Protein AF-A0A7S0PIY1-F1 (afdb_monomer_lite)

Foldseek 3Di:
DVVLCVLLVVCPPDPLLPCVVVDDPPDALQSNLSNLLVSLLCLLQDPPCVVNVVSSVVVLVVCVVCVVVVQVVLPPHPCNLVSLLSLLSNLLSCLQRVVVVCVVPPCNLVSLLSSLVSCLDPSNVVDPCSLVSLLSSLNSLLQPPDPPDLSSLLSVLSSCCSAQLADDPSLLSNLVSLQDPDPSNVSSVRDNVSSPVSVLCCLLFVLLVLLQVLQVDLHDPSSLSNLLSSLVSLLSCLQPNQQPCVSVLLNLLSLLNQLQAFDFDDDPDDDGGDSRHRDLSSLLSSLSSLLSNCLSHVVLCQPQQEPDPDLPDALSNLRVNSLLLSLLRLLQVLLRHWDPWQARHRRDPVSSVVSSVSNCVNVDPSNVPDRDPSSVVSVVPDDDPDDPDPDPPPPDPDCCDSLSSNLSSLSSLLSQLLSDVSSLVNCVRHPLGRSVRSLVDDDDPSSVSCVVSNVSSCVSSVVDPPDDPPPPDPPDPPDDDDDDDDDADDDDAAEDDDPFDDADDQVVLLVDDFQDWGKHKFWWDDKPPNAAWDWDADPVPRDIKTKMWTWGADPVRAIEIEIEIHPLSRVVRVVVRDPNYDNTKMKIKGGWGRDNDPPRHTYTYRPPNPIDIDINYDDDDD

Sequence (622 aa):
AKRHAVLFAAFPSSEALRGCERSDVTTTIMVRAGWVCEALRHAATTSAAPQARVAAIAAANAFWDALPALEAEARGTSAEGSFAAASAMVLSTCASHLAEALKTTPTMVPMVRKIVQLSSTRGARGCETRASTLTRLFLAIAAVFDARDAIMLTTLVAALHEAVERPSDDVDVIWRALDKRDALQAELGISSEKIAALKEYILIQCAKRSIERVRYSAASASAMQSAKGWCHALASLAKTAGDDIEWFTTLMPAFLDAMQPPAVPVGKGAAPPPISIAPGGTRAAMFATLADVVKHHPNLIANVQGDVETTDANAANIFFVAVARAAITEVAHALGGAEESKGYAPLSEADRNAAGRRLRASLGAAASVPTPRALEEAYRGFIAPAETDKPNIATDANLATPASTAIAALKFLAAFASATPAATQLVKAHVLSPIKAAMKRKETHARRMLVPHVHGLWAAVGLIQHSSKENTAPTMMDSAPPTPAKPAIVLPRMPWPQGADAPCAFASIANVPKGTSVNVIGQLVRREPKRGVVAKVNPKTGKSFDMAFFTLSDHAGDELRVQLIGKSAKACAAALDVDGMPSELMMGFIGLAGQSAKGTTAMAWDPKSEAEFILNPEFGGL

pLDDT: mean 78.36, std 15.44, range [28.36, 96.38]

Organism: NCBI:txid1486918

Structure (mmCIF, N/CA/C/O backbone):
data_AF-A0A7S0PIY1-F1
#
_entry.id   AF-A0A7S0PIY1-F1
#
loop_
_atom_site.group_PDB
_atom_site.id
_atom_site.type_symbol
_atom_site.label_atom_id
_atom_site.label_alt_id
_atom_site.label_comp_id
_atom_site.label_asym_id
_atom_site.label_entity_id
_atom_site.label_seq_id
_atom_site.pdbx_PDB_ins_code
_atom_site.Cartn_x
_atom_site.Cartn_y
_atom_site.Cartn_z
_atom_site.occupancy
_atom_site.B_iso_or_equiv
_atom_site.auth_seq_id
_atom_site.auth_comp_id
_atom_site.auth_asym_id
_atom_site.auth_atom_id
_atom_site.pdbx_PDB_model_num
ATOM 1 N N . ALA A 1 1 ? -26.222 -10.242 29.345 1.00 55.53 1 ALA A N 1
ATOM 2 C CA . ALA A 1 1 ? -27.602 -10.569 29.754 1.00 55.53 1 ALA A CA 1
ATOM 3 C C . ALA A 1 1 ? -27.725 -10.853 31.254 1.00 55.53 1 ALA A C 1
ATOM 5 O O . ALA A 1 1 ? -28.155 -9.962 31.967 1.00 55.53 1 ALA A O 1
ATOM 6 N N . LYS A 1 2 ? -27.285 -12.015 31.773 1.00 62.19 2 LYS A N 1
ATOM 7 C CA . LYS A 1 2 ? -27.562 -12.441 33.169 1.00 62.19 2 LYS A CA 1
ATOM 8 C C . LYS A 1 2 ? -27.114 -11.470 34.278 1.00 62.19 2 LYS A C 1
ATOM 10 O O . LYS A 1 2 ? -27.833 -11.304 35.251 1.00 62.19 2 LYS A O 1
ATOM 15 N N . ARG A 1 3 ? -25.949 -10.822 34.135 1.00 63.72 3 ARG A N 1
ATOM 16 C CA . ARG A 1 3 ? -25.417 -9.858 35.127 1.00 63.72 3 ARG A CA 1
ATOM 17 C C . ARG A 1 3 ? -25.921 -8.421 34.950 1.00 63.72 3 ARG A C 1
ATOM 19 O O . ARG A 1 3 ? -25.862 -7.638 35.884 1.00 63.72 3 ARG A O 1
ATOM 26 N N . HIS A 1 4 ? -26.417 -8.080 33.762 1.00 69.00 4 HIS A N 1
ATOM 27 C CA . HIS A 1 4 ? -26.856 -6.727 33.407 1.00 69.00 4 HIS A CA 1
ATOM 28 C C . HIS A 1 4 ? -28.230 -6.802 32.736 1.00 69.00 4 HIS A C 1
ATOM 30 O O . HIS A 1 4 ? -28.378 -6.428 31.577 1.00 69.00 4 HIS A O 1
ATOM 36 N N . ALA A 1 5 ? -29.226 -7.346 33.442 1.00 69.44 5 ALA A N 1
ATOM 37 C CA . ALA A 1 5 ? -30.563 -7.578 32.888 1.00 69.44 5 ALA A CA 1
ATOM 38 C C . ALA A 1 5 ? -31.211 -6.281 32.371 1.00 69.44 5 ALA A C 1
ATOM 40 O O . ALA A 1 5 ? -31.790 -6.281 31.292 1.00 69.44 5 ALA A O 1
ATOM 41 N N . VAL A 1 6 ? -31.002 -5.165 33.080 1.00 72.06 6 VAL A N 1
ATOM 42 C CA . VAL A 1 6 ? -31.495 -3.824 32.715 1.00 72.06 6 VAL A CA 1
ATOM 43 C C . VAL A 1 6 ? -31.008 -3.375 31.332 1.00 72.06 6 VAL A C 1
ATOM 45 O O . VAL A 1 6 ? -31.770 -2.778 30.583 1.00 72.06 6 VAL A O 1
ATOM 48 N N . LEU A 1 7 ? -29.762 -3.699 30.965 1.00 74.19 7 LEU A N 1
ATOM 49 C CA . LEU A 1 7 ? -29.189 -3.315 29.671 1.00 74.19 7 LEU A CA 1
ATOM 50 C C . LEU A 1 7 ? -29.870 -4.039 28.502 1.00 74.19 7 LEU A C 1
ATOM 52 O O . LEU A 1 7 ? -30.098 -3.445 27.457 1.00 74.19 7 LEU A O 1
ATOM 56 N N . PHE A 1 8 ? -30.191 -5.321 28.673 1.00 73.44 8 PHE A N 1
ATOM 57 C CA . PHE A 1 8 ? -30.779 -6.140 27.609 1.00 73.44 8 PHE A CA 1
ATOM 58 C C . PHE A 1 8 ? -32.306 -6.002 27.559 1.00 73.44 8 PHE A C 1
ATOM 60 O O . PHE A 1 8 ? -32.880 -5.979 26.475 1.00 73.44 8 PHE A O 1
ATOM 67 N N . ALA A 1 9 ? -32.957 -5.835 28.714 1.00 71.62 9 ALA A N 1
ATOM 68 C CA . ALA A 1 9 ? -34.399 -5.618 28.812 1.00 71.62 9 ALA A CA 1
ATOM 69 C C . ALA A 1 9 ? -34.847 -4.256 28.253 1.00 71.62 9 ALA A C 1
ATOM 71 O O . ALA A 1 9 ? -36.022 -4.086 27.945 1.00 71.62 9 ALA A O 1
ATOM 72 N N . ALA A 1 10 ? -33.928 -3.297 28.100 1.00 69.81 10 ALA A N 1
ATOM 73 C CA . ALA A 1 10 ? -34.218 -1.987 27.520 1.00 69.81 10 ALA A CA 1
ATOM 74 C C . ALA A 1 10 ? -34.550 -2.036 26.014 1.00 69.81 10 ALA A C 1
ATOM 76 O O . ALA A 1 10 ? -35.114 -1.076 25.495 1.00 69.81 10 ALA A O 1
ATOM 77 N N . PHE A 1 11 ? -34.238 -3.138 25.316 1.00 72.62 11 PHE A N 1
ATOM 78 C CA . PHE A 1 11 ? -34.378 -3.244 23.855 1.00 72.62 11 PHE A CA 1
ATOM 79 C C . PHE A 1 11 ? -35.119 -4.524 23.410 1.00 72.62 11 PHE A C 1
ATOM 81 O O . PHE A 1 11 ? -34.587 -5.302 22.613 1.00 72.62 11 PHE A O 1
ATOM 88 N N . PRO A 1 12 ? -36.359 -4.765 23.886 1.00 65.44 12 PRO A N 1
ATOM 89 C CA . PRO A 1 12 ? -37.080 -6.023 23.660 1.00 65.44 12 PRO A CA 1
ATOM 90 C C . PRO A 1 12 ? -37.512 -6.238 22.199 1.00 65.44 12 PRO A C 1
ATOM 92 O O . PRO A 1 12 ? -37.813 -7.360 21.801 1.00 65.44 12 PRO A O 1
ATOM 95 N N . SER A 1 13 ? -37.540 -5.175 21.390 1.00 68.62 13 SER A N 1
ATOM 96 C CA . SER A 1 13 ? -37.929 -5.202 19.977 1.00 68.62 13 SER A CA 1
ATOM 97 C C . SER A 1 13 ? -36.758 -5.391 19.004 1.00 68.62 13 SER A C 1
ATOM 99 O O . SER A 1 13 ? -36.986 -5.427 17.798 1.00 68.62 13 SER A O 1
ATOM 101 N N . SER A 1 14 ? -35.511 -5.487 19.485 1.00 73.00 14 SER A N 1
ATOM 102 C CA . SER A 1 14 ? -34.350 -5.682 18.607 1.00 73.00 14 SER A CA 1
ATOM 103 C C . SER A 1 14 ? -34.296 -7.126 18.102 1.00 73.00 14 SER A C 1
ATOM 105 O O . SER A 1 14 ? -34.044 -8.057 18.870 1.00 73.00 14 SER A O 1
ATOM 107 N N . GLU A 1 15 ? -34.494 -7.327 16.795 1.00 75.12 15 GLU A N 1
ATOM 108 C CA . GLU A 1 15 ? -34.377 -8.654 16.172 1.00 75.12 15 GLU A CA 1
ATOM 109 C C . GLU A 1 15 ? -32.974 -9.248 16.339 1.00 75.12 15 GLU A C 1
ATOM 111 O O . GLU A 1 15 ? -32.831 -10.458 16.509 1.00 75.12 15 GLU A O 1
ATOM 116 N N . ALA A 1 16 ? -31.948 -8.394 16.384 1.00 73.56 16 ALA A N 1
ATOM 117 C CA . ALA A 1 16 ? -30.566 -8.793 16.608 1.00 73.56 16 ALA A CA 1
ATOM 118 C C . ALA A 1 16 ? -30.323 -9.354 18.023 1.00 73.56 16 ALA A C 1
ATOM 120 O O . ALA A 1 16 ? -29.399 -10.141 18.199 1.00 73.56 16 ALA A O 1
ATOM 121 N N . LEU A 1 17 ? -31.157 -9.019 19.019 1.00 76.25 17 LEU A N 1
ATOM 122 C CA . LEU A 1 17 ? -31.090 -9.571 20.383 1.00 76.25 17 LEU A CA 1
ATOM 123 C C . LEU A 1 17 ? -31.953 -10.830 20.579 1.00 76.25 17 LEU A C 1
ATOM 125 O O . LEU A 1 17 ? -31.957 -11.417 21.670 1.00 76.25 17 LEU A O 1
ATOM 129 N N . ARG A 1 18 ? -32.673 -11.281 19.543 1.00 73.62 18 ARG A N 1
ATOM 130 C CA . ARG A 1 18 ? -33.528 -12.471 19.615 1.00 73.62 18 ARG A CA 1
ATOM 131 C C . ARG A 1 18 ? -32.693 -13.700 20.002 1.00 73.62 18 ARG A C 1
ATOM 133 O O . ARG A 1 18 ? -31.673 -14.003 19.395 1.00 73.62 18 ARG A O 1
ATOM 140 N N . GLY A 1 19 ? -33.147 -14.428 21.025 1.00 72.38 19 GLY A N 1
ATOM 141 C CA . GLY A 1 19 ? -32.475 -15.636 21.527 1.00 72.38 19 GLY A CA 1
ATOM 142 C C . GLY A 1 19 ? -31.434 -15.396 22.628 1.00 72.38 19 GLY A C 1
ATOM 143 O O . GLY A 1 19 ? -31.030 -16.359 23.278 1.00 72.38 19 GLY A O 1
ATOM 144 N N . CYS A 1 20 ? -31.079 -14.141 22.930 1.00 76.19 20 CYS A N 1
ATOM 145 C CA . CYS A 1 20 ? -30.129 -13.796 23.997 1.00 76.19 20 CYS A CA 1
ATOM 146 C C . CYS A 1 20 ? -30.560 -14.324 25.383 1.00 76.19 20 CYS A C 1
ATOM 148 O O . CYS A 1 20 ? -29.737 -14.799 26.167 1.00 76.19 20 CYS A O 1
ATOM 150 N N . GLU A 1 21 ? -31.864 -14.318 25.668 1.00 69.19 21 GLU A N 1
ATOM 151 C CA . GLU A 1 21 ? -32.442 -14.825 26.923 1.00 69.19 21 GLU A CA 1
ATOM 152 C C . GLU A 1 21 ? -32.333 -16.350 27.073 1.00 69.19 21 GLU A C 1
ATOM 154 O O . GLU A 1 21 ? -32.318 -16.866 28.190 1.00 69.19 21 GLU A O 1
ATOM 159 N N . ARG A 1 22 ? -32.222 -17.071 25.950 1.00 68.56 22 ARG A N 1
ATOM 160 C CA . ARG A 1 22 ? -32.160 -18.537 25.889 1.00 68.56 22 ARG A CA 1
ATOM 161 C C . ARG A 1 22 ? -30.758 -19.059 25.574 1.00 68.56 22 ARG A C 1
ATOM 163 O O . ARG A 1 22 ? -30.639 -20.230 25.234 1.00 68.56 22 ARG A O 1
ATOM 170 N N . SER A 1 23 ? -29.715 -18.220 25.667 1.00 66.62 23 SER A N 1
ATOM 171 C CA . SER A 1 23 ? -28.357 -18.623 25.278 1.00 66.62 23 SER A CA 1
ATOM 172 C C . SER A 1 23 ? -27.943 -19.910 25.996 1.00 66.62 23 SER A C 1
ATOM 174 O O . SER A 1 23 ? -27.836 -19.939 27.228 1.00 66.62 23 SER A O 1
ATOM 176 N N . ASP A 1 24 ? -27.684 -20.947 25.217 1.00 72.50 24 ASP A N 1
ATOM 177 C CA . ASP A 1 24 ? -27.312 -22.281 25.662 1.00 72.50 24 ASP A CA 1
ATOM 178 C C . ASP A 1 24 ? -25.820 -22.544 25.392 1.00 72.50 24 ASP A C 1
ATOM 180 O O . ASP A 1 24 ? -25.085 -21.668 24.925 1.00 72.50 24 ASP A O 1
ATOM 184 N N . VAL A 1 25 ? -25.349 -23.755 25.696 1.00 66.12 25 VAL A N 1
ATOM 185 C CA . VAL A 1 25 ? -23.942 -24.148 25.503 1.00 66.12 25 VAL A CA 1
ATOM 186 C C . VAL A 1 25 ? -23.544 -24.162 24.017 1.00 66.12 25 VAL A C 1
ATOM 188 O O . VAL A 1 25 ? -22.368 -23.985 23.715 1.00 66.12 25 VAL A O 1
ATOM 191 N N . THR A 1 26 ? -24.501 -24.302 23.090 1.00 71.81 26 THR A N 1
ATOM 192 C CA . THR A 1 26 ? -24.234 -24.389 21.642 1.00 71.81 26 THR A CA 1
ATOM 193 C C . THR A 1 26 ? -24.058 -23.025 20.964 1.00 71.81 26 THR A C 1
ATOM 195 O O . THR A 1 26 ? -23.441 -22.933 19.903 1.00 71.81 26 THR A O 1
ATOM 198 N N . THR A 1 27 ? -24.532 -21.944 21.591 1.00 81.00 27 THR A N 1
ATOM 199 C CA . THR A 1 27 ? -24.367 -20.579 21.074 1.00 81.00 27 THR A CA 1
ATOM 200 C C . THR A 1 27 ? -22.889 -20.163 21.046 1.00 81.00 27 THR A C 1
ATOM 202 O O . THR A 1 27 ? -22.238 -20.085 22.093 1.00 81.00 27 THR A O 1
ATOM 205 N N . THR A 1 28 ? -22.372 -19.808 19.865 1.00 86.12 28 THR A N 1
ATOM 206 C CA . THR A 1 28 ? -20.965 -19.413 19.683 1.00 86.12 28 THR A CA 1
ATOM 207 C C . THR A 1 28 ? -20.627 -18.090 20.380 1.00 86.12 28 THR A C 1
ATOM 209 O O . THR A 1 28 ? -21.475 -17.214 20.575 1.00 86.12 28 THR A O 1
ATOM 212 N N . ILE A 1 29 ? -19.350 -17.909 20.737 1.00 87.25 29 ILE A N 1
ATOM 213 C CA . ILE A 1 29 ? -18.882 -16.687 21.408 1.00 87.25 29 ILE A CA 1
ATOM 214 C C . ILE A 1 29 ? -19.064 -15.429 20.550 1.00 87.25 29 ILE A C 1
ATOM 216 O O . ILE A 1 29 ? -19.384 -14.368 21.079 1.00 87.25 29 ILE A O 1
ATOM 220 N N . MET A 1 30 ? -18.941 -15.562 19.228 1.00 87.88 30 MET A N 1
ATOM 221 C CA . MET A 1 30 ? -19.124 -14.463 18.281 1.00 87.88 30 MET A CA 1
ATOM 222 C C . MET A 1 30 ? -20.573 -13.968 18.246 1.00 87.88 30 MET A C 1
ATOM 224 O O . MET A 1 30 ? -20.802 -12.762 18.261 1.00 87.88 30 MET A O 1
ATOM 228 N N . VAL A 1 31 ? -21.554 -14.878 18.287 1.00 87.00 31 VAL A N 1
ATOM 229 C CA . VAL A 1 31 ? -22.979 -14.509 18.363 1.00 87.00 31 VAL A CA 1
ATOM 230 C C . VAL A 1 31 ? -23.270 -13.766 19.666 1.00 87.00 31 VAL A C 1
ATOM 232 O O . VAL A 1 31 ? -23.899 -12.708 19.660 1.00 87.00 31 VAL A O 1
ATOM 235 N N . ARG A 1 32 ? -22.739 -14.267 20.788 1.00 86.62 32 ARG A N 1
ATOM 236 C CA . ARG A 1 32 ? -22.886 -13.607 22.094 1.00 86.62 32 ARG A CA 1
ATOM 237 C C . ARG A 1 32 ? -22.250 -12.215 22.108 1.00 86.62 32 ARG A C 1
ATOM 239 O O . ARG A 1 32 ? -22.838 -11.292 22.666 1.00 86.62 32 ARG A O 1
ATOM 246 N N . ALA A 1 33 ? -21.078 -12.058 21.492 1.00 88.69 33 ALA A N 1
ATOM 247 C CA . ALA A 1 33 ? -20.427 -10.762 21.328 1.00 88.69 33 ALA A CA 1
ATOM 248 C C . ALA A 1 33 ? -21.281 -9.808 20.485 1.00 88.69 33 ALA A C 1
ATOM 250 O O . ALA A 1 33 ? -21.462 -8.661 20.881 1.00 88.69 33 ALA A O 1
ATOM 251 N N . GLY A 1 34 ? -21.887 -10.298 19.398 1.00 88.19 34 GLY A N 1
ATOM 252 C CA . GLY A 1 34 ? -22.839 -9.541 18.583 1.00 88.19 34 GLY A CA 1
ATOM 253 C C . GLY A 1 34 ? -23.997 -8.971 19.406 1.00 88.19 34 GLY A C 1
ATOM 254 O O . GLY A 1 34 ? -24.263 -7.773 19.336 1.00 88.19 34 GLY A O 1
ATOM 255 N N . TRP A 1 35 ? -24.615 -9.783 20.271 1.00 87.50 35 TRP A N 1
ATOM 256 C CA . TRP A 1 35 ? -25.674 -9.312 21.174 1.00 87.50 35 TRP A CA 1
ATOM 257 C C . TRP A 1 35 ? -25.201 -8.231 22.147 1.00 87.50 35 TRP A C 1
ATOM 259 O O . TRP A 1 35 ? -25.921 -7.272 22.414 1.00 87.50 35 TRP A O 1
ATOM 269 N N . VAL A 1 36 ? -23.993 -8.377 22.697 1.00 87.06 36 VAL A N 1
ATOM 270 C CA . VAL A 1 36 ? -23.411 -7.364 23.587 1.00 87.06 36 VAL A CA 1
ATOM 271 C C . VAL A 1 36 ? -23.177 -6.060 22.823 1.00 87.06 36 VAL A C 1
ATOM 273 O O . VAL A 1 36 ? -23.595 -5.007 23.294 1.00 87.06 36 VAL A O 1
ATOM 276 N N . CYS A 1 37 ? -22.569 -6.123 21.637 1.00 88.94 37 CYS A N 1
ATOM 277 C CA . CYS A 1 37 ? -22.322 -4.957 20.791 1.00 88.94 37 CYS A CA 1
ATOM 278 C C . CYS A 1 37 ? -23.620 -4.233 20.408 1.00 88.94 37 CYS A C 1
ATOM 280 O O . CYS A 1 37 ? -23.658 -3.005 20.420 1.00 88.94 37 CYS A O 1
ATOM 282 N N . GLU A 1 38 ? -24.683 -4.977 20.099 1.00 86.50 38 GLU A N 1
ATOM 283 C CA . GLU A 1 38 ? -25.996 -4.415 19.777 1.00 86.50 38 GLU A CA 1
ATOM 284 C C . GLU A 1 38 ? -26.595 -3.647 20.959 1.00 86.50 38 GLU A C 1
ATOM 286 O O . GLU A 1 38 ? -26.990 -2.489 20.826 1.00 86.50 38 GLU A O 1
ATOM 291 N N . ALA A 1 39 ? -26.595 -4.262 22.146 1.00 85.06 39 ALA A N 1
ATOM 292 C CA . ALA A 1 39 ? -27.118 -3.630 23.351 1.00 85.06 39 ALA A CA 1
ATOM 293 C C . ALA A 1 39 ? -26.311 -2.379 23.742 1.00 85.06 39 ALA A C 1
ATOM 295 O O . ALA A 1 39 ? -26.891 -1.367 24.134 1.00 85.06 39 ALA A O 1
ATOM 296 N N . LEU A 1 40 ? -24.979 -2.424 23.607 1.00 85.44 40 LEU A N 1
ATOM 297 C CA . LEU A 1 40 ? -24.101 -1.275 23.858 1.00 85.44 40 LEU A CA 1
ATOM 298 C C . LEU A 1 40 ? -24.371 -0.121 22.884 1.00 85.44 40 LEU A C 1
ATOM 300 O O . LEU A 1 40 ? -24.429 1.031 23.313 1.00 85.44 40 LEU A O 1
ATOM 304 N N . ARG A 1 41 ? -24.562 -0.420 21.594 1.00 84.12 41 ARG A N 1
ATOM 305 C CA . ARG A 1 41 ? -24.854 0.579 20.557 1.00 84.12 41 ARG A CA 1
ATOM 306 C C . ARG A 1 41 ? -26.193 1.273 20.791 1.00 84.12 41 ARG A C 1
ATOM 308 O O . ARG A 1 41 ? -26.252 2.502 20.789 1.00 84.12 41 ARG A O 1
ATOM 315 N N . HIS A 1 42 ? -27.246 0.512 21.082 1.00 79.75 42 HIS A N 1
ATOM 316 C CA . HIS A 1 42 ? -28.542 1.099 21.420 1.00 79.75 42 HIS A CA 1
ATOM 317 C C . HIS A 1 42 ? -28.478 1.941 22.702 1.00 79.75 42 HIS A C 1
ATOM 319 O O . HIS A 1 42 ? -28.961 3.071 22.721 1.00 79.75 42 HIS A O 1
ATOM 325 N N . ALA A 1 43 ? -27.810 1.449 23.750 1.00 79.50 43 ALA A N 1
ATOM 326 C CA . ALA A 1 43 ? -27.670 2.180 25.009 1.00 79.50 43 ALA A CA 1
ATOM 327 C C . ALA A 1 43 ? -26.865 3.484 24.891 1.00 79.50 43 ALA A C 1
ATOM 329 O O . ALA A 1 43 ? -27.043 4.385 25.712 1.00 79.50 43 ALA A O 1
ATOM 330 N N . ALA A 1 44 ? -25.989 3.597 23.892 1.00 75.19 44 ALA A N 1
ATOM 331 C CA . ALA A 1 44 ? -25.230 4.813 23.625 1.00 75.19 44 ALA A CA 1
ATOM 332 C C . ALA A 1 44 ? -26.044 5.894 22.894 1.00 75.19 44 ALA A C 1
ATOM 334 O O . ALA A 1 44 ? -25.819 7.080 23.129 1.00 75.19 44 ALA A O 1
ATOM 335 N N . THR A 1 45 ? -26.988 5.497 22.036 1.00 69.06 45 THR A N 1
ATOM 336 C CA . THR A 1 45 ? -27.708 6.397 21.115 1.00 69.06 45 THR A CA 1
ATOM 337 C C . THR A 1 45 ? -29.084 6.829 21.627 1.00 69.06 45 THR A C 1
ATOM 339 O O . THR A 1 45 ? -29.542 7.928 21.315 1.00 69.06 45 THR A O 1
ATOM 342 N N . THR A 1 46 ? -29.761 6.020 22.450 1.00 60.19 46 THR A N 1
ATOM 343 C CA . THR A 1 46 ? -31.088 6.379 22.970 1.00 60.19 46 THR A CA 1
ATOM 344 C C . THR A 1 46 ? -30.995 7.322 24.171 1.00 60.19 46 THR A C 1
ATOM 346 O O . THR A 1 46 ? -30.701 6.897 25.289 1.00 60.19 46 THR A O 1
ATOM 349 N N . SER A 1 47 ? -31.358 8.593 23.979 1.00 54.56 47 SER A N 1
ATOM 350 C CA . SER A 1 47 ? -31.608 9.554 25.071 1.00 54.56 47 SER A CA 1
ATOM 351 C C . SER A 1 47 ? -32.748 9.121 26.011 1.00 54.56 47 SER A C 1
ATOM 353 O O . SER A 1 47 ? -32.837 9.602 27.139 1.00 54.56 47 SER A O 1
ATOM 355 N N . ALA A 1 48 ? -33.596 8.187 25.567 1.00 49.66 48 ALA A N 1
ATOM 356 C CA . ALA A 1 48 ? -34.805 7.738 26.256 1.00 49.66 48 ALA A CA 1
ATOM 357 C C . ALA A 1 48 ? -34.571 6.809 27.468 1.00 49.66 48 ALA A C 1
ATOM 359 O O . ALA A 1 48 ? -35.486 6.638 28.270 1.00 49.66 48 ALA A O 1
ATOM 360 N N . ALA A 1 49 ? -33.376 6.228 27.646 1.00 64.75 49 ALA A N 1
ATOM 361 C CA . ALA A 1 49 ? -33.089 5.324 28.769 1.00 64.75 49 ALA A CA 1
ATOM 362 C C . ALA A 1 49 ? -31.733 5.621 29.447 1.00 64.75 49 ALA A C 1
ATOM 364 O O . ALA A 1 49 ? -30.786 4.840 29.312 1.00 64.75 49 ALA A O 1
ATOM 365 N N . PRO A 1 50 ? -31.615 6.707 30.241 1.00 72.94 50 PRO A N 1
ATOM 366 C CA . PRO A 1 50 ? -30.382 7.051 30.964 1.00 72.94 50 PRO A CA 1
ATOM 367 C C . PRO A 1 50 ? -29.828 5.898 31.818 1.00 72.94 50 PRO A C 1
ATOM 369 O O . PRO A 1 50 ? -28.617 5.707 31.914 1.00 72.94 50 PRO A O 1
ATOM 372 N N . GLN A 1 51 ? -30.717 5.077 32.385 1.00 76.81 51 GLN A N 1
ATOM 373 C CA . GLN A 1 51 ? -30.355 3.885 33.156 1.00 76.81 51 GLN A CA 1
ATOM 374 C C . GLN A 1 51 ? -29.677 2.803 32.299 1.00 76.81 51 GLN A C 1
ATOM 376 O O . GLN A 1 51 ? -28.747 2.150 32.773 1.00 76.81 51 GLN A O 1
ATOM 381 N N . ALA A 1 52 ? -30.081 2.639 31.034 1.00 78.00 52 ALA A N 1
ATOM 382 C CA . ALA A 1 52 ? -29.439 1.709 30.108 1.00 78.00 52 ALA A CA 1
ATOM 383 C C . ALA A 1 52 ? -28.020 2.177 29.751 1.00 78.00 52 ALA A C 1
ATOM 385 O O . ALA A 1 52 ? -27.103 1.359 29.731 1.00 78.00 52 ALA A O 1
ATOM 386 N N . ARG A 1 53 ? -27.807 3.490 29.570 1.00 79.25 53 ARG A N 1
ATOM 387 C CA . ARG A 1 53 ? -26.470 4.069 29.342 1.00 79.25 53 ARG A CA 1
ATOM 388 C C . ARG A 1 53 ? -25.537 3.841 30.536 1.00 79.25 53 ARG A C 1
ATOM 390 O O . ARG A 1 53 ? -24.404 3.407 30.348 1.00 79.25 53 ARG A O 1
ATOM 397 N N . VAL A 1 54 ? -26.013 4.054 31.766 1.00 81.19 54 VAL A N 1
ATOM 398 C CA . VAL A 1 54 ? -25.241 3.744 32.988 1.00 81.19 54 VAL A CA 1
ATOM 399 C C . VAL A 1 54 ? -24.925 2.247 33.080 1.00 81.19 54 VAL A C 1
ATOM 401 O O . VAL A 1 54 ? -23.785 1.872 33.355 1.00 81.19 54 VAL A O 1
ATOM 404 N N . ALA A 1 55 ? -25.900 1.380 32.792 1.00 81.69 55 ALA A N 1
ATOM 405 C CA . ALA A 1 55 ? -25.695 -0.066 32.785 1.00 81.69 55 ALA A CA 1
ATOM 406 C C . ALA A 1 55 ? -24.703 -0.522 31.697 1.00 81.69 55 ALA A C 1
ATOM 408 O O . ALA A 1 55 ? -23.932 -1.448 31.938 1.00 81.69 55 ALA A O 1
ATOM 409 N N . ALA A 1 56 ? -24.688 0.133 30.532 1.00 83.12 56 ALA A N 1
ATOM 410 C CA . ALA A 1 56 ? -23.728 -0.114 29.458 1.00 83.12 56 ALA A CA 1
ATOM 411 C C . ALA A 1 56 ? -22.296 0.242 29.878 1.00 83.12 56 ALA A C 1
ATOM 413 O O . ALA A 1 56 ? -21.387 -0.557 29.670 1.00 83.12 56 ALA A O 1
ATOM 414 N N . ILE A 1 57 ? -22.101 1.392 30.533 1.00 81.38 57 ILE A N 1
ATOM 415 C CA . ILE A 1 57 ? -20.795 1.800 31.078 1.00 81.38 57 ILE A CA 1
ATOM 416 C C . ILE A 1 57 ? -20.326 0.800 32.142 1.00 81.38 57 ILE A C 1
ATOM 418 O O . ILE A 1 57 ? -19.187 0.339 32.103 1.00 81.38 57 ILE A O 1
ATOM 422 N N . ALA A 1 58 ? -21.215 0.406 33.060 1.00 82.69 58 ALA A N 1
ATOM 423 C CA . ALA A 1 58 ? -20.900 -0.591 34.079 1.00 82.69 58 ALA A CA 1
ATOM 424 C C . ALA A 1 58 ? -20.528 -1.952 33.464 1.00 82.69 58 ALA A C 1
ATOM 426 O O . ALA A 1 58 ? -19.578 -2.587 33.914 1.00 82.69 58 ALA A O 1
ATOM 427 N N . ALA A 1 59 ? -21.238 -2.387 32.417 1.00 83.88 59 ALA A N 1
ATOM 428 C CA . ALA A 1 59 ? -20.932 -3.621 31.699 1.00 83.88 59 ALA A CA 1
ATOM 429 C C . ALA A 1 59 ? -19.590 -3.546 30.955 1.00 83.88 59 ALA A C 1
ATOM 431 O O . ALA A 1 59 ? -18.829 -4.512 30.977 1.00 83.88 59 ALA A O 1
ATOM 432 N N . ALA A 1 60 ? -19.279 -2.404 30.333 1.00 84.94 60 ALA A N 1
ATOM 433 C CA . ALA A 1 60 ? -18.003 -2.175 29.662 1.00 84.94 60 ALA A CA 1
ATOM 434 C C . ALA A 1 60 ? -16.825 -2.239 30.648 1.00 84.94 60 ALA A C 1
ATOM 436 O O . ALA A 1 60 ? -15.851 -2.938 30.376 1.00 84.94 60 ALA A O 1
ATOM 437 N N . ASN A 1 61 ? -16.941 -1.584 31.809 1.00 84.06 61 ASN A N 1
ATOM 438 C CA . ASN A 1 61 ? -15.919 -1.628 32.860 1.00 84.06 61 ASN A CA 1
ATOM 439 C C . ASN A 1 61 ? -15.761 -3.040 33.437 1.00 84.06 61 ASN A C 1
ATOM 441 O O . ASN A 1 61 ? -14.651 -3.552 33.510 1.00 84.06 61 ASN A O 1
ATOM 445 N N . ALA A 1 62 ? -16.868 -3.721 33.749 1.00 85.31 62 ALA A N 1
ATOM 446 C CA . ALA A 1 62 ? -16.818 -5.089 34.260 1.00 85.31 62 ALA A CA 1
ATOM 447 C C . ALA A 1 62 ? -16.175 -6.065 33.261 1.00 85.31 62 ALA A C 1
ATOM 449 O O . ALA A 1 62 ? -15.456 -6.980 33.661 1.00 85.31 62 ALA A O 1
ATOM 450 N N . PHE A 1 63 ? -16.428 -5.885 31.960 1.00 87.69 63 PHE A N 1
ATOM 451 C CA . PHE A 1 63 ? -15.766 -6.674 30.926 1.00 87.69 63 PHE A CA 1
ATOM 452 C C . PHE A 1 63 ? -14.272 -6.349 30.836 1.00 87.69 63 PHE A C 1
ATOM 454 O O . PHE A 1 63 ? -13.463 -7.270 30.774 1.00 87.69 63 PHE A O 1
ATOM 461 N N . TRP A 1 64 ? -13.907 -5.066 30.876 1.00 87.94 64 TRP A N 1
ATOM 462 C CA . TRP A 1 64 ? -12.515 -4.617 30.868 1.00 87.94 64 TRP A CA 1
ATOM 463 C C . TRP A 1 64 ? -11.706 -5.206 32.031 1.00 87.94 64 TRP A C 1
ATOM 465 O O . TRP A 1 64 ? -10.624 -5.745 31.808 1.00 87.94 64 TRP A O 1
ATOM 475 N N . ASP A 1 65 ? -12.263 -5.183 33.241 1.00 87.56 65 ASP A N 1
ATOM 476 C CA . ASP A 1 65 ? -11.608 -5.705 34.444 1.00 87.56 65 ASP A CA 1
ATOM 477 C C . ASP A 1 65 ? -11.461 -7.235 34.410 1.00 87.56 65 ASP A C 1
ATOM 479 O O . ASP A 1 65 ? -10.464 -7.784 34.880 1.00 87.56 65 ASP A O 1
ATOM 483 N N . ALA A 1 66 ? -12.435 -7.943 33.825 1.00 89.25 66 ALA A N 1
ATOM 484 C CA . ALA A 1 66 ? -12.413 -9.402 33.715 1.00 89.25 66 ALA A CA 1
ATOM 485 C C . ALA A 1 66 ? -11.543 -9.920 32.555 1.00 89.25 66 ALA A C 1
ATOM 487 O O . ALA A 1 66 ? -11.110 -11.075 32.580 1.00 89.25 66 ALA A O 1
ATOM 488 N N . LEU A 1 67 ? -11.291 -9.094 31.536 1.00 90.19 67 LEU A N 1
ATOM 489 C CA . LEU A 1 67 ? -10.645 -9.504 30.290 1.00 90.19 67 LEU A CA 1
ATOM 490 C C . LEU A 1 67 ? -9.286 -10.205 30.488 1.00 90.19 67 LEU A C 1
ATOM 492 O O . LEU A 1 67 ? -9.096 -11.249 29.867 1.00 90.19 67 LEU A O 1
ATOM 496 N N . PRO A 1 68 ? -8.355 -9.734 31.346 1.00 90.19 68 PRO A N 1
ATOM 497 C CA . PRO A 1 68 ? -7.064 -10.403 31.519 1.00 90.19 68 PRO A CA 1
ATOM 498 C C . PRO A 1 68 ? -7.177 -11.849 32.019 1.00 90.19 68 PRO A C 1
ATOM 500 O O . PRO A 1 68 ? -6.427 -12.712 31.564 1.00 90.19 68 PRO A O 1
ATOM 503 N N . ALA A 1 69 ? -8.116 -12.124 32.930 1.00 91.62 69 ALA A N 1
ATOM 504 C CA . ALA A 1 69 ? -8.349 -13.471 33.448 1.00 91.62 69 ALA A CA 1
ATOM 505 C C . ALA A 1 69 ? -8.967 -14.375 32.371 1.00 91.62 69 ALA A C 1
ATOM 507 O O . ALA A 1 69 ? -8.483 -15.479 32.137 1.00 91.62 69 ALA A O 1
ATOM 508 N N . LEU A 1 70 ? -9.969 -13.866 31.649 1.00 89.50 70 LEU A N 1
ATOM 509 C CA . LEU A 1 70 ? -10.632 -14.600 30.568 1.00 89.50 70 LEU A CA 1
ATOM 510 C C . LEU A 1 70 ? -9.682 -14.907 29.397 1.00 89.50 70 LEU A C 1
ATOM 512 O O . LEU A 1 70 ? -9.746 -15.979 28.802 1.00 89.50 70 LEU A O 1
ATOM 516 N N . GLU A 1 71 ? -8.762 -13.995 29.079 1.00 88.12 71 GLU A N 1
ATOM 517 C CA . GLU A 1 71 ? -7.711 -14.251 28.091 1.00 88.12 71 GLU A CA 1
ATOM 518 C C . GLU A 1 71 ? -6.748 -15.346 28.533 1.00 88.12 71 GLU A C 1
ATOM 520 O O . GLU A 1 71 ? -6.315 -16.145 27.705 1.00 88.12 71 GLU A O 1
ATOM 525 N N . ALA A 1 72 ? -6.387 -15.376 29.818 1.00 88.75 72 ALA A N 1
ATOM 526 C CA . ALA A 1 72 ? -5.522 -16.416 30.356 1.00 88.75 72 ALA A CA 1
ATOM 527 C C . ALA A 1 72 ? -6.193 -17.796 30.276 1.00 88.75 72 ALA A C 1
ATOM 529 O O . ALA A 1 72 ? -5.519 -18.767 29.946 1.00 88.75 72 ALA A O 1
ATOM 530 N N . GLU A 1 73 ? -7.508 -17.868 30.502 1.00 89.56 73 GLU A N 1
ATOM 531 C CA . GLU A 1 73 ? -8.304 -19.092 30.341 1.00 89.56 73 GLU A CA 1
ATOM 532 C C . GLU A 1 73 ? -8.415 -19.539 28.876 1.00 89.56 73 GLU A C 1
ATOM 534 O O . GLU A 1 73 ? -8.367 -20.733 28.584 1.00 89.56 73 GLU A O 1
ATOM 539 N N . ALA A 1 74 ? -8.558 -18.595 27.941 1.00 86.75 74 ALA A N 1
ATOM 540 C CA . ALA A 1 74 ? -8.689 -18.907 26.520 1.00 86.75 74 ALA A CA 1
ATOM 541 C C . ALA A 1 74 ? -7.349 -19.258 25.848 1.00 86.75 74 ALA A C 1
ATOM 543 O O . ALA A 1 74 ? -7.344 -19.933 24.814 1.00 86.75 74 ALA A O 1
ATOM 544 N N . ARG A 1 75 ? -6.218 -18.798 26.395 1.00 85.62 75 ARG A N 1
ATOM 545 C CA . ARG A 1 75 ? -4.886 -18.963 25.798 1.00 85.62 75 ARG A CA 1
ATOM 546 C C . ARG A 1 75 ? -4.510 -20.437 25.640 1.00 85.62 75 ARG A C 1
ATOM 548 O O . ARG A 1 75 ? -4.599 -21.216 26.581 1.00 85.62 75 ARG A O 1
ATOM 555 N N . GLY A 1 76 ? -4.039 -20.810 24.451 1.00 81.88 76 GLY A N 1
ATOM 556 C CA . GLY A 1 76 ? -3.644 -22.182 24.128 1.00 81.88 76 GLY A CA 1
ATOM 557 C C . GLY A 1 76 ? -4.817 -23.131 23.869 1.00 81.88 76 GLY A C 1
ATOM 558 O O . GLY A 1 76 ? -4.594 -24.315 23.621 1.00 81.88 76 GLY A O 1
ATOM 559 N N . THR A 1 77 ? -6.058 -22.637 23.897 1.00 86.56 77 THR A N 1
ATOM 560 C CA . THR A 1 77 ? -7.249 -23.418 23.542 1.00 86.56 77 THR A CA 1
ATOM 561 C C . THR A 1 77 ? -7.637 -23.194 22.080 1.00 86.56 77 THR A C 1
ATOM 563 O O . THR A 1 77 ? -7.274 -22.190 21.465 1.00 86.56 77 THR A O 1
ATOM 566 N N . SER A 1 78 ? -8.457 -24.085 21.514 1.00 83.25 78 SER A N 1
ATOM 567 C CA . SER A 1 78 ? -9.030 -23.894 20.171 1.00 83.25 78 SER A CA 1
ATOM 568 C C . SER A 1 78 ? -9.920 -22.647 20.058 1.00 83.25 78 SER A C 1
ATOM 570 O O . SER A 1 78 ? -10.172 -22.169 18.953 1.00 83.25 78 SER A O 1
ATOM 572 N N . ALA A 1 79 ? -10.377 -22.096 21.188 1.00 84.12 79 ALA A N 1
ATOM 573 C CA . ALA A 1 79 ? -11.241 -20.926 21.236 1.00 84.12 79 ALA A CA 1
ATOM 574 C C . ALA A 1 79 ? -10.476 -19.592 21.253 1.00 84.12 79 ALA A C 1
ATOM 576 O O . ALA A 1 79 ? -11.111 -18.560 21.025 1.00 84.12 79 ALA A O 1
ATOM 577 N N . GLU A 1 80 ? -9.151 -19.588 21.467 1.00 86.06 80 GLU A N 1
ATOM 578 C CA . GLU A 1 80 ? -8.326 -18.378 21.649 1.00 86.06 80 GLU A CA 1
ATOM 579 C C . GLU A 1 80 ? -8.593 -17.316 20.574 1.00 86.06 80 GLU A C 1
ATOM 581 O O . GLU A 1 80 ? -8.875 -16.157 20.874 1.00 86.06 80 GLU A O 1
ATOM 586 N N . GLY A 1 81 ? -8.579 -17.734 19.309 1.00 85.88 81 GLY A N 1
ATOM 587 C CA . GLY A 1 81 ? -8.794 -16.851 18.170 1.00 85.88 81 GLY A CA 1
ATOM 588 C C . GLY A 1 81 ? -10.184 -16.212 18.138 1.00 85.88 81 GLY A C 1
ATOM 589 O O . GLY A 1 81 ? -10.314 -15.001 17.970 1.00 85.88 81 GLY A O 1
ATOM 590 N N . SER A 1 82 ? -11.225 -17.023 18.342 1.00 88.00 82 SER A N 1
ATOM 591 C CA . SER A 1 82 ? -12.614 -16.547 18.379 1.00 88.00 82 SER A CA 1
ATOM 592 C C . SER A 1 82 ? -12.897 -15.663 19.596 1.00 88.00 82 SER A C 1
ATOM 594 O O . SER A 1 82 ? -13.644 -14.693 19.495 1.00 88.00 82 SER A O 1
ATOM 596 N N . PHE A 1 83 ? -12.253 -15.951 20.731 1.00 91.50 83 PHE A N 1
ATOM 597 C CA . PHE A 1 83 ? -12.329 -15.136 21.936 1.00 91.50 83 PHE A CA 1
ATOM 598 C C . PHE A 1 83 ? -11.670 -13.770 21.725 1.00 91.50 83 PHE A C 1
ATOM 600 O O . PHE A 1 83 ? -12.253 -12.745 22.085 1.00 91.50 83 PHE A O 1
ATOM 607 N N . ALA A 1 84 ? -10.490 -13.739 21.100 1.00 90.31 84 ALA A N 1
ATOM 608 C CA . ALA A 1 84 ? -9.798 -12.497 20.787 1.00 90.31 84 ALA A CA 1
ATOM 609 C C . ALA A 1 84 ? -10.602 -11.628 19.807 1.00 90.31 84 ALA A C 1
ATOM 611 O O . ALA A 1 84 ? -10.756 -10.430 20.043 1.00 90.31 84 ALA A O 1
ATOM 612 N N . ALA A 1 85 ? -11.181 -12.233 18.765 1.00 91.00 85 ALA A N 1
ATOM 613 C CA . ALA A 1 85 ? -12.037 -11.544 17.799 1.00 91.00 85 ALA A CA 1
ATOM 614 C C . ALA A 1 85 ? -13.294 -10.948 18.461 1.00 91.00 85 ALA A C 1
ATOM 616 O O . ALA A 1 85 ? -13.578 -9.757 18.317 1.00 91.00 85 ALA A O 1
ATOM 617 N N . ALA A 1 86 ? -14.009 -11.758 19.249 1.00 92.75 86 ALA A N 1
ATOM 618 C CA . ALA A 1 86 ? -15.179 -11.337 20.014 1.00 92.75 86 ALA A CA 1
ATOM 619 C C . ALA A 1 86 ? -14.852 -10.183 20.974 1.00 92.75 86 ALA A C 1
ATOM 621 O O . ALA A 1 86 ? -15.564 -9.178 21.015 1.00 92.75 86 ALA A O 1
ATOM 622 N N . SER A 1 87 ? -13.748 -10.299 21.711 1.00 93.44 87 SER A N 1
ATOM 623 C CA . SER A 1 87 ? -13.306 -9.279 22.662 1.00 93.44 87 SER A CA 1
ATOM 624 C C . SER A 1 87 ? -12.914 -7.981 21.957 1.00 93.44 87 SER A C 1
ATOM 626 O O . SER A 1 87 ? -13.339 -6.910 22.384 1.00 93.44 87 SER A O 1
ATOM 628 N N . ALA A 1 88 ? -12.181 -8.052 20.839 1.00 93.12 88 ALA A N 1
ATOM 629 C CA . ALA A 1 88 ? -11.841 -6.880 20.033 1.00 93.12 88 ALA A CA 1
ATOM 630 C C . ALA A 1 88 ? -13.101 -6.171 19.513 1.00 93.12 88 ALA A C 1
ATOM 632 O O . ALA A 1 88 ? -13.191 -4.945 19.574 1.00 93.12 88 ALA A O 1
ATOM 633 N N . MET A 1 89 ? -14.104 -6.931 19.067 1.00 93.75 89 MET A N 1
ATOM 634 C CA . MET A 1 89 ? -15.381 -6.384 18.615 1.00 93.75 89 MET A CA 1
ATOM 635 C C . MET A 1 89 ? -16.123 -5.645 19.735 1.00 93.75 89 MET A C 1
ATOM 637 O O . MET A 1 89 ? -16.512 -4.489 19.541 1.00 93.75 89 MET A O 1
ATOM 641 N N . VAL A 1 90 ? -16.265 -6.265 20.911 1.00 92.81 90 VAL A N 1
ATOM 642 C CA . VAL A 1 90 ? -16.923 -5.647 22.074 1.00 92.81 90 VAL A CA 1
ATOM 643 C C . VAL A 1 90 ? -16.180 -4.384 22.500 1.00 92.81 90 VAL A C 1
ATOM 645 O O . VAL A 1 90 ? -16.793 -3.321 22.591 1.00 92.81 90 VAL A O 1
ATOM 648 N N . LEU A 1 91 ? -14.858 -4.460 22.679 1.00 92.44 91 LEU A N 1
ATOM 649 C CA . LEU A 1 91 ? -14.053 -3.305 23.073 1.00 92.44 91 LEU A CA 1
ATOM 650 C C . LEU A 1 91 ? -14.107 -2.182 22.035 1.00 92.44 91 LEU A C 1
ATOM 652 O O . LEU A 1 91 ? -14.255 -1.029 22.417 1.00 92.44 91 LEU A O 1
ATOM 656 N N . SER A 1 92 ? -14.037 -2.488 20.735 1.00 92.31 92 SER A N 1
ATOM 657 C CA . SER A 1 92 ? -14.144 -1.467 19.681 1.00 92.31 92 SER A CA 1
ATOM 658 C C . SER A 1 92 ? -15.509 -0.774 19.681 1.00 92.31 92 SER A C 1
ATOM 660 O O . SER A 1 92 ? -15.597 0.424 19.412 1.00 92.31 92 SER A O 1
ATOM 662 N N . THR A 1 93 ? -16.572 -1.494 20.050 1.00 91.19 93 THR A N 1
ATOM 663 C CA . THR A 1 93 ? -17.917 -0.928 20.206 1.00 91.19 93 THR A CA 1
ATOM 664 C C . THR A 1 93 ? -17.986 -0.022 21.433 1.00 91.19 93 THR A C 1
ATOM 666 O O . THR A 1 93 ? -18.436 1.113 21.306 1.00 91.19 93 THR A O 1
ATOM 669 N N . CYS A 1 94 ? -17.458 -0.457 22.583 1.00 89.50 94 CYS A N 1
ATOM 670 C CA . CYS A 1 94 ? -17.336 0.384 23.780 1.00 89.50 94 CYS A CA 1
ATOM 671 C C . CYS A 1 94 ? -16.538 1.664 23.490 1.00 89.50 94 CYS A C 1
ATOM 673 O O . CYS A 1 94 ? -17.009 2.767 23.750 1.00 89.50 94 CYS A O 1
ATOM 675 N N . ALA A 1 95 ? -15.349 1.508 22.908 1.00 88.50 95 ALA A N 1
ATOM 676 C CA . ALA A 1 95 ? -14.415 2.582 22.600 1.00 88.50 95 ALA A CA 1
ATOM 677 C C . ALA A 1 95 ? -14.994 3.629 21.642 1.00 88.50 95 ALA A C 1
ATOM 679 O O . ALA A 1 95 ? -14.699 4.810 21.786 1.00 88.50 95 ALA A O 1
ATOM 680 N N . SER A 1 96 ? -15.808 3.209 20.670 1.00 87.00 96 SER A N 1
ATOM 681 C CA . SER A 1 96 ? -16.442 4.121 19.712 1.00 87.00 96 SER A CA 1
ATOM 682 C C . SER A 1 96 ? -17.709 4.770 20.277 1.00 87.00 96 SER A C 1
ATOM 684 O O . SER A 1 96 ? -17.818 5.991 20.264 1.00 87.00 96 SER A O 1
ATOM 686 N N . HIS A 1 97 ? -18.647 3.984 20.816 1.00 85.44 97 HIS A N 1
ATOM 687 C CA . HIS A 1 97 ? -19.991 4.459 21.177 1.00 85.44 97 HIS A CA 1
ATOM 688 C C . HIS A 1 97 ? -20.077 5.060 22.585 1.00 85.44 97 HIS A C 1
ATOM 690 O O . HIS A 1 97 ? -20.929 5.902 22.854 1.00 85.44 97 HIS A O 1
ATOM 696 N N . LEU A 1 98 ? -19.201 4.650 23.505 1.00 80.69 98 LEU A N 1
ATOM 697 C CA . LEU A 1 98 ? -19.177 5.153 24.882 1.00 80.69 98 LEU A CA 1
ATOM 698 C C . LEU A 1 98 ? -17.987 6.085 25.140 1.00 80.69 98 LEU A C 1
ATOM 700 O O . LEU A 1 98 ? -17.740 6.439 26.290 1.00 80.69 98 LEU A O 1
ATOM 704 N N . ALA A 1 99 ? -17.281 6.520 24.088 1.00 74.38 99 ALA A N 1
ATOM 705 C CA . ALA A 1 99 ? -16.053 7.310 24.177 1.00 74.38 99 ALA A CA 1
ATOM 706 C C . ALA A 1 99 ? -16.176 8.495 25.145 1.00 74.38 99 ALA A C 1
ATOM 708 O O . ALA A 1 99 ? -15.325 8.689 26.001 1.00 74.38 99 ALA A O 1
ATOM 709 N N . GLU A 1 100 ? -17.249 9.283 25.043 1.00 70.06 100 GLU A N 1
ATOM 710 C CA . GLU A 1 100 ? -17.469 10.454 25.897 1.00 70.06 100 GLU A CA 1
ATOM 711 C C . GLU A 1 100 ? -17.660 10.094 27.375 1.00 70.06 100 GLU A C 1
ATOM 713 O O . GLU A 1 100 ? -17.089 10.743 28.247 1.00 70.06 100 GLU A O 1
ATOM 718 N N . ALA A 1 101 ? -18.404 9.024 27.658 1.00 69.69 101 ALA A N 1
ATOM 719 C CA . ALA A 1 101 ? -18.617 8.552 29.021 1.00 69.69 101 ALA A CA 1
ATOM 720 C C . ALA A 1 101 ? -17.362 7.891 29.615 1.00 69.69 101 ALA A C 1
ATOM 722 O O . ALA A 1 101 ? -17.168 7.913 30.826 1.00 69.69 101 ALA A O 1
ATOM 723 N N . LEU A 1 102 ? -16.507 7.328 28.759 1.00 66.88 102 LEU A N 1
ATOM 724 C CA . LEU A 1 102 ? -15.245 6.694 29.133 1.00 66.88 102 LEU A CA 1
ATOM 725 C C . LEU A 1 102 ? -14.067 7.684 29.175 1.00 66.88 102 LEU A C 1
ATOM 727 O O . LEU A 1 102 ? -13.025 7.346 29.719 1.00 66.88 102 LEU A O 1
ATOM 731 N N . LYS A 1 103 ? -14.204 8.921 28.671 1.00 58.94 103 LYS A N 1
ATOM 732 C CA . LYS A 1 103 ? -13.152 9.963 28.740 1.00 58.94 103 LYS A CA 1
ATOM 733 C C . LYS A 1 103 ? -12.808 10.395 30.165 1.00 58.94 103 LYS A C 1
ATOM 735 O O . LYS A 1 103 ? -11.704 10.872 30.403 1.00 58.94 103 LYS A O 1
ATOM 740 N N . THR A 1 104 ? -13.738 10.252 31.106 1.00 53.06 104 THR A N 1
ATOM 741 C CA . THR A 1 104 ? -13.519 10.558 32.530 1.00 53.06 104 THR A CA 1
ATOM 742 C C . THR A 1 104 ? -12.787 9.436 33.268 1.00 53.06 104 THR A C 1
ATOM 744 O O . THR A 1 104 ? -12.408 9.604 34.425 1.00 53.06 104 THR A O 1
ATOM 747 N N . THR A 1 105 ? -12.555 8.302 32.604 1.00 54.62 105 THR A N 1
ATOM 748 C CA . THR A 1 105 ? -11.757 7.180 33.099 1.00 54.62 105 THR A CA 1
ATOM 749 C C . THR A 1 105 ? -10.476 7.058 32.258 1.00 54.62 105 THR A C 1
ATOM 751 O O . THR A 1 105 ? -10.508 7.231 31.042 1.00 54.62 105 THR A O 1
ATOM 754 N N . PRO A 1 106 ? -9.306 6.748 32.847 1.00 53.44 106 PRO A N 1
ATOM 755 C CA . PRO A 1 106 ? -8.028 6.668 32.121 1.00 53.44 106 PRO A CA 1
ATOM 756 C C . PRO A 1 106 ? -7.936 5.468 31.152 1.00 53.44 106 PRO A C 1
ATOM 758 O O . PRO A 1 106 ? -6.851 5.095 30.713 1.00 53.44 106 PRO A O 1
ATOM 761 N N . THR A 1 107 ? -9.058 4.823 30.830 1.00 69.69 107 THR A N 1
ATOM 762 C CA . THR A 1 107 ? -9.147 3.510 30.184 1.00 69.69 107 THR A CA 1
ATOM 763 C C . THR A 1 107 ? -9.250 3.579 28.667 1.00 69.69 107 THR A C 1
ATOM 765 O O . THR A 1 107 ? -8.980 2.575 28.013 1.00 69.69 107 THR A O 1
ATOM 768 N N . MET A 1 108 ? -9.567 4.738 28.079 1.00 78.00 108 MET A N 1
ATOM 769 C CA . MET A 1 108 ? -9.847 4.814 26.644 1.00 78.00 108 MET A CA 1
ATOM 770 C C . MET A 1 108 ? -8.622 4.476 25.776 1.00 78.00 108 MET A C 1
ATOM 772 O O . MET A 1 108 ? -8.679 3.568 24.950 1.00 78.00 108 MET A O 1
ATOM 776 N N . VAL A 1 109 ? -7.472 5.117 26.011 1.00 81.44 109 VAL A N 1
ATOM 777 C CA . VAL A 1 109 ? -6.220 4.800 25.292 1.00 81.44 109 VAL A CA 1
ATOM 778 C C . VAL A 1 109 ? -5.741 3.361 25.565 1.00 81.44 109 VAL A C 1
ATOM 780 O O . VAL A 1 109 ? -5.427 2.653 24.602 1.00 81.44 109 VAL A O 1
ATOM 783 N N . PRO A 1 110 ? -5.730 2.860 26.820 1.00 86.50 110 PRO A N 1
ATOM 784 C CA . PRO A 1 110 ? -5.504 1.439 27.091 1.00 86.50 110 PRO A CA 1
ATOM 785 C C . PRO A 1 110 ? -6.428 0.498 26.306 1.00 86.50 110 PRO A C 1
ATOM 787 O O . PRO A 1 110 ? -5.959 -0.514 25.785 1.00 86.50 110 PRO A O 1
ATOM 790 N N . MET A 1 111 ? -7.711 0.840 26.162 1.00 87.56 111 MET A N 1
ATOM 791 C CA . MET A 1 111 ? -8.687 0.039 25.424 1.00 87.56 111 MET A CA 1
ATOM 792 C C . MET A 1 111 ? -8.386 0.003 23.924 1.00 87.56 111 MET A C 1
ATOM 794 O O . MET A 1 111 ? -8.369 -1.085 23.352 1.00 87.56 111 MET A O 1
ATOM 798 N N . VAL A 1 112 ? -8.045 1.139 23.299 1.00 88.00 112 VAL A N 1
ATOM 799 C CA . VAL A 1 112 ? -7.562 1.189 21.898 1.00 88.00 112 VAL A CA 1
ATOM 800 C C . VAL A 1 112 ? -6.368 0.260 21.706 1.00 88.00 112 VAL A C 1
ATOM 802 O O . VAL A 1 112 ? -6.367 -0.580 20.806 1.00 88.00 112 VAL A O 1
ATOM 805 N N . ARG A 1 113 ? -5.367 0.354 22.588 1.00 87.75 113 ARG A N 1
ATOM 806 C CA . ARG A 1 113 ? -4.176 -0.508 22.533 1.00 87.75 113 ARG A CA 1
ATOM 807 C C . ARG A 1 113 ? -4.542 -1.983 22.628 1.00 87.75 113 ARG A C 1
ATOM 809 O O . ARG A 1 113 ? -3.980 -2.807 21.908 1.00 87.75 113 ARG A O 1
ATOM 816 N N . LYS A 1 114 ? -5.497 -2.315 23.495 1.00 90.12 114 LYS A N 1
ATOM 817 C CA . LYS A 1 114 ? -5.957 -3.687 23.675 1.00 90.12 114 LYS A CA 1
ATOM 818 C C . LYS A 1 114 ? -6.710 -4.215 22.458 1.00 90.12 114 LYS A C 1
ATOM 820 O O . LYS A 1 114 ? -6.481 -5.357 22.071 1.00 90.12 114 LYS A O 1
ATOM 825 N N . ILE A 1 115 ? -7.532 -3.386 21.813 1.00 91.50 115 ILE A N 1
ATOM 826 C CA . ILE A 1 115 ? -8.203 -3.733 20.552 1.00 91.50 115 ILE A CA 1
ATOM 827 C C . ILE A 1 115 ? -7.165 -4.081 19.483 1.00 91.50 115 ILE A C 1
ATOM 829 O O . ILE A 1 115 ? -7.310 -5.110 18.826 1.00 91.50 115 ILE A O 1
ATOM 833 N N . VAL A 1 116 ? -6.101 -3.281 19.339 1.00 88.75 116 VAL A N 1
ATOM 834 C CA . VAL A 1 116 ? -5.006 -3.570 18.392 1.00 88.75 116 VAL A CA 1
ATOM 835 C C . VAL A 1 116 ? -4.331 -4.899 18.731 1.00 88.75 116 VAL A C 1
ATOM 837 O O . VAL A 1 116 ? -4.174 -5.749 17.857 1.00 88.75 116 VAL A O 1
ATOM 840 N N . GLN A 1 117 ? -3.986 -5.118 20.006 1.00 88.56 117 GLN A N 1
ATOM 841 C CA . GLN A 1 117 ? -3.370 -6.368 20.457 1.00 88.56 117 GLN A CA 1
ATOM 842 C C . GLN A 1 117 ? -4.234 -7.586 20.096 1.00 88.56 117 GLN A C 1
ATOM 844 O O . GLN A 1 117 ? -3.729 -8.545 19.517 1.00 88.56 117 GLN A O 1
ATOM 849 N N . LEU A 1 118 ? -5.531 -7.538 20.397 1.00 89.75 118 LEU A N 1
ATOM 850 C CA . LEU A 1 118 ? -6.465 -8.629 20.127 1.00 89.75 118 LEU A CA 1
ATOM 851 C C . LEU A 1 118 ? -6.692 -8.846 18.628 1.00 89.75 118 LEU A C 1
ATOM 853 O O . LEU A 1 118 ? -6.677 -9.986 18.166 1.00 89.75 118 LEU A O 1
ATOM 857 N N . SER A 1 119 ? -6.823 -7.760 17.863 1.00 87.62 119 SER A N 1
ATOM 858 C CA . SER A 1 119 ? -6.996 -7.802 16.402 1.00 87.62 119 SER A CA 1
ATOM 859 C C . SER A 1 119 ? -5.769 -8.376 15.693 1.00 87.62 119 SER A C 1
ATOM 861 O O . SER A 1 119 ? -5.895 -8.976 14.632 1.00 87.62 119 SER A O 1
ATOM 863 N N . SER A 1 120 ? -4.588 -8.251 16.306 1.00 83.56 120 SER A N 1
ATOM 864 C CA . SER A 1 120 ? -3.343 -8.807 15.778 1.00 83.56 120 SER A CA 1
ATOM 865 C C . SER A 1 120 ? -3.204 -10.325 15.968 1.00 83.56 120 SER A C 1
ATOM 867 O O . SER A 1 120 ? -2.254 -10.909 15.442 1.00 83.56 120 SER A O 1
ATOM 869 N N . THR A 1 121 ? -4.116 -10.984 16.692 1.00 84.06 121 THR A N 1
ATOM 870 C CA . THR A 1 121 ? -4.094 -12.446 16.866 1.00 84.06 121 THR A CA 1
ATOM 871 C C . THR A 1 121 ? -4.550 -13.166 15.597 1.00 84.06 121 THR A C 1
ATOM 873 O O . THR A 1 121 ? -5.400 -12.679 14.853 1.00 84.06 121 THR A O 1
ATOM 876 N N . ARG A 1 122 ? -4.020 -14.373 15.360 1.00 76.81 122 ARG A N 1
ATOM 877 C CA . ARG A 1 122 ? -4.297 -15.157 14.143 1.00 76.81 122 ARG A CA 1
ATOM 878 C C . ARG A 1 122 ? -5.793 -15.354 13.884 1.00 76.81 122 ARG A C 1
ATOM 880 O O . ARG A 1 122 ? -6.262 -15.136 12.773 1.00 76.81 122 ARG A O 1
ATOM 887 N N . GLY A 1 123 ? -6.552 -15.733 14.912 1.00 78.19 123 GLY A N 1
ATOM 888 C CA . GLY A 1 123 ? -7.989 -15.964 14.752 1.00 78.19 123 GLY A CA 1
ATOM 889 C C . GLY A 1 123 ? -8.813 -14.689 14.597 1.00 78.19 123 GLY A C 1
ATOM 890 O O . GLY A 1 123 ? -9.820 -14.720 13.900 1.00 78.19 123 GLY A O 1
ATOM 891 N N . ALA A 1 124 ? -8.374 -13.562 15.167 1.00 83.12 124 ALA A N 1
ATOM 892 C CA . ALA A 1 124 ? -9.021 -12.279 14.911 1.00 83.12 124 ALA A CA 1
ATOM 893 C C . ALA A 1 124 ? -8.770 -11.783 13.482 1.00 83.12 124 ALA A C 1
ATOM 895 O O . ALA A 1 124 ? -9.676 -11.213 12.876 1.00 83.12 124 ALA A O 1
ATOM 896 N N . ARG A 1 125 ? -7.589 -12.059 12.909 1.00 83.50 125 ARG A N 1
ATOM 897 C CA . ARG A 1 125 ? -7.288 -11.704 11.514 1.00 83.50 125 ARG A CA 1
ATOM 898 C C . ARG A 1 125 ? -8.157 -12.438 10.497 1.00 83.50 125 ARG A C 1
ATOM 900 O O . ARG A 1 125 ? -8.563 -11.839 9.512 1.00 83.50 125 ARG A O 1
ATOM 907 N N . GLY A 1 126 ? -8.454 -13.712 10.742 1.00 81.31 126 GLY A N 1
ATOM 908 C CA . GLY A 1 126 ? -9.326 -14.513 9.876 1.00 81.31 126 GLY A CA 1
ATOM 909 C C . GLY A 1 126 ? -10.824 -14.301 10.111 1.00 81.31 126 GLY A C 1
ATOM 910 O O . GLY A 1 126 ? -11.631 -15.032 9.544 1.00 81.31 126 GLY A O 1
ATOM 911 N N . CYS A 1 127 ? -11.214 -13.370 10.984 1.00 84.50 127 CYS A N 1
ATOM 912 C CA . CYS A 1 127 ? -12.607 -13.181 11.357 1.00 84.50 127 CYS A CA 1
ATOM 913 C C . CYS A 1 127 ? -13.317 -12.194 10.423 1.00 84.50 127 CYS A C 1
ATOM 915 O O . CYS A 1 127 ? -12.837 -11.085 10.205 1.00 84.50 127 CYS A O 1
ATOM 917 N N . GLU A 1 128 ? -14.519 -12.544 9.965 1.00 86.38 128 GLU A N 1
ATOM 918 C CA . GLU A 1 128 ? -15.353 -11.708 9.083 1.00 86.38 128 GLU A CA 1
ATOM 919 C C . GLU A 1 128 ? -15.670 -10.322 9.670 1.00 86.38 128 GLU A C 1
ATOM 921 O O . GLU A 1 128 ? -15.904 -9.359 8.944 1.00 86.38 128 GLU A O 1
ATOM 926 N N . THR A 1 129 ? -15.656 -10.180 10.999 1.00 86.56 129 THR A N 1
ATOM 927 C CA . THR A 1 129 ? -15.962 -8.903 11.655 1.00 86.56 129 THR A CA 1
ATOM 928 C C . THR A 1 129 ? -14.775 -7.945 11.714 1.00 86.56 129 THR A C 1
ATOM 930 O O . THR A 1 129 ? -14.963 -6.800 12.139 1.00 86.56 129 THR A O 1
ATOM 933 N N . ARG A 1 130 ? -13.574 -8.379 11.299 1.00 88.75 130 ARG A N 1
ATOM 934 C CA . ARG A 1 130 ? -12.312 -7.632 11.411 1.00 88.75 130 ARG A CA 1
ATOM 935 C C . ARG A 1 130 ? -12.401 -6.234 10.814 1.00 88.75 130 ARG A C 1
ATOM 937 O O . ARG A 1 130 ? -12.114 -5.277 11.532 1.00 88.75 130 ARG A O 1
ATOM 944 N N . ALA A 1 131 ? -12.868 -6.100 9.571 1.00 88.44 131 ALA A N 1
ATOM 945 C CA . ALA A 1 131 ? -13.031 -4.804 8.912 1.00 88.44 131 ALA A CA 1
ATOM 946 C C . ALA A 1 131 ? -13.834 -3.830 9.787 1.00 88.44 131 ALA A C 1
ATOM 948 O O . ALA A 1 131 ? -13.391 -2.726 10.092 1.00 88.44 131 ALA A O 1
ATOM 949 N N . SER A 1 132 ? -14.985 -4.284 10.292 1.00 88.69 132 SER A N 1
ATOM 950 C CA . SER A 1 132 ? -15.865 -3.468 11.132 1.00 88.69 132 SER A CA 1
ATOM 951 C C . SER A 1 132 ? -15.240 -3.117 12.493 1.00 88.69 132 SER A C 1
ATOM 953 O O . SER A 1 132 ? -15.505 -2.046 13.044 1.00 88.69 132 SER A O 1
ATOM 955 N N . THR A 1 133 ? -14.408 -4.001 13.051 1.00 91.94 133 THR A N 1
ATOM 956 C CA . THR A 1 133 ? -13.660 -3.767 14.292 1.00 91.94 133 THR A CA 1
ATOM 957 C C . THR A 1 133 ? -12.567 -2.721 14.081 1.00 91.94 133 THR A C 1
ATOM 959 O O . THR A 1 133 ? -12.466 -1.784 14.874 1.00 91.94 133 THR A O 1
ATOM 962 N N . LEU A 1 134 ? -11.796 -2.827 12.995 1.00 91.44 134 LEU A N 1
ATOM 963 C CA . LEU A 1 134 ? -10.751 -1.864 12.641 1.00 91.44 134 LEU A CA 1
ATOM 964 C C . LEU A 1 134 ? -11.344 -0.494 12.290 1.00 91.44 134 LEU A C 1
ATOM 966 O O . LEU A 1 134 ? -10.850 0.524 12.764 1.00 91.44 134 LEU A O 1
ATOM 970 N N . THR A 1 135 ? -12.458 -0.442 11.562 1.00 91.31 135 THR A N 1
ATOM 971 C CA . THR A 1 135 ? -13.190 0.807 11.314 1.00 91.31 135 THR A CA 1
ATOM 972 C C . THR A 1 135 ? -13.570 1.508 12.620 1.00 91.31 135 THR A C 1
ATOM 974 O O . THR A 1 135 ? -13.253 2.683 12.808 1.00 91.31 135 THR A O 1
ATOM 977 N N . ARG A 1 136 ? -14.191 0.790 13.567 1.00 91.12 136 ARG A N 1
ATOM 978 C CA . ARG A 1 136 ? -14.549 1.362 14.876 1.00 91.12 136 ARG A CA 1
ATOM 979 C C . ARG A 1 136 ? -13.323 1.783 15.680 1.00 91.12 136 ARG A C 1
ATOM 981 O O . ARG A 1 136 ? -13.386 2.795 16.370 1.00 91.12 136 ARG A O 1
ATOM 988 N N . LEU A 1 137 ? -12.215 1.051 15.570 1.00 92.06 137 LEU A N 1
ATOM 989 C CA . LEU A 1 137 ? -10.936 1.419 16.173 1.00 92.06 137 LEU A CA 1
ATOM 990 C C . LEU A 1 137 ? -10.429 2.771 15.645 1.00 92.06 137 LEU A C 1
ATOM 992 O O . LEU A 1 137 ? -10.103 3.636 16.452 1.00 92.06 137 LEU A O 1
ATOM 996 N N . PHE A 1 138 ? -10.391 2.984 14.325 1.00 92.75 138 PHE A N 1
ATOM 997 C CA . PHE A 1 138 ? -9.935 4.257 13.747 1.00 92.75 138 PHE A CA 1
ATOM 998 C C . PHE A 1 138 ? -10.858 5.427 14.100 1.00 92.75 138 PHE A C 1
ATOM 1000 O O . PHE A 1 138 ? -10.371 6.510 14.417 1.00 92.75 138 PHE A O 1
ATOM 1007 N N . LEU A 1 139 ? -12.174 5.206 14.136 1.00 90.94 139 LEU A N 1
ATOM 1008 C CA . LEU A 1 139 ? -13.133 6.215 14.601 1.00 90.94 139 LEU A CA 1
ATOM 1009 C C . LEU A 1 139 ? -12.939 6.539 16.090 1.00 90.94 139 LEU A C 1
ATOM 1011 O O . LEU A 1 139 ? -12.948 7.704 16.487 1.00 90.94 139 LEU A O 1
ATOM 1015 N N . ALA A 1 140 ? -12.687 5.524 16.917 1.00 89.62 140 ALA A N 1
ATOM 1016 C CA . ALA A 1 140 ? -12.377 5.713 18.326 1.00 89.62 140 ALA A CA 1
ATOM 1017 C C . ALA A 1 140 ? -11.064 6.493 18.524 1.00 89.62 140 ALA A C 1
ATOM 1019 O O . ALA A 1 140 ? -11.023 7.396 19.355 1.00 89.62 140 ALA A O 1
ATOM 1020 N N . ILE A 1 141 ? -10.023 6.211 17.726 1.00 91.62 141 ILE A N 1
ATOM 1021 C CA . ILE A 1 141 ? -8.781 7.000 17.697 1.00 91.62 141 ILE A CA 1
ATOM 1022 C C . ILE A 1 141 ? -9.092 8.449 17.310 1.00 91.62 141 ILE A C 1
ATOM 1024 O O . ILE A 1 141 ? -8.685 9.354 18.031 1.00 91.62 141 ILE A O 1
ATOM 1028 N N . ALA A 1 142 ? -9.867 8.686 16.244 1.00 90.88 142 ALA A N 1
ATOM 1029 C CA . ALA A 1 142 ? -10.225 10.035 15.791 1.00 90.88 142 ALA A CA 1
ATOM 1030 C C . ALA A 1 142 ? -10.898 10.864 16.897 1.00 90.88 142 ALA A C 1
ATOM 1032 O O . ALA A 1 142 ? -10.625 12.054 17.050 1.00 90.88 142 ALA A O 1
ATOM 1033 N N . ALA A 1 143 ? -11.740 10.239 17.725 1.00 86.25 143 ALA A N 1
ATOM 1034 C CA . ALA A 1 143 ? -12.449 10.925 18.802 1.00 86.25 143 ALA A CA 1
ATOM 1035 C C . ALA A 1 143 ? -11.523 11.524 19.885 1.00 86.25 143 ALA A C 1
ATOM 1037 O O . ALA A 1 143 ? -11.909 12.520 20.524 1.00 86.25 143 ALA A O 1
ATOM 1038 N N . VAL A 1 144 ? -10.336 10.934 20.085 1.00 86.19 144 VAL A N 1
ATOM 1039 C CA . VAL A 1 144 ? -9.358 11.271 21.142 1.00 86.19 144 VAL A CA 1
ATOM 1040 C C . VAL A 1 144 ? -7.952 11.595 20.614 1.00 86.19 144 VAL A C 1
ATOM 1042 O O . VAL A 1 144 ? -7.014 11.681 21.402 1.00 86.19 144 VAL A O 1
ATOM 1045 N N . PHE A 1 145 ? -7.782 11.753 19.302 1.00 90.38 145 PHE A N 1
ATOM 1046 C CA . PHE A 1 145 ? -6.472 11.930 18.683 1.00 90.38 145 PHE A CA 1
ATOM 1047 C C . PHE A 1 145 ? -5.804 13.251 19.108 1.00 90.38 145 PHE A C 1
ATOM 1049 O O . PHE A 1 145 ? -6.371 14.326 18.917 1.00 90.38 145 PHE A O 1
ATOM 1056 N N . ASP A 1 146 ? -4.579 13.165 19.635 1.00 87.62 146 ASP A N 1
ATOM 1057 C CA . ASP A 1 146 ? -3.664 14.297 19.826 1.00 87.62 146 ASP A CA 1
ATOM 1058 C C . ASP A 1 146 ? -2.290 13.914 19.262 1.00 87.62 146 ASP A C 1
ATOM 1060 O O . ASP A 1 146 ? -1.643 12.975 19.731 1.00 87.62 146 ASP A O 1
ATOM 1064 N N . ALA A 1 147 ? -1.829 14.659 18.257 1.00 87.12 147 ALA A N 1
ATOM 1065 C CA . ALA A 1 147 ? -0.542 14.440 17.600 1.00 87.12 147 ALA A CA 1
ATOM 1066 C C . ALA A 1 147 ? 0.678 14.693 18.512 1.00 87.12 147 ALA A C 1
ATOM 1068 O O . ALA A 1 147 ? 1.807 14.406 18.112 1.00 87.12 147 ALA A O 1
ATOM 1069 N N . ARG A 1 148 ? 0.480 15.247 19.715 1.00 86.75 148 ARG A N 1
ATOM 1070 C CA . ARG A 1 148 ? 1.528 15.475 20.724 1.00 86.75 148 ARG A CA 1
ATOM 1071 C C . ARG A 1 148 ? 1.619 14.347 21.754 1.00 86.75 148 ARG A C 1
ATOM 1073 O O . ARG A 1 148 ? 2.606 14.286 22.483 1.00 86.75 148 ARG A O 1
ATOM 1080 N N . ASP A 1 149 ? 0.625 13.460 21.820 1.00 87.81 149 ASP A N 1
ATOM 1081 C CA . ASP A 1 149 ? 0.618 12.329 22.748 1.00 87.81 149 ASP A CA 1
ATOM 1082 C C . ASP A 1 149 ? 1.390 11.136 22.159 1.00 87.81 149 ASP A C 1
ATOM 1084 O O . ASP A 1 149 ? 0.934 10.447 21.244 1.00 87.81 149 ASP A O 1
ATOM 1088 N N . ALA A 1 150 ? 2.567 10.853 22.721 1.00 86.88 150 ALA A N 1
ATOM 1089 C CA . ALA A 1 150 ? 3.425 9.751 22.290 1.00 86.88 150 ALA A CA 1
ATOM 1090 C C . ALA A 1 150 ? 2.762 8.364 22.419 1.00 86.88 150 ALA A C 1
ATOM 1092 O O . ALA A 1 150 ? 3.019 7.474 21.599 1.00 86.88 150 ALA A O 1
ATOM 1093 N N . ILE A 1 151 ? 1.896 8.161 23.420 1.00 86.69 151 ILE A N 1
ATOM 1094 C CA . ILE A 1 151 ? 1.179 6.894 23.609 1.00 86.69 151 ILE A CA 1
ATOM 1095 C C . ILE A 1 151 ? 0.135 6.741 22.505 1.00 86.69 151 ILE A C 1
ATOM 1097 O O . ILE A 1 151 ? 0.026 5.664 21.909 1.00 86.69 151 ILE A O 1
ATOM 1101 N N . MET A 1 152 ? -0.590 7.817 22.193 1.00 89.12 152 MET A N 1
ATOM 1102 C CA . MET A 1 152 ? -1.544 7.835 21.086 1.00 89.12 152 MET A CA 1
ATOM 1103 C C . MET A 1 152 ? -0.848 7.564 19.749 1.00 89.12 152 MET A C 1
ATOM 1105 O O . MET A 1 152 ? -1.298 6.701 19.000 1.00 89.12 152 MET A O 1
ATOM 1109 N N . LEU A 1 153 ? 0.291 8.209 19.477 1.00 91.25 153 LEU A N 1
ATOM 1110 C CA . LEU A 1 153 ? 1.067 7.974 18.254 1.00 91.25 153 LEU A CA 1
ATOM 1111 C C . LEU A 1 153 ? 1.556 6.527 18.138 1.00 91.25 153 LEU A C 1
ATOM 1113 O O . LEU A 1 153 ? 1.417 5.918 17.081 1.00 91.25 153 LEU A O 1
ATOM 1117 N N . THR A 1 154 ? 2.073 5.943 19.221 1.00 89.62 154 THR A N 1
ATOM 1118 C CA . THR A 1 154 ? 2.495 4.530 19.235 1.00 89.62 154 THR A CA 1
ATOM 1119 C C . THR A 1 154 ? 1.316 3.596 18.958 1.00 89.62 154 THR A C 1
ATOM 1121 O O . THR A 1 154 ? 1.443 2.608 18.235 1.00 89.62 154 THR A O 1
ATOM 1124 N N . THR A 1 155 ? 0.146 3.926 19.505 1.00 89.44 155 THR A N 1
ATOM 1125 C CA . THR A 1 155 ? -1.087 3.163 19.297 1.00 89.44 155 THR A CA 1
ATOM 1126 C C . THR A 1 155 ? -1.584 3.281 17.856 1.00 89.44 155 THR A C 1
ATOM 1128 O O . THR A 1 155 ? -1.953 2.272 17.258 1.00 89.44 155 THR A O 1
ATOM 1131 N N . LEU A 1 156 ? -1.536 4.483 17.277 1.00 92.69 156 LEU A N 1
ATOM 1132 C CA . LEU A 1 156 ? -1.870 4.732 15.878 1.00 92.69 156 LEU A CA 1
ATOM 1133 C C . LEU A 1 156 ? -0.928 3.970 14.940 1.00 92.69 156 LEU A C 1
ATOM 1135 O O . LEU A 1 156 ? -1.406 3.304 14.030 1.00 92.69 156 LEU A O 1
ATOM 1139 N N . VAL A 1 157 ? 0.388 4.000 15.182 1.00 91.44 157 VAL A N 1
ATOM 1140 C CA . VAL A 1 157 ? 1.368 3.224 14.400 1.00 91.44 157 VAL A CA 1
ATOM 1141 C C . VAL A 1 157 ? 1.053 1.730 14.461 1.00 91.44 157 VAL A C 1
ATOM 1143 O O . VAL A 1 157 ? 1.050 1.070 13.428 1.00 91.44 157 VAL A O 1
ATOM 1146 N N . ALA A 1 158 ? 0.717 1.193 15.636 1.00 89.19 158 ALA A N 1
ATOM 1147 C CA . ALA A 1 158 ? 0.345 -0.213 15.768 1.00 89.19 158 ALA A CA 1
ATOM 1148 C C . ALA A 1 158 ? -0.967 -0.556 15.030 1.00 89.19 158 ALA A C 1
ATOM 1150 O O . ALA A 1 158 ? -1.063 -1.611 14.403 1.00 89.19 158 ALA A O 1
ATOM 1151 N N . ALA A 1 159 ? -1.963 0.337 15.066 1.00 90.75 159 ALA A N 1
ATOM 1152 C CA . ALA A 1 159 ? -3.216 0.179 14.326 1.00 90.75 159 ALA A CA 1
ATOM 1153 C C . ALA A 1 159 ? -2.994 0.225 12.805 1.00 90.75 159 ALA A C 1
ATOM 1155 O O . ALA A 1 159 ? -3.503 -0.627 12.082 1.00 90.75 159 ALA A O 1
ATOM 1156 N N . LEU A 1 160 ? -2.190 1.178 12.324 1.00 91.94 160 LEU A N 1
ATOM 1157 C CA . LEU A 1 160 ? -1.792 1.291 10.918 1.00 91.94 160 LEU A CA 1
ATOM 1158 C C . LEU A 1 160 ? -0.961 0.089 10.472 1.00 91.94 160 LEU A C 1
ATOM 1160 O O . LEU A 1 160 ? -1.154 -0.405 9.365 1.00 91.94 160 LEU A O 1
ATOM 1164 N N . HIS A 1 161 ? -0.091 -0.434 11.336 1.00 88.00 161 HIS A N 1
ATOM 1165 C CA . HIS A 1 161 ? 0.662 -1.639 11.023 1.00 88.00 161 HIS A CA 1
ATOM 1166 C C . HIS A 1 161 ? -0.269 -2.825 10.730 1.00 88.00 161 HIS A C 1
ATOM 1168 O O . HIS A 1 161 ? -0.096 -3.541 9.747 1.00 88.00 161 HIS A O 1
ATOM 1174 N N . GLU A 1 162 ? -1.288 -3.015 11.571 1.00 85.62 162 GLU A N 1
ATOM 1175 C CA . GLU A 1 162 ? -2.245 -4.113 11.425 1.00 85.62 162 GLU A CA 1
ATOM 1176 C C . GLU A 1 162 ? -3.208 -3.918 10.245 1.00 85.62 162 GLU A C 1
ATOM 1178 O O . GLU A 1 162 ? -3.567 -4.888 9.579 1.00 85.62 162 GLU A O 1
ATOM 1183 N N . ALA A 1 163 ? -3.631 -2.682 9.987 1.00 87.62 163 ALA A N 1
ATOM 1184 C CA . ALA A 1 163 ? -4.696 -2.388 9.037 1.00 87.62 163 ALA A CA 1
ATOM 1185 C C . ALA A 1 163 ? -4.225 -1.987 7.629 1.00 87.62 163 ALA A C 1
ATOM 1187 O O . ALA A 1 163 ? -4.970 -2.158 6.668 1.00 87.62 163 ALA A O 1
ATOM 1188 N N . VAL A 1 164 ? -3.024 -1.415 7.518 1.00 89.00 164 VAL A N 1
ATOM 1189 C CA . VAL A 1 164 ? -2.509 -0.788 6.291 1.00 89.00 164 VAL A CA 1
ATOM 1190 C C . VAL A 1 164 ? -1.199 -1.429 5.845 1.00 89.00 164 VAL A C 1
ATOM 1192 O O . VAL A 1 164 ? -1.059 -1.838 4.697 1.00 89.00 164 VAL A O 1
ATOM 1195 N N . GLU A 1 165 ? -0.218 -1.521 6.742 1.00 86.69 165 GLU A N 1
ATOM 1196 C CA . GLU A 1 165 ? 1.118 -2.032 6.397 1.00 86.69 165 GLU A CA 1
ATOM 1197 C C . GLU A 1 165 ? 1.121 -3.537 6.119 1.00 86.69 165 GLU A C 1
ATOM 1199 O O . GLU A 1 165 ? 1.979 -4.047 5.395 1.00 86.69 165 GLU A O 1
ATOM 1204 N N . ARG A 1 166 ? 0.144 -4.247 6.686 1.00 79.44 166 ARG A N 1
ATOM 1205 C CA . ARG A 1 166 ? -0.182 -5.626 6.344 1.00 79.44 166 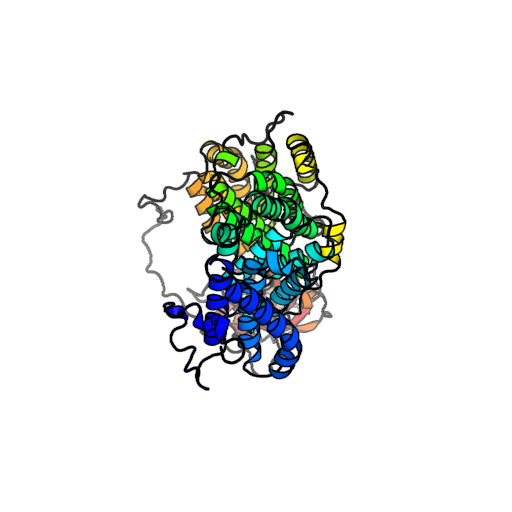ARG A CA 1
ATOM 1206 C C . ARG A 1 166 ? -1.246 -5.624 5.245 1.00 79.44 166 ARG A C 1
ATOM 1208 O O . ARG A 1 166 ? -2.334 -5.104 5.486 1.00 79.44 166 ARG A O 1
ATOM 1215 N N . PRO A 1 167 ? -0.964 -6.205 4.064 1.00 64.56 167 PRO A N 1
ATOM 1216 C CA . PRO A 1 167 ? -1.948 -6.295 2.992 1.00 64.56 167 PRO A CA 1
ATOM 1217 C C . PRO A 1 167 ? -3.224 -6.980 3.491 1.00 64.56 167 PRO A C 1
ATOM 1219 O O . PRO A 1 167 ? -3.169 -8.100 3.998 1.00 64.56 167 PRO A O 1
ATOM 1222 N N . SER A 1 168 ? -4.360 -6.295 3.376 1.00 72.44 168 SER A N 1
ATOM 1223 C CA . SER A 1 168 ? -5.680 -6.856 3.651 1.00 72.44 168 SER A CA 1
ATOM 1224 C C . SER A 1 168 ? -6.741 -6.119 2.843 1.00 72.44 168 SER A C 1
ATOM 1226 O O . SER A 1 168 ? -6.612 -4.916 2.614 1.00 72.44 168 SER A O 1
ATOM 1228 N N . ASP A 1 169 ? -7.806 -6.828 2.476 1.00 71.00 169 ASP A N 1
ATOM 1229 C CA . ASP A 1 169 ? -8.942 -6.263 1.732 1.00 71.00 169 ASP A CA 1
ATOM 1230 C C . ASP A 1 169 ? -9.766 -5.262 2.575 1.00 71.00 169 ASP A C 1
ATOM 1232 O O . ASP A 1 169 ? -10.642 -4.561 2.068 1.00 71.00 169 ASP A O 1
ATOM 1236 N N . ASP A 1 170 ? -9.465 -5.148 3.874 1.00 80.88 170 ASP A N 1
ATOM 1237 C CA . ASP A 1 170 ? -10.181 -4.292 4.823 1.00 80.88 170 ASP A CA 1
ATOM 1238 C C . ASP A 1 170 ? -9.851 -2.797 4.664 1.00 80.88 170 ASP A C 1
ATOM 1240 O O . ASP A 1 170 ? -10.600 -1.943 5.152 1.00 80.88 170 ASP A O 1
ATOM 1244 N N . VAL A 1 171 ? -8.745 -2.453 3.993 1.00 85.25 171 VAL A N 1
ATOM 1245 C CA . VAL A 1 171 ? -8.253 -1.066 3.909 1.00 85.25 171 VAL A CA 1
ATOM 1246 C C . VAL A 1 171 ? -9.254 -0.126 3.227 1.00 85.25 171 VAL A C 1
ATOM 1248 O O . VAL A 1 171 ? -9.436 1.012 3.661 1.00 85.25 171 VAL A O 1
ATOM 1251 N N . ASP A 1 172 ? -10.003 -0.632 2.246 1.00 84.62 172 ASP A N 1
ATOM 1252 C CA . ASP A 1 172 ? -11.060 0.102 1.543 1.00 84.62 172 ASP A CA 1
ATOM 1253 C C . ASP A 1 172 ? -12.190 0.532 2.488 1.00 84.62 172 ASP A C 1
ATOM 1255 O O . ASP A 1 172 ? -12.799 1.593 2.317 1.00 84.62 172 ASP A O 1
ATOM 1259 N N . VAL A 1 173 ? -12.509 -0.311 3.474 1.00 85.19 173 VAL A N 1
ATOM 1260 C CA . VAL A 1 173 ? -13.559 -0.046 4.468 1.00 85.19 173 VAL A CA 1
ATOM 1261 C C . VAL A 1 173 ? -13.093 1.040 5.436 1.00 85.19 173 VAL A C 1
ATOM 1263 O O . VAL A 1 173 ? -13.879 1.901 5.833 1.00 85.19 173 VAL A O 1
ATOM 1266 N N . ILE A 1 174 ? -11.803 1.045 5.771 1.00 86.56 174 ILE A N 1
ATOM 1267 C CA . ILE A 1 174 ? -11.195 2.048 6.649 1.00 86.56 174 ILE A CA 1
ATOM 1268 C C . ILE A 1 174 ? -11.146 3.409 5.955 1.00 86.56 174 ILE A C 1
ATOM 1270 O O . ILE A 1 174 ? -11.535 4.406 6.560 1.00 86.56 174 ILE A O 1
ATOM 1274 N N . TRP A 1 175 ? -10.754 3.462 4.680 1.00 87.88 175 TRP A N 1
ATOM 1275 C CA . TRP A 1 175 ? -10.794 4.699 3.894 1.00 87.88 175 TRP A CA 1
ATOM 1276 C C . TRP A 1 175 ? -12.193 5.277 3.797 1.00 87.88 175 TRP A C 1
ATOM 1278 O O . TRP A 1 175 ? -12.374 6.452 4.104 1.00 87.88 175 TRP A O 1
ATOM 1288 N N . ARG A 1 176 ? -13.204 4.457 3.499 1.00 85.44 176 ARG A N 1
ATOM 1289 C CA . ARG A 1 176 ? -14.601 4.915 3.494 1.00 85.44 176 ARG A CA 1
ATOM 1290 C C . ARG A 1 176 ? -15.020 5.525 4.830 1.00 85.44 176 ARG A C 1
ATOM 1292 O O . ARG A 1 176 ? -15.627 6.593 4.844 1.00 85.44 176 ARG A O 1
ATOM 1299 N N . ALA A 1 177 ? -14.628 4.895 5.934 1.00 83.94 177 ALA A N 1
ATOM 1300 C CA . ALA A 1 177 ? -14.926 5.386 7.271 1.00 83.94 177 ALA A CA 1
ATOM 1301 C C . ALA A 1 177 ? -14.153 6.653 7.672 1.00 83.94 177 ALA A C 1
ATOM 1303 O O . ALA A 1 177 ? -14.526 7.275 8.662 1.00 83.94 177 ALA A O 1
ATOM 1304 N N . LEU A 1 178 ? -13.098 7.043 6.950 1.00 86.38 178 LEU A N 1
ATOM 1305 C CA . LEU A 1 178 ? -12.319 8.260 7.210 1.00 86.38 178 LEU A CA 1
ATOM 1306 C C . LEU A 1 178 ? -12.574 9.382 6.186 1.00 86.38 178 LEU A C 1
ATOM 1308 O O . LEU A 1 178 ? -12.115 10.499 6.400 1.00 86.38 178 LEU A O 1
ATOM 1312 N N . ASP A 1 179 ? -13.279 9.105 5.086 1.00 77.25 179 ASP A N 1
ATOM 1313 C CA . ASP A 1 179 ? -13.368 9.999 3.922 1.00 77.25 179 ASP A CA 1
ATOM 1314 C C . ASP A 1 179 ? -14.690 10.780 3.818 1.00 77.25 179 ASP A C 1
ATOM 1316 O O . ASP A 1 179 ? -14.692 11.976 3.538 1.00 77.25 179 ASP A O 1
ATOM 1320 N N . LYS A 1 180 ? -15.836 10.134 4.066 1.00 67.12 180 LYS A N 1
ATOM 1321 C CA . LYS A 1 180 ? -17.169 10.750 3.896 1.00 67.12 180 LYS A CA 1
ATOM 1322 C C . LYS A 1 180 ? -17.963 10.693 5.184 1.00 67.12 180 LYS A C 1
ATOM 1324 O O . LYS A 1 180 ? -17.718 9.805 5.987 1.00 67.12 180 LYS A O 1
ATOM 1329 N N . ARG A 1 181 ? -18.945 11.593 5.342 1.00 64.50 181 ARG A N 1
ATOM 1330 C CA . ARG A 1 181 ? -19.943 11.552 6.426 1.00 64.50 181 ARG A CA 1
ATOM 1331 C C . ARG A 1 181 ? -20.743 10.247 6.335 1.00 64.50 181 ARG A C 1
ATOM 1333 O O . ARG A 1 181 ? -21.777 10.183 5.679 1.00 64.50 181 ARG A O 1
ATOM 1340 N N . ASP A 1 182 ? -20.201 9.195 6.931 1.00 68.25 182 ASP A N 1
ATOM 1341 C CA . ASP A 1 182 ? -20.838 7.889 7.042 1.00 68.25 182 ASP A CA 1
ATOM 1342 C C . ASP A 1 182 ? -21.971 7.980 8.077 1.00 68.25 182 ASP A C 1
ATOM 1344 O O . ASP A 1 182 ? -21.880 8.737 9.051 1.00 68.25 182 ASP A O 1
ATOM 1348 N N . ALA A 1 183 ? -23.027 7.188 7.893 1.00 72.56 183 ALA A N 1
ATOM 1349 C CA . ALA A 1 183 ? -24.073 7.004 8.891 1.00 72.56 183 ALA A CA 1
ATOM 1350 C C . ALA A 1 183 ? -23.467 6.626 10.252 1.00 72.56 183 ALA A C 1
ATOM 1352 O O . ALA A 1 183 ? -23.899 7.150 11.276 1.00 72.56 183 ALA A O 1
ATOM 1353 N N . LEU A 1 184 ? -22.400 5.816 10.253 1.00 79.56 184 LEU A N 1
ATOM 1354 C CA . LEU A 1 184 ? -21.697 5.437 11.478 1.00 79.56 184 LEU A CA 1
ATOM 1355 C C . LEU A 1 184 ? -20.990 6.624 12.155 1.00 79.56 184 LEU A C 1
ATOM 1357 O O . LEU A 1 184 ? -20.980 6.720 13.376 1.00 79.56 184 LEU A O 1
ATOM 1361 N N . GLN A 1 185 ? -20.410 7.560 11.400 1.00 83.25 185 GLN A N 1
ATOM 1362 C CA . GLN A 1 185 ? -19.779 8.747 11.996 1.00 83.25 185 GLN A CA 1
ATOM 1363 C C . GLN A 1 185 ? -20.816 9.654 12.660 1.00 83.25 185 GLN A C 1
ATOM 1365 O O . GLN A 1 185 ? -20.578 10.176 13.752 1.00 83.25 185 GLN A O 1
ATOM 1370 N N . ALA A 1 186 ? -21.964 9.826 11.995 1.00 78.81 186 ALA A N 1
ATOM 1371 C CA . ALA A 1 186 ? -23.084 10.598 12.513 1.00 78.81 186 ALA A CA 1
ATOM 1372 C C . ALA A 1 186 ? -23.684 9.943 13.767 1.00 78.81 186 ALA A C 1
ATOM 1374 O O . ALA A 1 186 ? -23.913 10.637 14.755 1.00 78.81 186 ALA A O 1
ATOM 1375 N N . GLU A 1 187 ? -23.866 8.619 13.753 1.00 79.25 187 GLU A N 1
ATOM 1376 C CA . GLU A 1 187 ? -24.318 7.829 14.905 1.00 79.25 187 GLU A CA 1
ATOM 1377 C C . GLU A 1 187 ? -23.399 8.010 16.122 1.00 79.25 187 GLU A C 1
ATOM 1379 O O . GLU A 1 187 ? -23.870 8.166 17.246 1.00 79.25 187 GLU A O 1
ATOM 1384 N N . LEU A 1 188 ? -22.084 8.040 15.895 1.00 80.56 188 LEU A N 1
ATOM 1385 C CA . LEU A 1 188 ? -21.078 8.175 16.949 1.00 80.56 188 LEU A CA 1
ATOM 1386 C C . LEU A 1 188 ? -20.873 9.612 17.455 1.00 80.56 188 LEU A C 1
ATOM 1388 O O . LEU A 1 188 ? -20.129 9.817 18.414 1.00 80.56 188 LEU A O 1
ATOM 1392 N N . GLY A 1 189 ? -21.471 10.618 16.809 1.00 79.94 189 GLY A N 1
ATOM 1393 C CA . GLY A 1 189 ? -21.303 12.024 17.189 1.00 79.94 189 GLY A CA 1
ATOM 1394 C C . GLY A 1 189 ? -19.864 12.547 17.058 1.00 79.94 189 GLY A C 1
ATOM 1395 O O . GLY A 1 189 ? -19.489 13.509 17.731 1.00 79.94 189 GLY A O 1
ATOM 1396 N N . ILE A 1 190 ? -19.031 11.923 16.218 1.00 82.88 190 ILE A N 1
ATOM 1397 C CA . ILE A 1 190 ? -17.652 12.373 15.983 1.00 82.88 190 ILE A CA 1
ATOM 1398 C C . ILE A 1 190 ? -17.687 13.521 14.970 1.00 82.88 190 ILE A C 1
ATOM 1400 O O . ILE A 1 190 ? -18.250 13.385 13.884 1.00 82.88 190 ILE A O 1
ATOM 1404 N N . SER A 1 191 ? -17.087 14.666 15.311 1.00 85.31 191 SER A N 1
ATOM 1405 C CA . SER A 1 191 ? -17.050 15.809 14.394 1.00 85.31 191 SER A CA 1
ATOM 1406 C C . SER A 1 191 ? -16.225 15.492 13.144 1.00 85.31 191 SER A C 1
ATOM 1408 O O . SER A 1 191 ? -15.173 14.852 13.215 1.00 85.31 191 SER A O 1
ATOM 1410 N N . SER A 1 192 ? -16.679 15.990 11.992 1.00 85.19 192 SER A N 1
ATOM 1411 C CA . SER A 1 192 ? -15.973 15.836 10.713 1.00 85.19 192 SER A CA 1
ATOM 1412 C C . SER A 1 192 ? -14.557 16.408 10.760 1.00 85.19 192 SER A C 1
ATOM 1414 O O . SER A 1 192 ? -13.656 15.846 10.152 1.00 85.19 192 SER A O 1
ATOM 1416 N N . GLU A 1 193 ? -14.342 17.473 11.536 1.00 88.19 193 GLU A N 1
ATOM 1417 C CA . GLU A 1 193 ? -13.025 18.082 11.758 1.00 88.19 193 GLU A CA 1
ATOM 1418 C C . GLU A 1 193 ? -12.021 17.099 12.370 1.00 88.19 193 GLU A C 1
ATOM 1420 O O . GLU A 1 193 ? -10.879 17.030 11.929 1.00 88.19 193 GLU A O 1
ATOM 1425 N N . LYS A 1 194 ? -12.439 16.289 13.353 1.00 89.31 194 LYS A N 1
ATOM 1426 C CA . LYS A 1 194 ? -11.558 15.297 13.990 1.00 89.31 194 LYS A CA 1
ATOM 1427 C C . LYS A 1 194 ? -11.184 14.162 13.046 1.00 89.31 194 LYS A C 1
ATOM 1429 O O . LYS A 1 194 ? -10.055 13.680 13.071 1.00 89.31 194 LYS A O 1
ATOM 1434 N N . ILE A 1 195 ? -12.139 13.738 12.224 1.00 89.62 195 ILE A N 1
ATOM 1435 C CA . ILE A 1 195 ? -11.935 12.679 11.233 1.00 89.62 195 ILE A CA 1
ATOM 1436 C C . ILE A 1 195 ? -10.984 13.172 10.144 1.00 89.62 195 ILE A C 1
ATOM 1438 O O . ILE A 1 195 ? -10.005 12.491 9.844 1.00 89.62 195 ILE A O 1
ATOM 1442 N N . ALA A 1 196 ? -11.220 14.381 9.627 1.00 87.56 196 ALA A N 1
ATOM 1443 C CA . ALA A 1 196 ? -10.350 15.026 8.653 1.00 87.56 196 ALA A CA 1
ATOM 1444 C C . ALA A 1 196 ? -8.928 15.202 9.203 1.00 87.56 196 ALA A C 1
ATOM 1446 O O . ALA A 1 196 ? -7.980 14.785 8.547 1.00 87.56 196 ALA A O 1
ATOM 1447 N N . ALA A 1 197 ? -8.776 15.700 10.436 1.00 89.88 197 ALA A N 1
ATOM 1448 C CA . ALA A 1 197 ? -7.470 15.873 11.073 1.00 89.88 197 ALA A CA 1
ATOM 1449 C C . ALA A 1 197 ? -6.704 14.547 11.231 1.00 89.88 197 ALA A C 1
ATOM 1451 O O . ALA A 1 197 ? -5.498 14.496 10.987 1.00 89.88 197 ALA A O 1
ATOM 1452 N N . LEU A 1 198 ? -7.385 13.456 11.611 1.00 93.19 198 LEU A N 1
ATOM 1453 C CA . LEU A 1 198 ? -6.751 12.139 11.678 1.00 93.19 198 LEU A CA 1
ATOM 1454 C C . LEU A 1 198 ? -6.364 11.634 10.280 1.00 93.19 198 LEU A C 1
ATOM 1456 O O . LEU A 1 198 ? -5.230 11.195 10.099 1.00 93.19 198 LEU A O 1
ATOM 1460 N N . LYS A 1 199 ? -7.277 11.689 9.298 1.00 91.25 199 LYS A N 1
ATOM 1461 C CA . LYS A 1 199 ? -7.016 11.251 7.913 1.00 91.25 199 LYS A CA 1
ATOM 1462 C C . LYS A 1 199 ? -5.826 12.009 7.323 1.00 91.25 199 LYS A C 1
ATOM 1464 O O . LYS A 1 199 ? -4.910 11.390 6.786 1.00 91.25 199 LYS A O 1
ATOM 1469 N N . GLU A 1 200 ? -5.813 13.328 7.473 1.00 89.12 200 GLU A N 1
ATOM 1470 C CA . GLU A 1 200 ? -4.729 14.195 7.025 1.00 89.12 200 GLU A CA 1
ATOM 1471 C C . GLU A 1 200 ? -3.404 13.808 7.693 1.00 89.12 200 GLU A C 1
ATOM 1473 O O . GLU A 1 200 ? -2.414 13.578 7.001 1.00 89.12 200 GLU A O 1
ATOM 1478 N N . TYR A 1 201 ? -3.382 13.635 9.019 1.00 92.19 201 TYR A N 1
ATOM 1479 C CA . TYR A 1 201 ? -2.174 13.218 9.734 1.00 92.19 201 TYR A CA 1
ATOM 1480 C C . TYR A 1 201 ? -1.659 11.851 9.258 1.00 92.19 201 TYR A C 1
ATOM 1482 O O . TYR A 1 201 ? -0.459 11.675 9.032 1.00 92.19 201 TYR A O 1
ATOM 1490 N N . ILE A 1 202 ? -2.560 10.885 9.063 1.00 93.44 202 ILE A N 1
ATOM 1491 C CA . ILE A 1 202 ? -2.226 9.553 8.552 1.00 93.44 202 ILE A CA 1
ATOM 1492 C C . ILE A 1 202 ? -1.562 9.658 7.170 1.00 93.44 202 ILE A C 1
ATOM 1494 O O . ILE A 1 202 ? -0.511 9.056 6.945 1.00 93.44 202 ILE A O 1
ATOM 1498 N N . LEU A 1 203 ? -2.134 10.434 6.251 1.00 89.62 203 LEU A N 1
ATOM 1499 C CA . LEU A 1 203 ? -1.620 10.546 4.886 1.00 89.62 203 LEU A CA 1
ATOM 1500 C C . LEU A 1 203 ? -0.333 11.378 4.817 1.00 89.62 203 LEU A C 1
ATOM 1502 O O . LEU A 1 203 ? 0.647 10.952 4.208 1.00 89.62 203 LEU A O 1
ATOM 1506 N N . ILE A 1 204 ? -0.297 12.537 5.472 1.00 87.06 204 ILE A N 1
ATOM 1507 C CA . ILE A 1 204 ? 0.807 13.498 5.354 1.00 87.06 204 ILE A CA 1
ATOM 1508 C C . ILE A 1 204 ? 2.008 13.109 6.219 1.00 87.06 204 ILE A C 1
ATOM 1510 O O . ILE A 1 204 ? 3.146 13.367 5.827 1.00 87.06 204 ILE A O 1
ATOM 1514 N N . GLN A 1 205 ? 1.789 12.474 7.375 1.00 90.38 205 GLN A N 1
ATOM 1515 C CA . GLN A 1 205 ? 2.863 12.124 8.310 1.00 90.38 205 GLN A CA 1
ATOM 1516 C C . GLN A 1 205 ? 3.167 10.624 8.306 1.00 90.38 205 GLN A C 1
ATOM 1518 O O . GLN A 1 205 ? 4.317 10.227 8.103 1.00 90.38 205 GLN A O 1
ATOM 1523 N N . CYS A 1 206 ? 2.162 9.764 8.502 1.00 92.31 206 CYS A N 1
ATOM 1524 C CA . CYS A 1 206 ? 2.397 8.325 8.661 1.00 92.31 206 CYS A CA 1
ATOM 1525 C C . CYS A 1 206 ? 2.780 7.633 7.342 1.00 92.31 206 CYS A C 1
ATOM 1527 O O . CYS A 1 206 ? 3.778 6.906 7.317 1.00 92.31 206 CYS A O 1
ATOM 1529 N N . ALA A 1 207 ? 2.039 7.873 6.254 1.00 92.00 207 ALA A N 1
ATOM 1530 C CA . ALA A 1 207 ? 2.333 7.284 4.946 1.00 92.00 207 ALA A CA 1
ATOM 1531 C C . ALA A 1 207 ? 3.661 7.812 4.383 1.00 92.00 207 ALA A C 1
ATOM 1533 O O . ALA A 1 207 ? 4.528 7.027 3.989 1.00 92.00 207 ALA A O 1
ATOM 1534 N N . LYS A 1 208 ? 3.861 9.139 4.439 1.00 89.50 208 LYS A N 1
ATOM 1535 C CA . LYS A 1 208 ? 5.116 9.809 4.059 1.00 89.50 208 LYS A CA 1
ATOM 1536 C C . LYS A 1 208 ? 6.319 9.165 4.738 1.00 89.50 208 LYS A C 1
ATOM 1538 O O . LYS A 1 208 ? 7.238 8.706 4.060 1.00 89.50 208 LYS A O 1
ATOM 1543 N N . ARG A 1 209 ? 6.292 9.069 6.071 1.00 86.75 209 ARG A N 1
ATOM 1544 C CA . ARG A 1 209 ? 7.404 8.508 6.842 1.00 86.75 209 ARG A CA 1
ATOM 1545 C C . ARG A 1 209 ? 7.678 7.052 6.480 1.00 86.75 209 ARG A C 1
ATOM 1547 O O . ARG A 1 209 ? 8.837 6.654 6.376 1.00 86.75 209 ARG A O 1
ATOM 1554 N N . SER A 1 210 ? 6.631 6.259 6.290 1.00 87.94 210 SER A N 1
ATOM 1555 C CA . SER A 1 210 ? 6.760 4.843 5.941 1.00 87.94 210 SER A CA 1
ATOM 1556 C C . SER A 1 210 ? 7.445 4.643 4.589 1.00 87.94 210 SER A C 1
ATOM 1558 O O . SER A 1 210 ? 8.331 3.798 4.468 1.00 87.94 210 SER A O 1
ATOM 1560 N N . ILE A 1 211 ? 7.120 5.483 3.603 1.00 87.88 211 ILE A N 1
ATOM 1561 C CA . ILE A 1 211 ? 7.773 5.491 2.289 1.00 87.88 211 ILE A CA 1
ATOM 1562 C C . ILE A 1 211 ? 9.234 5.967 2.396 1.00 87.88 211 ILE A C 1
ATOM 1564 O O . ILE A 1 211 ? 10.135 5.324 1.854 1.00 87.88 211 ILE A O 1
ATOM 1568 N N . GLU A 1 212 ? 9.505 7.046 3.138 1.00 82.88 212 GLU A N 1
ATOM 1569 C CA . GLU A 1 212 ? 10.859 7.603 3.304 1.00 82.88 212 GLU A CA 1
ATOM 1570 C C . GLU A 1 212 ? 11.841 6.617 3.965 1.00 82.88 212 GLU A C 1
ATOM 1572 O O . GLU A 1 212 ? 13.023 6.570 3.609 1.00 82.88 212 GLU A O 1
ATOM 1577 N N . ARG A 1 213 ? 11.372 5.789 4.911 1.00 79.12 213 ARG A N 1
ATOM 1578 C CA . ARG A 1 213 ? 12.211 4.823 5.652 1.00 79.12 213 ARG A CA 1
ATOM 1579 C C . ARG A 1 213 ? 12.873 3.766 4.766 1.00 79.12 213 ARG A C 1
ATOM 1581 O O . ARG A 1 213 ? 13.910 3.222 5.158 1.00 79.12 213 ARG A O 1
ATOM 1588 N N . VAL A 1 214 ? 12.319 3.492 3.586 1.00 77.00 214 VAL A N 1
ATOM 1589 C CA . VAL A 1 214 ? 12.861 2.489 2.653 1.00 77.00 214 VAL A CA 1
ATOM 1590 C C . VAL A 1 214 ? 14.231 2.897 2.111 1.00 77.00 214 VAL A C 1
ATOM 1592 O O . VAL A 1 214 ? 15.045 2.033 1.810 1.00 77.00 214 VAL A O 1
ATOM 1595 N N . ARG A 1 215 ? 14.513 4.203 2.023 1.00 68.56 215 ARG A N 1
ATOM 1596 C CA . ARG A 1 215 ? 15.784 4.726 1.501 1.00 68.56 215 ARG A CA 1
ATOM 1597 C C . ARG A 1 215 ? 16.925 4.681 2.522 1.00 68.56 215 ARG A C 1
ATOM 1599 O O . ARG A 1 215 ? 18.079 4.498 2.151 1.00 68.56 215 ARG A O 1
ATOM 1606 N N . TYR A 1 216 ? 16.608 4.907 3.798 1.00 58.59 216 TYR A N 1
ATOM 1607 C CA . TYR A 1 216 ? 17.605 5.137 4.855 1.00 58.59 216 TYR A CA 1
ATOM 1608 C C . TYR A 1 216 ? 17.915 3.907 5.703 1.00 58.59 216 TYR A C 1
ATOM 1610 O O . TYR A 1 216 ? 18.966 3.848 6.338 1.00 58.59 216 TYR A O 1
ATOM 1618 N N . SER A 1 217 ? 17.009 2.932 5.749 1.00 49.22 217 SER A N 1
ATOM 1619 C CA . SER A 1 217 ? 17.305 1.665 6.406 1.00 49.22 217 SER A CA 1
ATOM 1620 C C . SER A 1 217 ? 18.038 0.767 5.416 1.00 49.22 217 SER A C 1
ATOM 1622 O O . SER A 1 217 ? 17.550 0.552 4.312 1.00 49.22 217 SER A O 1
ATOM 1624 N N . ALA A 1 218 ? 19.194 0.218 5.799 1.00 49.41 218 ALA A N 1
ATOM 1625 C CA . ALA A 1 218 ? 19.655 -1.036 5.210 1.00 49.41 218 ALA A CA 1
ATOM 1626 C C . ALA A 1 218 ? 18.499 -2.028 5.414 1.00 49.41 218 ALA A C 1
ATOM 1628 O O . ALA A 1 218 ? 18.209 -2.401 6.550 1.00 49.41 218 ALA A O 1
ATOM 1629 N N . ALA A 1 219 ? 17.722 -2.242 4.353 1.00 51.81 219 ALA A N 1
ATOM 1630 C CA . ALA A 1 219 ? 16.272 -2.367 4.440 1.00 51.81 219 ALA A CA 1
ATOM 1631 C C . ALA A 1 219 ? 15.831 -3.451 5.431 1.00 51.81 219 ALA A C 1
ATOM 1633 O O . ALA A 1 219 ? 15.931 -4.647 5.154 1.00 51.81 219 ALA A O 1
ATOM 1634 N N . SER A 1 220 ? 15.337 -3.041 6.604 1.00 66.31 220 SER A N 1
ATOM 1635 C CA . SER A 1 220 ? 14.743 -4.004 7.525 1.00 66.31 220 SER A CA 1
ATOM 1636 C C . SER A 1 220 ? 13.481 -4.569 6.873 1.00 66.31 220 SER A C 1
ATOM 1638 O O . SER A 1 220 ? 12.732 -3.837 6.219 1.00 66.31 220 SER A O 1
ATOM 1640 N N . ALA A 1 221 ? 13.229 -5.870 7.039 1.00 71.00 221 ALA A N 1
ATOM 1641 C CA . ALA A 1 221 ? 12.051 -6.532 6.467 1.00 71.00 221 ALA A CA 1
ATOM 1642 C C . ALA A 1 221 ? 10.746 -5.782 6.784 1.00 71.00 221 ALA A C 1
ATOM 1644 O O . ALA A 1 221 ? 9.906 -5.583 5.908 1.00 71.00 221 ALA A O 1
ATOM 1645 N N . SER A 1 222 ? 10.652 -5.253 8.006 1.00 73.94 222 SER A N 1
ATOM 1646 C CA . SER A 1 222 ? 9.529 -4.444 8.477 1.00 73.94 222 SER A CA 1
ATOM 1647 C C . SER A 1 222 ? 9.357 -3.123 7.710 1.00 73.94 222 SER A C 1
ATOM 1649 O O . SER A 1 222 ? 8.233 -2.788 7.347 1.00 73.94 222 SER A O 1
ATOM 1651 N N . ALA A 1 223 ? 10.433 -2.386 7.404 1.00 76.94 223 ALA A N 1
ATOM 1652 C CA . ALA A 1 223 ? 10.322 -1.138 6.642 1.00 76.94 223 ALA A CA 1
ATOM 1653 C C . ALA A 1 223 ? 9.884 -1.395 5.189 1.00 76.94 223 ALA A C 1
ATOM 1655 O O . ALA A 1 223 ? 9.082 -0.644 4.635 1.00 76.94 223 ALA A O 1
ATOM 1656 N N . MET A 1 224 ? 10.369 -2.486 4.583 1.00 78.25 224 MET A N 1
ATOM 1657 C CA . MET A 1 224 ? 9.973 -2.889 3.229 1.00 78.25 224 MET A CA 1
ATOM 1658 C C . MET A 1 224 ? 8.498 -3.291 3.156 1.00 78.25 224 MET A C 1
ATOM 1660 O O . MET A 1 224 ? 7.801 -2.889 2.225 1.00 78.25 224 MET A O 1
ATOM 1664 N N . GLN A 1 225 ? 8.033 -4.078 4.129 1.00 81.81 225 GLN A N 1
ATOM 1665 C CA . GLN A 1 225 ? 6.635 -4.489 4.259 1.00 81.81 225 GLN A CA 1
ATOM 1666 C C . GLN A 1 225 ? 5.726 -3.279 4.457 1.00 81.81 225 GLN A C 1
ATOM 1668 O O . GLN A 1 225 ? 4.774 -3.118 3.700 1.00 81.81 225 GLN A O 1
ATOM 1673 N N . SER A 1 226 ? 6.081 -2.394 5.394 1.00 84.81 226 SER A N 1
ATOM 1674 C CA . SER A 1 226 ? 5.348 -1.155 5.661 1.00 84.81 226 SER A CA 1
ATOM 1675 C C . SER A 1 226 ? 5.134 -0.345 4.387 1.00 84.81 226 SER A C 1
ATOM 1677 O O . SER A 1 226 ? 3.994 -0.099 3.998 1.00 84.81 226 SER A O 1
ATOM 1679 N N . ALA A 1 227 ? 6.202 -0.026 3.654 1.00 87.00 227 ALA A N 1
ATOM 1680 C CA . ALA A 1 227 ? 6.071 0.754 2.431 1.00 87.00 227 ALA A CA 1
ATOM 1681 C C . ALA A 1 227 ? 5.244 0.059 1.340 1.00 87.00 227 ALA A C 1
ATOM 1683 O O . ALA A 1 227 ? 4.493 0.731 0.634 1.00 87.00 227 ALA A O 1
ATOM 1684 N N . LYS A 1 228 ? 5.342 -1.270 1.199 1.00 86.25 228 LYS A N 1
ATOM 1685 C CA . LYS A 1 228 ? 4.499 -2.033 0.262 1.00 86.25 228 LYS A CA 1
ATOM 1686 C C . LYS A 1 228 ? 3.019 -1.977 0.650 1.00 86.25 228 LYS A C 1
ATOM 1688 O O . LYS A 1 228 ? 2.191 -1.723 -0.223 1.00 86.25 228 LYS A O 1
ATOM 1693 N N . GLY A 1 229 ? 2.694 -2.176 1.928 1.00 89.00 229 GLY A N 1
ATOM 1694 C CA . GLY A 1 229 ? 1.322 -2.067 2.431 1.00 89.00 229 GLY A CA 1
ATOM 1695 C C . GLY A 1 229 ? 0.747 -0.668 2.208 1.00 89.00 229 GLY A C 1
ATOM 1696 O O . GLY A 1 229 ? -0.337 -0.524 1.648 1.00 89.00 229 GLY A O 1
ATOM 1697 N N . TRP A 1 230 ? 1.536 0.376 2.485 1.00 92.62 230 TRP A N 1
ATOM 1698 C CA . TRP A 1 230 ? 1.168 1.755 2.157 1.00 92.62 230 TRP A CA 1
ATOM 1699 C C . TRP A 1 230 ? 0.945 1.982 0.660 1.00 92.62 230 TRP A C 1
ATOM 1701 O O . TRP A 1 230 ? -0.027 2.633 0.292 1.00 92.62 230 TRP A O 1
ATOM 1711 N N . CYS A 1 231 ? 1.781 1.425 -0.220 1.00 91.62 231 CYS A N 1
ATOM 1712 C CA . CYS A 1 231 ? 1.556 1.517 -1.666 1.00 91.62 231 CYS A CA 1
ATOM 1713 C C . CYS A 1 231 ? 0.202 0.907 -2.068 1.00 91.62 231 CYS A C 1
ATOM 1715 O O . CYS A 1 231 ? -0.543 1.518 -2.835 1.00 91.62 231 CYS A O 1
ATOM 1717 N N . HIS A 1 232 ? -0.149 -0.261 -1.521 1.00 89.56 232 HIS A N 1
ATOM 1718 C CA . HIS A 1 232 ? -1.442 -0.900 -1.772 1.00 89.56 232 HIS A CA 1
ATOM 1719 C C . HIS A 1 232 ? -2.616 -0.054 -1.255 1.00 89.56 232 HIS A C 1
ATOM 1721 O O . HIS A 1 232 ? -3.571 0.205 -1.987 1.00 89.56 232 HIS A O 1
ATOM 1727 N N . ALA A 1 233 ? -2.511 0.450 -0.027 1.00 91.25 233 ALA A N 1
ATOM 1728 C CA . ALA A 1 233 ? -3.540 1.276 0.587 1.00 91.25 233 ALA A CA 1
ATOM 1729 C C . ALA A 1 233 ? -3.762 2.603 -0.152 1.00 91.25 233 ALA A C 1
ATOM 1731 O O . ALA A 1 233 ? -4.902 3.012 -0.354 1.00 91.25 233 ALA A O 1
ATOM 1732 N N . LEU A 1 234 ? -2.693 3.264 -0.605 1.00 93.00 234 LEU A N 1
ATOM 1733 C CA . LEU A 1 234 ? -2.788 4.492 -1.400 1.00 93.00 234 LEU A CA 1
ATOM 1734 C C . LEU A 1 234 ? -3.338 4.222 -2.809 1.00 93.00 234 LEU A C 1
ATOM 1736 O O . LEU A 1 234 ? -4.054 5.058 -3.354 1.00 93.00 234 LEU A O 1
ATOM 1740 N N . ALA A 1 235 ? -3.049 3.053 -3.391 1.00 90.44 235 ALA A N 1
ATOM 1741 C CA . ALA A 1 235 ? -3.626 2.635 -4.669 1.00 90.44 235 ALA A CA 1
ATOM 1742 C C . ALA A 1 235 ? -5.141 2.396 -4.555 1.00 90.44 235 ALA A C 1
ATOM 1744 O O . ALA A 1 235 ? -5.898 2.765 -5.451 1.00 90.44 235 ALA A O 1
ATOM 1745 N N . SER A 1 236 ? -5.591 1.817 -3.437 1.00 89.62 236 SER A N 1
ATOM 1746 C CA . SER A 1 236 ? -7.013 1.735 -3.087 1.00 89.62 236 SER A CA 1
ATOM 1747 C C . SER A 1 236 ? -7.631 3.127 -2.928 1.00 89.62 236 SER A C 1
ATOM 1749 O O . SER A 1 236 ? -8.619 3.435 -3.594 1.00 89.62 236 SER A O 1
ATOM 1751 N N . LEU A 1 237 ? -7.006 4.006 -2.135 1.00 90.31 237 LEU A N 1
ATOM 1752 C CA . LEU A 1 237 ? -7.504 5.364 -1.908 1.00 90.31 237 LEU A CA 1
ATOM 1753 C C . LEU A 1 237 ? -7.656 6.141 -3.221 1.00 90.31 237 LEU A C 1
ATOM 1755 O O . LEU A 1 237 ? -8.669 6.803 -3.430 1.00 90.31 237 LEU A O 1
ATOM 1759 N N . ALA A 1 238 ? -6.698 6.012 -4.142 1.00 90.38 238 ALA A N 1
ATOM 1760 C CA . ALA A 1 238 ? -6.766 6.644 -5.455 1.00 90.38 238 ALA A CA 1
ATOM 1761 C C . ALA A 1 238 ? -8.028 6.255 -6.249 1.00 90.38 238 ALA A C 1
ATOM 1763 O O . ALA A 1 238 ? -8.523 7.066 -7.026 1.00 90.38 238 ALA A O 1
ATOM 1764 N N . LYS A 1 239 ? -8.590 5.058 -6.041 1.00 88.44 239 LYS A N 1
ATOM 1765 C CA . LYS A 1 239 ? -9.826 4.606 -6.708 1.00 88.44 239 LYS A CA 1
ATOM 1766 C C . LYS A 1 239 ? -11.076 5.273 -6.142 1.00 88.44 239 LYS A C 1
ATOM 1768 O O . LYS A 1 239 ? -12.071 5.390 -6.853 1.00 88.44 239 LYS A O 1
ATOM 1773 N N . THR A 1 240 ? -11.048 5.674 -4.871 1.00 84.00 240 THR A N 1
ATOM 1774 C CA . THR A 1 240 ? -12.239 6.120 -4.132 1.00 84.00 240 THR A CA 1
ATOM 1775 C C . THR A 1 240 ? -12.246 7.606 -3.785 1.00 84.00 240 THR A C 1
ATOM 1777 O O . THR A 1 240 ? -13.318 8.130 -3.492 1.00 84.00 240 THR A O 1
ATOM 1780 N N . ALA A 1 241 ? -11.093 8.282 -3.827 1.00 79.25 241 ALA A N 1
ATOM 1781 C CA . ALA A 1 241 ? -10.911 9.651 -3.332 1.00 79.25 241 ALA A CA 1
ATOM 1782 C C . ALA A 1 241 ? -11.646 10.754 -4.128 1.00 79.25 241 ALA A C 1
ATOM 1784 O O . ALA A 1 241 ? -11.617 11.917 -3.736 1.00 79.25 241 ALA A O 1
ATOM 1785 N N . GLY A 1 242 ? -12.334 10.427 -5.228 1.00 78.44 242 GLY A N 1
ATOM 1786 C CA . GLY A 1 242 ? -13.007 11.434 -6.057 1.00 78.44 242 GLY A CA 1
ATOM 1787 C C . GLY A 1 242 ? -11.997 12.423 -6.639 1.00 78.44 242 GLY A C 1
ATOM 1788 O O . GLY A 1 242 ? -11.040 11.981 -7.257 1.00 78.44 242 GLY A O 1
ATOM 1789 N N . ASP A 1 243 ? -12.187 13.726 -6.416 1.00 74.12 243 ASP A N 1
ATOM 1790 C CA . ASP A 1 243 ? -11.238 14.776 -6.828 1.00 74.12 243 ASP A CA 1
ATOM 1791 C C . ASP A 1 243 ? -10.233 15.165 -5.714 1.00 74.12 243 ASP A C 1
ATOM 1793 O O . ASP A 1 243 ? -9.324 15.965 -5.950 1.00 74.12 243 ASP A O 1
ATOM 1797 N N . ASP A 1 244 ? -10.371 14.616 -4.497 1.00 76.69 244 ASP A N 1
ATOM 1798 C CA . ASP A 1 244 ? -9.482 14.895 -3.357 1.00 76.69 244 ASP A CA 1
ATOM 1799 C C . ASP A 1 244 ? -8.154 14.132 -3.498 1.00 76.69 244 ASP A C 1
ATOM 1801 O O . ASP A 1 244 ? -7.987 12.991 -3.055 1.00 76.69 244 ASP A O 1
ATOM 1805 N N . ILE A 1 245 ? -7.191 14.773 -4.159 1.00 82.44 245 ILE A N 1
ATOM 1806 C CA . ILE A 1 245 ? -5.882 14.190 -4.478 1.00 82.44 245 ILE A CA 1
ATOM 1807 C C . ILE A 1 245 ? -4.706 14.987 -3.896 1.00 82.44 245 ILE A C 1
ATOM 1809 O O . ILE A 1 245 ? -3.543 14.714 -4.198 1.00 82.44 245 ILE A O 1
ATOM 1813 N N . GLU A 1 246 ? -4.979 15.964 -3.028 1.00 84.62 246 GLU A N 1
ATOM 1814 C CA . GLU A 1 246 ? -3.955 16.826 -2.418 1.00 84.62 246 GLU A CA 1
ATOM 1815 C C . GLU A 1 246 ? -2.926 16.019 -1.613 1.00 84.62 246 GLU A C 1
ATOM 1817 O O . GLU A 1 246 ? -1.720 16.288 -1.659 1.00 84.62 246 GLU A O 1
ATOM 1822 N N . TRP A 1 247 ? -3.385 14.947 -0.960 1.00 86.88 247 TRP A N 1
ATOM 1823 C CA . TRP A 1 247 ? -2.525 14.001 -0.255 1.00 86.88 247 TRP A CA 1
ATOM 1824 C C . TRP A 1 247 ? -1.407 13.448 -1.151 1.00 86.88 247 TRP A C 1
ATOM 1826 O O . TRP A 1 247 ? -0.279 13.269 -0.690 1.00 86.88 247 TRP A O 1
ATOM 1836 N N . PHE A 1 248 ? -1.679 13.209 -2.438 1.00 90.75 248 PHE A N 1
ATOM 1837 C CA . PHE A 1 248 ? -0.699 12.645 -3.361 1.00 90.75 248 PHE A CA 1
ATOM 1838 C C . PHE A 1 248 ? 0.402 13.655 -3.682 1.00 90.75 248 PHE A C 1
ATOM 1840 O O . PHE A 1 248 ? 1.583 13.304 -3.661 1.00 90.75 248 PHE A O 1
ATOM 1847 N N . THR A 1 249 ? 0.031 14.918 -3.901 1.00 87.88 249 THR A N 1
ATOM 1848 C CA . THR A 1 249 ? 0.972 16.025 -4.125 1.00 87.88 249 THR A CA 1
ATOM 1849 C C . THR A 1 249 ? 1.981 16.134 -2.979 1.00 87.88 249 THR A C 1
ATOM 1851 O O . THR A 1 249 ? 3.184 16.261 -3.215 1.00 87.88 249 THR A O 1
ATOM 1854 N N . THR A 1 250 ? 1.517 15.973 -1.738 1.00 86.06 250 THR A N 1
ATOM 1855 C CA . THR A 1 250 ? 2.367 15.977 -0.537 1.00 86.06 250 THR A CA 1
ATOM 1856 C C . THR A 1 250 ? 3.318 14.774 -0.466 1.00 86.06 250 THR A C 1
ATOM 1858 O O . THR A 1 250 ? 4.424 14.882 0.069 1.00 86.06 250 THR A O 1
ATOM 1861 N N . LEU A 1 251 ? 2.931 13.631 -1.041 1.00 90.44 251 LEU A N 1
ATOM 1862 C CA . LEU A 1 251 ? 3.740 12.409 -1.070 1.00 90.44 251 LEU A CA 1
ATOM 1863 C C . LEU A 1 251 ? 4.700 12.316 -2.265 1.00 90.44 251 LEU A C 1
ATOM 1865 O O . LEU A 1 251 ? 5.634 11.511 -2.211 1.00 90.44 251 LEU A O 1
ATOM 1869 N N . MET A 1 252 ? 4.535 13.133 -3.313 1.00 91.81 252 MET A N 1
ATOM 1870 C CA . MET A 1 252 ? 5.401 13.114 -4.504 1.00 91.81 252 MET A CA 1
ATOM 1871 C C . MET A 1 252 ? 6.907 13.125 -4.168 1.00 91.81 252 MET A C 1
ATOM 1873 O O . MET A 1 252 ? 7.637 12.306 -4.734 1.00 91.81 252 MET A O 1
ATOM 1877 N N . PRO A 1 253 ? 7.420 13.963 -3.236 1.00 89.00 253 PRO A N 1
ATOM 1878 C CA . PRO A 1 253 ? 8.840 13.939 -2.886 1.00 89.00 253 PRO A CA 1
ATOM 1879 C C . PRO A 1 253 ? 9.294 12.610 -2.273 1.00 89.00 253 PRO A C 1
ATOM 1881 O O . PRO A 1 253 ? 10.387 12.147 -2.591 1.00 89.00 253 PRO A O 1
ATOM 1884 N N . ALA A 1 254 ? 8.466 11.989 -1.427 1.00 88.06 254 ALA A N 1
ATOM 1885 C CA . ALA A 1 254 ? 8.777 10.715 -0.780 1.00 88.06 254 ALA A CA 1
ATOM 1886 C C . ALA A 1 254 ? 8.792 9.563 -1.796 1.00 88.06 254 ALA A C 1
ATOM 1888 O O . ALA A 1 254 ? 9.730 8.765 -1.807 1.00 88.06 254 ALA A O 1
ATOM 1889 N N . PHE A 1 255 ? 7.808 9.521 -2.703 1.00 90.81 255 PHE A N 1
ATOM 1890 C CA . PHE A 1 255 ? 7.786 8.567 -3.815 1.00 90.81 255 PHE A CA 1
ATOM 1891 C C . PHE A 1 255 ? 9.011 8.727 -4.716 1.00 90.81 255 PHE A C 1
ATOM 1893 O O . PHE A 1 255 ? 9.703 7.748 -4.988 1.00 90.81 255 PHE A O 1
ATOM 1900 N N . LEU A 1 256 ? 9.310 9.955 -5.154 1.00 88.50 256 LEU A N 1
ATOM 1901 C CA . LEU A 1 256 ? 10.468 10.222 -6.008 1.00 88.50 256 LEU A CA 1
ATOM 1902 C C . LEU A 1 256 ? 11.774 9.824 -5.315 1.00 88.50 256 LEU A C 1
ATOM 1904 O O . LEU A 1 256 ? 12.682 9.291 -5.954 1.00 88.50 256 LEU A O 1
ATOM 1908 N N . ASP A 1 257 ? 11.868 10.067 -4.007 1.00 82.94 257 ASP A N 1
ATOM 1909 C CA . ASP A 1 257 ? 13.061 9.715 -3.264 1.00 82.94 257 ASP A CA 1
ATOM 1910 C C . ASP A 1 257 ? 13.267 8.206 -3.141 1.00 82.94 257 ASP A C 1
ATOM 1912 O O . ASP A 1 257 ? 14.405 7.746 -3.261 1.00 82.94 257 ASP A O 1
ATOM 1916 N N . ALA A 1 258 ? 12.184 7.458 -2.922 1.00 82.00 258 ALA A N 1
ATOM 1917 C CA . ALA A 1 258 ? 12.214 6.013 -2.756 1.00 82.00 258 ALA A CA 1
ATOM 1918 C C . ALA A 1 258 ? 12.352 5.251 -4.087 1.00 82.00 258 ALA A C 1
ATOM 1920 O O . ALA A 1 258 ? 12.938 4.171 -4.116 1.00 82.00 258 ALA A O 1
ATOM 1921 N N . MET A 1 259 ? 11.890 5.820 -5.203 1.00 80.00 259 MET A N 1
ATOM 1922 C CA . MET A 1 259 ? 12.008 5.235 -6.545 1.00 80.00 259 MET A CA 1
ATOM 1923 C C . MET A 1 259 ? 13.399 5.403 -7.178 1.00 80.00 259 MET A C 1
ATOM 1925 O O . MET A 1 259 ? 13.502 5.435 -8.401 1.00 80.00 259 MET A O 1
ATOM 1929 N N . GLN A 1 260 ? 14.481 5.503 -6.392 1.00 74.62 260 GLN A N 1
ATOM 1930 C CA . GLN A 1 260 ? 15.839 5.497 -6.948 1.00 74.62 260 GLN A CA 1
ATOM 1931 C C . GLN A 1 260 ? 16.033 4.200 -7.758 1.00 74.62 260 GLN A C 1
ATOM 1933 O O . GLN A 1 260 ? 16.020 3.119 -7.163 1.00 74.62 260 GLN A O 1
ATOM 1938 N N . PRO A 1 261 ? 16.169 4.268 -9.095 1.00 64.81 261 PRO A N 1
ATOM 1939 C CA . PRO A 1 261 ? 16.305 3.063 -9.893 1.00 64.81 261 PRO A CA 1
ATOM 1940 C C . PRO A 1 261 ? 17.726 2.493 -9.744 1.00 64.81 261 PRO A C 1
ATOM 1942 O O . PRO A 1 261 ? 18.651 3.218 -9.356 1.00 64.81 261 PRO A O 1
ATOM 1945 N N . PRO A 1 262 ? 17.933 1.199 -10.044 1.00 62.97 262 PRO A N 1
ATOM 1946 C CA . PRO A 1 262 ? 19.256 0.597 -10.009 1.00 62.97 262 PRO A CA 1
ATOM 1947 C C . PRO A 1 262 ? 20.178 1.283 -11.017 1.00 62.97 262 PRO A C 1
ATOM 1949 O O . PRO A 1 262 ? 19.750 1.661 -12.110 1.00 62.97 262 PRO A O 1
ATOM 1952 N N . ALA A 1 263 ? 21.456 1.427 -10.659 1.00 63.41 263 ALA A N 1
ATOM 1953 C CA . ALA A 1 263 ? 22.459 1.932 -11.585 1.00 63.41 263 ALA A CA 1
ATOM 1954 C C . ALA A 1 263 ? 22.477 1.046 -12.841 1.00 63.41 263 ALA A C 1
ATOM 1956 O O . ALA A 1 263 ? 22.633 -0.175 -12.755 1.00 63.41 263 ALA A O 1
ATOM 1957 N N . VAL A 1 264 ? 22.286 1.656 -14.010 1.00 59.53 264 VAL A N 1
ATOM 1958 C CA . VAL A 1 264 ? 22.380 0.958 -15.292 1.00 59.53 264 VAL A CA 1
ATOM 1959 C C . VAL A 1 264 ? 23.824 1.076 -15.774 1.00 59.53 264 VAL A C 1
ATOM 1961 O O . VAL A 1 264 ? 24.287 2.201 -15.967 1.00 59.53 264 VAL A O 1
ATOM 1964 N N . PRO A 1 265 ? 24.551 -0.039 -15.978 1.00 52.19 265 PRO A N 1
ATOM 1965 C CA . PRO A 1 265 ? 25.880 0.002 -16.570 1.00 52.19 265 PRO A CA 1
ATOM 1966 C C . PRO A 1 265 ? 25.822 0.675 -17.942 1.00 52.19 265 PRO A C 1
ATOM 1968 O O . PRO A 1 265 ? 25.229 0.141 -18.882 1.00 52.19 265 PRO A O 1
ATOM 1971 N N . VAL A 1 266 ? 26.446 1.844 -18.058 1.00 47.56 266 VAL A N 1
ATOM 1972 C CA . VAL A 1 266 ? 26.754 2.464 -19.346 1.00 47.56 266 VAL A CA 1
ATOM 1973 C C . VAL A 1 266 ? 28.223 2.154 -19.628 1.00 47.56 266 VAL A C 1
ATOM 1975 O O . VAL A 1 266 ? 29.116 2.709 -18.996 1.00 47.56 266 VAL A O 1
ATOM 1978 N N . GLY A 1 267 ? 28.477 1.198 -20.526 1.00 41.56 267 GLY A N 1
ATOM 1979 C CA . GLY A 1 267 ? 29.831 0.729 -20.856 1.00 41.56 267 GLY A CA 1
ATOM 1980 C C . GLY A 1 267 ? 30.333 -0.474 -20.036 1.00 41.56 267 GLY A C 1
ATOM 1981 O O . GLY A 1 267 ? 29.708 -0.922 -19.074 1.00 41.56 267 GLY A O 1
ATOM 1982 N N . LYS A 1 268 ? 31.465 -1.057 -20.469 1.00 29.72 268 LYS A N 1
ATOM 1983 C CA . LYS A 1 268 ? 32.086 -2.239 -19.837 1.00 29.72 268 LYS A CA 1
ATOM 1984 C C . LYS A 1 268 ? 32.760 -1.848 -18.513 1.00 29.72 268 LYS A C 1
ATOM 1986 O O . LYS A 1 268 ? 33.702 -1.067 -18.536 1.00 29.72 268 LYS A O 1
ATOM 1991 N N . GLY A 1 269 ? 32.340 -2.458 -17.400 1.00 40.47 269 GLY A N 1
ATOM 1992 C CA . GLY A 1 269 ? 33.044 -2.380 -16.108 1.00 40.47 269 GLY A CA 1
ATOM 1993 C C . GLY A 1 269 ? 32.379 -1.549 -15.003 1.00 40.47 269 GLY A C 1
ATOM 1994 O O . GLY A 1 269 ? 33.057 -1.195 -14.044 1.00 40.47 269 GLY A O 1
ATOM 1995 N N . ALA A 1 270 ? 31.086 -1.225 -15.103 1.00 41.47 270 ALA A N 1
ATOM 1996 C CA . ALA A 1 270 ? 30.402 -0.468 -14.051 1.00 41.47 270 ALA A CA 1
ATOM 1997 C C . ALA A 1 270 ? 30.220 -1.290 -12.757 1.00 41.47 270 ALA A C 1
ATOM 1999 O O . ALA A 1 270 ? 29.877 -2.472 -12.800 1.00 41.47 270 ALA A O 1
ATOM 2000 N N . ALA A 1 271 ? 30.457 -0.633 -11.619 1.00 37.44 271 ALA A N 1
ATOM 2001 C CA . ALA A 1 271 ? 30.377 -1.190 -10.270 1.00 37.44 271 ALA A CA 1
ATOM 2002 C C . ALA A 1 271 ? 28.946 -1.634 -9.880 1.00 37.44 271 ALA A C 1
ATOM 2004 O O . ALA A 1 271 ? 27.974 -1.131 -10.453 1.00 37.44 271 ALA A O 1
ATOM 2005 N N . PRO A 1 272 ? 28.796 -2.552 -8.900 1.00 40.25 272 PRO A N 1
ATOM 2006 C CA . PRO A 1 272 ? 27.488 -2.959 -8.388 1.00 40.25 272 PRO A CA 1
ATOM 2007 C C . PRO A 1 272 ? 26.696 -1.772 -7.803 1.00 40.25 272 PRO A C 1
ATOM 2009 O O . PRO A 1 272 ? 27.294 -0.788 -7.356 1.00 40.25 272 PRO A O 1
ATOM 2012 N N . PRO A 1 273 ? 25.351 -1.844 -7.813 1.00 48.56 273 PRO A N 1
ATOM 2013 C CA . PRO A 1 273 ? 24.490 -0.740 -7.402 1.00 48.56 273 PRO A CA 1
ATOM 2014 C C . PRO A 1 273 ? 24.688 -0.366 -5.918 1.00 48.56 273 PRO A C 1
ATOM 2016 O O . PRO A 1 273 ? 24.952 -1.244 -5.093 1.00 48.56 273 PRO A O 1
ATOM 2019 N N . PRO A 1 274 ? 24.548 0.923 -5.555 1.00 48.72 274 PRO A N 1
ATOM 2020 C CA . PRO A 1 274 ? 24.715 1.385 -4.178 1.00 48.72 274 PRO A CA 1
ATOM 2021 C C . PRO A 1 274 ? 23.662 0.804 -3.217 1.00 48.72 274 PRO A C 1
ATOM 2023 O O . PRO A 1 274 ? 22.527 0.521 -3.593 1.00 48.72 274 PRO A O 1
ATOM 2026 N N . ILE A 1 275 ? 24.040 0.693 -1.939 1.00 48.78 275 ILE A N 1
ATOM 2027 C CA . ILE A 1 275 ? 23.258 0.094 -0.834 1.00 48.78 275 ILE A CA 1
ATOM 2028 C C . ILE A 1 275 ? 21.960 0.880 -0.507 1.00 48.78 275 ILE A C 1
ATOM 2030 O O . ILE A 1 275 ? 21.101 0.381 0.211 1.00 48.78 275 ILE A O 1
ATOM 2034 N N . SER A 1 276 ? 21.770 2.089 -1.050 1.00 58.31 276 SER A N 1
ATOM 2035 C CA . SER A 1 276 ? 20.662 3.002 -0.706 1.00 58.31 276 SER A CA 1
ATOM 2036 C C . SER A 1 276 ? 19.401 2.879 -1.576 1.00 58.31 276 SER A C 1
ATOM 2038 O O . SER A 1 276 ? 18.546 3.765 -1.541 1.00 58.31 276 SER A O 1
ATOM 2040 N N . ILE A 1 277 ? 19.289 1.838 -2.405 1.00 68.50 277 ILE A N 1
ATOM 2041 C CA . ILE A 1 277 ? 18.173 1.664 -3.344 1.00 68.50 277 ILE A CA 1
ATOM 2042 C C . ILE A 1 277 ? 17.057 0.827 -2.706 1.00 68.50 277 ILE A C 1
ATOM 2044 O O . ILE A 1 277 ? 17.301 -0.271 -2.206 1.00 68.50 277 ILE A O 1
ATOM 2048 N N . ALA A 1 278 ? 15.811 1.312 -2.778 1.00 73.12 278 ALA A N 1
ATOM 2049 C CA . ALA A 1 278 ? 14.638 0.540 -2.369 1.00 73.12 278 ALA A CA 1
ATOM 2050 C C . ALA A 1 278 ? 14.564 -0.788 -3.145 1.00 73.12 278 ALA A C 1
ATOM 2052 O O . ALA A 1 278 ? 14.815 -0.769 -4.343 1.00 73.12 278 ALA A O 1
ATOM 2053 N N . PRO A 1 279 ? 14.177 -1.927 -2.553 1.00 76.62 279 PRO A N 1
ATOM 2054 C CA . PRO A 1 279 ? 14.100 -3.206 -3.266 1.00 76.62 279 PRO A CA 1
ATOM 2055 C C . PRO A 1 279 ? 13.120 -3.186 -4.447 1.00 76.62 279 PRO A C 1
ATOM 2057 O O . PRO A 1 279 ? 12.096 -2.501 -4.401 1.00 76.62 279 PRO A O 1
ATOM 2060 N N . GLY A 1 280 ? 13.372 -4.018 -5.466 1.00 79.62 280 GLY A N 1
ATOM 2061 C CA . GLY A 1 280 ? 12.552 -4.081 -6.688 1.00 79.62 280 GLY A CA 1
ATOM 2062 C C . GLY A 1 280 ? 11.059 -4.291 -6.419 1.00 79.62 280 GLY A C 1
ATOM 2063 O O . GLY A 1 280 ? 10.226 -3.599 -6.991 1.00 79.62 280 GLY A O 1
ATOM 2064 N N . GLY A 1 281 ? 10.702 -5.147 -5.456 1.00 82.50 281 GLY A N 1
ATOM 2065 C CA . GLY A 1 281 ? 9.297 -5.384 -5.102 1.00 82.50 281 GLY A CA 1
ATOM 2066 C C . GLY A 1 281 ? 8.595 -4.162 -4.503 1.00 82.50 281 GLY A C 1
ATOM 2067 O O . GLY A 1 281 ? 7.400 -3.984 -4.708 1.00 82.50 281 GLY A O 1
ATOM 2068 N N . THR A 1 282 ? 9.321 -3.306 -3.782 1.00 84.50 282 THR A N 1
ATOM 2069 C CA . THR A 1 282 ? 8.769 -2.053 -3.250 1.00 84.50 282 THR A CA 1
ATOM 2070 C C . THR A 1 282 ? 8.624 -1.017 -4.362 1.00 84.50 282 THR A C 1
ATOM 2072 O O . THR A 1 282 ? 7.577 -0.386 -4.467 1.00 84.50 282 THR A O 1
ATOM 2075 N N . ARG A 1 283 ? 9.616 -0.899 -5.256 1.00 87.44 283 ARG A N 1
ATOM 2076 C CA . ARG A 1 283 ? 9.521 -0.013 -6.431 1.00 87.44 283 ARG A CA 1
ATOM 2077 C C . ARG A 1 283 ? 8.398 -0.444 -7.384 1.00 87.44 283 ARG A C 1
ATOM 2079 O O . ARG A 1 283 ? 7.667 0.400 -7.888 1.00 87.44 283 ARG A O 1
ATOM 2086 N N . ALA A 1 284 ? 8.194 -1.749 -7.574 1.00 89.12 284 ALA A N 1
ATOM 2087 C CA . ALA A 1 284 ? 7.081 -2.290 -8.353 1.00 89.12 284 ALA A CA 1
ATOM 2088 C C . ALA A 1 284 ? 5.717 -1.896 -7.760 1.00 89.12 284 ALA A C 1
ATOM 2090 O O . ALA A 1 284 ? 4.829 -1.478 -8.502 1.00 89.12 284 ALA A O 1
ATOM 2091 N N . ALA A 1 285 ? 5.568 -1.972 -6.431 1.00 89.75 285 ALA A N 1
ATOM 2092 C CA . ALA A 1 285 ? 4.363 -1.515 -5.741 1.00 89.75 285 ALA A CA 1
ATOM 2093 C C . ALA A 1 285 ? 4.136 -0.006 -5.937 1.00 89.75 285 ALA A C 1
ATOM 2095 O O . ALA A 1 285 ? 3.019 0.395 -6.242 1.00 89.75 285 ALA A O 1
ATOM 2096 N N . MET A 1 286 ? 5.193 0.814 -5.870 1.00 92.56 286 MET A N 1
ATOM 2097 C CA . MET A 1 286 ? 5.109 2.255 -6.147 1.00 92.56 286 MET A CA 1
ATOM 2098 C C . MET A 1 286 ? 4.642 2.543 -7.578 1.00 92.56 286 MET A C 1
ATOM 2100 O O . MET A 1 286 ? 3.740 3.353 -7.765 1.00 92.56 286 MET A O 1
ATOM 2104 N N . PHE A 1 287 ? 5.187 1.858 -8.592 1.00 94.56 287 PHE A N 1
ATOM 2105 C CA . PHE A 1 287 ? 4.708 2.007 -9.972 1.00 94.56 287 PHE A CA 1
ATOM 2106 C C . PHE A 1 287 ? 3.243 1.588 -10.126 1.00 94.56 287 PHE A C 1
ATOM 2108 O O . PHE A 1 287 ? 2.500 2.250 -10.847 1.00 94.56 287 PHE A O 1
ATOM 2115 N N . ALA A 1 288 ? 2.810 0.525 -9.441 1.00 92.75 288 ALA A N 1
ATOM 2116 C CA . ALA A 1 288 ? 1.410 0.111 -9.448 1.00 92.75 288 ALA A CA 1
ATOM 2117 C C . ALA A 1 288 ? 0.498 1.185 -8.826 1.00 92.75 288 ALA A C 1
ATOM 2119 O O . ALA A 1 288 ? -0.509 1.545 -9.432 1.00 92.75 288 ALA A O 1
ATOM 2120 N N . THR A 1 289 ? 0.888 1.764 -7.684 1.00 94.44 289 THR A N 1
ATOM 2121 C CA . THR A 1 289 ? 0.180 2.898 -7.069 1.00 94.44 289 THR A CA 1
ATOM 2122 C C . THR A 1 289 ? 0.096 4.085 -8.020 1.00 94.44 289 THR A C 1
ATOM 2124 O O . THR A 1 289 ? -0.976 4.651 -8.202 1.00 94.44 289 THR A O 1
ATOM 2127 N N . LEU A 1 290 ? 1.204 4.444 -8.673 1.00 95.81 290 LEU A N 1
ATOM 2128 C CA . LEU A 1 290 ? 1.234 5.555 -9.623 1.00 95.81 290 LEU A CA 1
ATOM 2129 C C . LEU A 1 290 ? 0.355 5.294 -10.847 1.00 95.81 290 LEU A C 1
ATOM 2131 O O . LEU A 1 290 ? -0.273 6.228 -11.336 1.00 95.81 290 LEU A O 1
ATOM 2135 N N . ALA A 1 291 ? 0.282 4.048 -11.323 1.00 94.81 291 ALA A N 1
ATOM 2136 C CA . ALA A 1 291 ? -0.607 3.662 -12.414 1.00 94.81 291 ALA A CA 1
ATOM 2137 C C . ALA A 1 291 ? -2.085 3.853 -12.033 1.00 94.81 291 ALA A C 1
ATOM 2139 O O . ALA A 1 291 ? -2.848 4.408 -12.823 1.00 94.81 291 ALA A O 1
ATOM 2140 N N . ASP A 1 292 ? -2.476 3.442 -10.823 1.00 93.38 292 ASP A N 1
ATOM 2141 C CA . ASP A 1 292 ? -3.838 3.638 -10.313 1.00 93.38 292 ASP A CA 1
ATOM 2142 C C . ASP A 1 292 ? -4.150 5.133 -10.100 1.00 93.38 292 ASP A C 1
ATOM 2144 O O . ASP A 1 292 ? -5.229 5.590 -10.480 1.00 93.38 292 ASP A O 1
ATOM 2148 N N . VAL A 1 293 ? -3.190 5.921 -9.597 1.00 93.94 293 VAL A N 1
ATOM 2149 C CA . VAL A 1 293 ? -3.332 7.381 -9.451 1.00 93.94 293 VAL A CA 1
ATOM 2150 C C . VAL A 1 293 ? -3.585 8.051 -10.800 1.00 93.94 293 VAL A C 1
ATOM 2152 O O . VAL A 1 293 ? -4.583 8.748 -10.944 1.00 93.94 293 VAL A O 1
ATOM 2155 N N . VAL A 1 294 ? -2.744 7.832 -11.817 1.00 93.25 294 VAL A N 1
ATOM 2156 C CA . VAL A 1 294 ? -2.919 8.515 -13.117 1.00 93.25 294 VAL A CA 1
ATOM 2157 C C . VAL A 1 294 ? -4.166 8.050 -13.868 1.00 93.25 294 VAL A C 1
ATOM 2159 O O . VAL A 1 294 ? -4.748 8.825 -14.621 1.00 93.25 294 VAL A O 1
ATOM 2162 N N . LYS A 1 295 ? -4.595 6.800 -13.652 1.00 92.12 295 LYS A N 1
ATOM 2163 C CA . LYS A 1 295 ? -5.813 6.248 -14.252 1.00 92.12 295 LYS A CA 1
ATOM 2164 C C . LYS A 1 295 ? -7.077 6.895 -13.688 1.00 92.12 295 LYS A C 1
ATOM 2166 O O . LYS A 1 295 ? -8.021 7.120 -14.440 1.00 92.12 295 LYS A O 1
ATOM 2171 N N . HIS A 1 296 ? -7.112 7.151 -12.382 1.00 91.62 296 HIS A N 1
ATOM 2172 C CA . HIS A 1 296 ? -8.291 7.700 -11.710 1.00 91.62 296 HIS A CA 1
ATOM 2173 C C . HIS A 1 296 ? -8.266 9.225 -11.581 1.00 91.62 296 HIS A C 1
ATOM 2175 O O . HIS A 1 296 ? -9.327 9.831 -11.491 1.00 91.62 296 HIS A O 1
ATOM 2181 N N . HIS A 1 297 ? -7.086 9.844 -11.678 1.00 91.12 297 HIS A N 1
ATOM 2182 C CA . HIS A 1 297 ? -6.884 11.289 -11.538 1.00 91.12 297 HIS A CA 1
ATOM 2183 C C . HIS A 1 297 ? -6.118 11.876 -12.737 1.00 91.12 297 HIS A C 1
ATOM 2185 O O . HIS A 1 297 ? -5.034 12.443 -12.564 1.00 91.12 297 HIS A O 1
ATOM 2191 N N . PRO A 1 298 ? -6.640 11.770 -13.975 1.00 89.06 298 PRO A N 1
ATOM 2192 C CA . PRO A 1 298 ? -5.921 12.198 -15.182 1.00 89.06 298 PRO A CA 1
ATOM 2193 C C . PRO A 1 298 ? -5.608 13.704 -15.205 1.00 89.06 298 PRO A C 1
ATOM 2195 O O . PRO A 1 298 ? -4.639 14.129 -15.836 1.00 89.06 298 PRO A O 1
ATOM 2198 N N . ASN A 1 299 ? -6.369 14.516 -14.463 1.00 86.88 299 ASN A N 1
ATOM 2199 C CA . ASN A 1 299 ? -6.134 15.955 -14.326 1.00 86.88 299 ASN A CA 1
ATOM 2200 C C . ASN A 1 299 ? -4.753 16.281 -13.731 1.00 86.88 299 ASN A C 1
ATOM 2202 O O . ASN A 1 299 ? -4.173 17.307 -14.083 1.00 86.88 299 ASN A O 1
ATOM 2206 N N . LEU A 1 300 ? -4.180 15.388 -12.909 1.00 86.12 300 LEU A N 1
ATOM 2207 C CA . LEU A 1 300 ? -2.826 15.547 -12.361 1.00 86.12 300 LEU A CA 1
ATOM 2208 C C . LEU A 1 300 ? -1.755 15.654 -13.447 1.00 86.12 300 LEU A C 1
ATOM 2210 O O . LEU A 1 300 ? -0.729 16.301 -13.240 1.00 86.12 300 LEU A O 1
ATOM 2214 N N . ILE A 1 301 ? -1.973 14.995 -14.587 1.00 86.12 301 ILE A N 1
ATOM 2215 C CA . ILE A 1 301 ? -0.983 14.902 -15.660 1.00 86.12 301 ILE A CA 1
ATOM 2216 C C . ILE A 1 301 ? -1.346 15.740 -16.889 1.00 86.12 301 ILE A C 1
ATOM 2218 O O . ILE A 1 301 ? -0.615 15.721 -17.878 1.00 86.12 301 ILE A O 1
ATOM 2222 N N . ALA A 1 302 ? -2.455 16.485 -16.847 1.00 80.38 302 ALA A N 1
ATOM 2223 C CA . ALA A 1 302 ? -2.951 17.257 -17.987 1.00 80.38 302 ALA A CA 1
ATOM 2224 C C . ALA A 1 302 ? -1.935 18.296 -18.494 1.00 80.38 302 ALA A C 1
ATOM 2226 O O . ALA A 1 302 ? -1.844 18.538 -19.695 1.00 80.38 302 ALA A O 1
ATOM 2227 N N . ASN A 1 303 ? -1.129 18.851 -17.583 1.00 75.06 303 ASN A N 1
ATOM 2228 C CA . ASN A 1 303 ? -0.143 19.895 -17.866 1.00 75.06 303 ASN A CA 1
ATOM 2229 C C . ASN A 1 303 ? 1.308 19.382 -17.871 1.00 75.06 303 ASN A C 1
ATOM 2231 O O . ASN A 1 303 ? 2.234 20.174 -17.691 1.00 75.06 303 ASN A O 1
ATOM 2235 N N . VAL A 1 304 ? 1.531 18.072 -18.024 1.00 82.88 304 VAL A N 1
ATOM 2236 C CA . VAL A 1 304 ? 2.889 17.515 -18.130 1.00 82.88 304 VAL A CA 1
ATOM 2237 C C . VAL A 1 304 ? 3.386 17.727 -19.561 1.00 82.88 304 VAL A C 1
ATOM 2239 O O . VAL A 1 304 ? 2.872 17.136 -20.508 1.00 82.88 304 VAL A O 1
ATOM 2242 N N . GLN A 1 305 ? 4.376 18.604 -19.709 1.00 74.44 305 GLN A N 1
ATOM 2243 C CA . GLN A 1 305 ? 4.909 19.096 -20.983 1.00 74.44 305 GLN A CA 1
ATOM 2244 C C . GLN A 1 305 ? 6.269 18.480 -21.358 1.00 74.44 305 GLN A C 1
ATOM 2246 O O . GLN A 1 305 ? 6.737 18.677 -22.475 1.00 74.44 305 GLN A O 1
ATOM 2251 N N . GLY A 1 306 ? 6.896 17.714 -20.460 1.00 73.62 306 GLY A N 1
ATOM 2252 C CA . GLY A 1 306 ? 8.176 17.044 -20.704 1.00 73.62 306 GLY A CA 1
ATOM 2253 C C . GLY A 1 306 ? 9.381 17.780 -20.111 1.00 73.62 306 GLY A C 1
ATOM 2254 O O . GLY A 1 306 ? 9.233 18.530 -19.144 1.00 73.62 306 GLY A O 1
ATOM 2255 N N . ASP A 1 307 ? 10.584 17.541 -20.649 1.00 65.81 307 ASP A N 1
ATOM 2256 C CA . ASP A 1 307 ? 11.811 18.222 -20.200 1.00 65.81 307 ASP A CA 1
ATOM 2257 C C . ASP A 1 307 ? 11.779 19.676 -20.691 1.00 65.81 307 ASP A C 1
ATOM 2259 O O . ASP A 1 307 ? 12.339 20.025 -21.727 1.00 65.81 307 ASP A O 1
ATOM 2263 N N . VAL A 1 308 ? 11.062 20.528 -19.962 1.00 59.47 308 VAL A N 1
ATOM 2264 C CA . VAL A 1 308 ? 11.088 21.972 -20.175 1.00 59.47 308 VAL A CA 1
ATOM 2265 C C . VAL A 1 308 ? 12.235 22.527 -19.325 1.00 59.47 308 VAL A C 1
ATOM 2267 O O . VAL A 1 308 ? 12.224 22.410 -18.094 1.00 59.47 308 VAL A O 1
ATOM 2270 N N . GLU A 1 309 ? 13.247 23.112 -19.971 1.00 52.31 309 GLU A N 1
ATOM 2271 C CA . GLU A 1 309 ? 14.395 23.772 -19.316 1.00 52.31 309 GLU A CA 1
ATOM 2272 C C . GLU A 1 309 ? 14.008 25.060 -18.563 1.00 52.31 309 GLU A C 1
ATOM 2274 O O . GLU A 1 309 ? 14.866 25.768 -18.039 1.00 52.31 309 GLU A O 1
ATOM 2279 N N . THR A 1 310 ? 12.717 25.383 -18.478 1.00 50.38 310 THR A N 1
ATOM 2280 C CA . THR A 1 310 ? 12.246 26.586 -17.803 1.00 50.38 310 THR A CA 1
ATOM 2281 C C . THR A 1 310 ? 12.236 26.411 -16.284 1.00 50.38 310 THR A C 1
ATOM 2283 O O . THR A 1 310 ? 11.938 25.349 -15.721 1.00 50.38 310 THR A O 1
ATOM 2286 N N . THR A 1 311 ? 12.544 27.508 -15.599 1.00 52.97 311 THR A N 1
ATOM 2287 C CA . THR A 1 311 ? 12.462 27.667 -14.142 1.00 52.97 311 THR A CA 1
ATOM 2288 C C . THR A 1 311 ? 11.038 27.530 -13.592 1.00 52.97 311 THR A C 1
ATOM 2290 O O . THR A 1 311 ? 10.884 27.343 -12.389 1.00 52.97 311 THR A O 1
ATOM 2293 N N . ASP A 1 312 ? 10.024 27.532 -14.466 1.00 57.16 312 ASP A N 1
ATOM 2294 C CA . ASP A 1 312 ? 8.595 27.594 -14.125 1.00 57.16 312 ASP A CA 1
ATOM 2295 C C . ASP A 1 312 ? 7.868 26.241 -14.252 1.00 57.16 312 ASP A C 1
ATOM 2297 O O . ASP A 1 312 ? 6.638 26.174 -14.234 1.00 57.16 312 ASP A O 1
ATOM 2301 N N . ALA A 1 313 ? 8.605 25.136 -14.410 1.00 66.50 313 ALA A N 1
ATOM 2302 C CA . ALA A 1 313 ? 8.004 23.807 -14.479 1.00 66.50 313 ALA A CA 1
ATOM 2303 C C . ALA A 1 313 ? 7.212 23.493 -13.193 1.00 66.50 313 ALA A C 1
ATOM 2305 O O . ALA A 1 313 ? 7.769 23.485 -12.094 1.00 66.50 313 ALA A O 1
ATOM 2306 N N . ASN A 1 314 ? 5.917 23.193 -13.338 1.00 84.25 314 ASN A N 1
ATOM 2307 C CA . ASN A 1 314 ? 5.065 22.819 -12.210 1.00 84.25 314 ASN A CA 1
ATOM 2308 C C . ASN A 1 314 ? 5.505 21.478 -11.579 1.00 84.25 314 ASN A C 1
ATOM 2310 O O . ASN A 1 314 ? 6.154 20.640 -12.216 1.00 84.25 314 ASN A O 1
ATOM 2314 N N . ALA A 1 315 ? 5.136 21.267 -10.313 1.00 87.88 315 ALA A N 1
ATOM 2315 C CA . ALA A 1 315 ? 5.515 20.087 -9.535 1.00 87.88 315 ALA A CA 1
ATOM 2316 C C . ALA A 1 315 ? 5.165 18.759 -10.230 1.00 87.88 315 ALA A C 1
ATOM 2318 O O . ALA A 1 315 ? 5.989 17.843 -10.256 1.00 87.88 315 ALA A O 1
ATOM 2319 N N . ALA A 1 316 ? 3.982 18.672 -10.845 1.00 88.75 316 ALA A N 1
ATOM 2320 C CA . ALA A 1 316 ? 3.544 17.484 -11.571 1.00 88.75 316 ALA A CA 1
ATOM 2321 C C . ALA A 1 316 ? 4.461 17.170 -12.764 1.00 88.75 316 ALA A C 1
ATOM 2323 O O . ALA A 1 316 ? 4.867 16.022 -12.935 1.00 88.75 316 ALA A O 1
ATOM 2324 N N . ASN A 1 317 ? 4.853 18.178 -13.550 1.00 89.00 317 ASN A N 1
ATOM 2325 C CA . ASN A 1 317 ? 5.772 18.003 -14.670 1.00 89.00 317 ASN A CA 1
ATOM 2326 C C . ASN A 1 317 ? 7.134 17.485 -14.195 1.00 89.00 317 ASN A C 1
ATOM 2328 O O . ASN A 1 317 ? 7.628 16.492 -14.722 1.00 89.00 317 ASN A O 1
ATOM 2332 N N . ILE A 1 318 ? 7.704 18.100 -13.151 1.00 89.25 318 ILE A N 1
ATOM 2333 C CA . ILE A 1 318 ? 8.987 17.668 -12.570 1.00 89.25 318 ILE A CA 1
ATOM 2334 C C . ILE A 1 318 ? 8.902 16.212 -12.095 1.00 89.25 318 ILE A C 1
ATOM 2336 O O . ILE A 1 318 ? 9.791 15.408 -12.381 1.00 89.25 318 ILE A O 1
ATOM 2340 N N . PHE A 1 319 ? 7.833 15.873 -11.371 1.00 92.19 319 PHE A N 1
ATOM 2341 C CA . PHE A 1 319 ? 7.637 14.545 -10.807 1.00 92.19 319 PHE A CA 1
ATOM 2342 C C . PHE A 1 319 ? 7.450 13.486 -11.899 1.00 92.19 319 PHE A C 1
ATOM 2344 O O . PHE A 1 319 ? 8.254 12.561 -11.987 1.00 92.19 319 PHE A O 1
ATOM 2351 N N . PHE A 1 320 ? 6.441 13.618 -12.764 1.00 92.12 320 PHE A N 1
ATOM 2352 C CA . PHE A 1 320 ? 6.098 12.573 -13.734 1.00 92.12 320 PHE A CA 1
ATOM 2353 C C . PHE A 1 320 ? 7.161 12.375 -14.817 1.00 92.12 320 PHE A C 1
ATOM 2355 O O . PHE A 1 320 ? 7.356 11.242 -15.258 1.00 92.12 320 PHE A O 1
ATOM 2362 N N . VAL A 1 321 ? 7.911 13.417 -15.191 1.00 89.94 321 VAL A N 1
ATOM 2363 C CA . VAL A 1 321 ? 9.084 13.259 -16.066 1.00 89.94 321 VAL A CA 1
ATOM 2364 C C . VAL A 1 321 ? 10.158 12.422 -15.372 1.00 89.94 321 VAL A C 1
ATOM 2366 O O . VAL A 1 321 ? 10.657 11.460 -15.956 1.00 89.94 321 VAL A O 1
ATOM 2369 N N . ALA A 1 322 ? 10.471 12.706 -14.104 1.00 90.25 322 ALA A N 1
ATOM 2370 C CA . ALA A 1 322 ? 11.430 11.903 -13.350 1.00 90.25 322 ALA A CA 1
ATOM 2371 C C . ALA A 1 322 ? 10.959 10.445 -13.180 1.00 90.25 322 ALA A C 1
ATOM 2373 O O . ALA A 1 322 ? 11.760 9.526 -13.353 1.00 90.25 322 ALA A O 1
ATOM 2374 N N . VAL A 1 323 ? 9.665 10.210 -12.926 1.00 92.81 323 VAL A N 1
ATOM 2375 C CA . VAL A 1 323 ? 9.091 8.853 -12.854 1.00 92.81 323 VAL A CA 1
ATOM 2376 C C . VAL A 1 323 ? 9.175 8.131 -14.201 1.00 92.81 323 VAL A C 1
ATOM 2378 O O . VAL A 1 323 ? 9.564 6.966 -14.239 1.00 92.81 323 VAL A O 1
ATOM 2381 N N . ALA A 1 324 ? 8.865 8.797 -15.316 1.00 91.19 324 ALA A N 1
ATOM 2382 C CA . ALA A 1 324 ? 8.987 8.204 -16.648 1.00 91.19 324 ALA A CA 1
ATOM 2383 C C . ALA A 1 324 ? 10.442 7.811 -16.959 1.00 91.19 324 ALA A C 1
ATOM 2385 O O . ALA A 1 324 ? 10.698 6.718 -17.467 1.00 91.19 324 ALA A O 1
ATOM 2386 N N . ARG A 1 325 ? 11.408 8.659 -16.581 1.00 88.25 325 ARG A N 1
ATOM 2387 C CA . ARG A 1 325 ? 12.843 8.354 -16.681 1.00 88.25 325 ARG A CA 1
ATOM 2388 C C . ARG A 1 325 ? 13.246 7.177 -15.791 1.00 88.25 325 ARG A C 1
ATOM 2390 O O . ARG A 1 325 ? 14.000 6.321 -16.243 1.00 88.25 325 ARG A O 1
ATOM 2397 N N . ALA A 1 326 ? 12.721 7.090 -14.566 1.00 89.56 326 ALA A N 1
ATOM 2398 C CA . ALA A 1 326 ? 12.950 5.949 -13.675 1.00 89.56 326 ALA A CA 1
ATOM 2399 C C . ALA A 1 326 ? 12.376 4.646 -14.257 1.00 89.56 326 ALA A C 1
ATOM 2401 O O . ALA A 1 326 ? 13.045 3.615 -14.230 1.00 89.56 326 ALA A O 1
ATOM 2402 N N . ALA A 1 327 ? 11.181 4.695 -14.851 1.00 91.88 327 ALA A N 1
ATOM 2403 C CA . ALA A 1 327 ? 10.560 3.554 -15.518 1.00 91.88 327 ALA A CA 1
ATOM 2404 C C . ALA A 1 327 ? 11.406 3.044 -16.700 1.00 91.88 327 ALA A C 1
ATOM 2406 O O . ALA A 1 327 ? 11.595 1.835 -16.846 1.00 91.88 327 ALA A O 1
ATOM 2407 N N . ILE A 1 328 ? 11.974 3.951 -17.507 1.00 88.44 328 ILE A N 1
ATOM 2408 C CA . ILE A 1 328 ? 12.933 3.597 -18.569 1.00 88.44 328 ILE A CA 1
ATOM 2409 C C . ILE A 1 328 ? 14.159 2.895 -17.973 1.00 88.44 328 ILE A C 1
ATOM 2411 O O . ILE A 1 328 ? 14.600 1.880 -18.515 1.00 88.44 328 ILE A O 1
ATOM 2415 N N . THR A 1 329 ? 14.688 3.393 -16.851 1.00 85.88 329 THR A N 1
ATOM 2416 C CA . THR A 1 329 ? 15.828 2.777 -16.159 1.00 85.88 329 THR A CA 1
ATOM 2417 C C . THR A 1 329 ? 15.526 1.346 -15.710 1.00 85.88 329 THR A C 1
ATOM 2419 O O . THR A 1 329 ? 16.361 0.472 -15.923 1.00 85.88 329 THR A O 1
ATOM 2422 N N . GLU A 1 330 ? 14.342 1.066 -15.152 1.00 87.50 330 GLU A N 1
ATOM 2423 C CA . GLU A 1 330 ? 13.952 -0.298 -14.749 1.00 87.50 330 GLU A CA 1
ATOM 2424 C C . GLU A 1 330 ? 13.868 -1.254 -15.943 1.00 87.50 330 GLU A C 1
ATOM 2426 O O . GLU A 1 330 ? 14.385 -2.372 -15.888 1.00 87.50 330 GLU A O 1
ATOM 2431 N N . VAL A 1 331 ? 13.261 -0.810 -17.049 1.00 87.50 331 VAL A N 1
ATOM 2432 C CA . VAL A 1 331 ? 13.165 -1.607 -18.282 1.00 87.50 331 VAL A CA 1
ATOM 2433 C C . VAL A 1 331 ? 14.554 -1.890 -18.851 1.00 87.50 331 VAL A C 1
ATOM 2435 O O . VAL A 1 331 ? 14.866 -3.031 -19.189 1.00 87.50 331 VAL A O 1
ATOM 2438 N N . ALA A 1 332 ? 15.415 -0.873 -18.915 1.00 81.38 332 ALA A N 1
ATOM 2439 C CA . ALA A 1 332 ? 16.794 -1.030 -19.360 1.00 81.38 332 ALA A CA 1
ATOM 2440 C C . ALA A 1 332 ? 17.584 -1.975 -18.445 1.00 81.38 332 ALA A C 1
ATOM 2442 O O . ALA A 1 332 ? 18.295 -2.851 -18.932 1.00 81.38 332 ALA A O 1
ATOM 2443 N N . HIS A 1 333 ? 17.439 -1.845 -17.125 1.00 80.38 333 HIS A N 1
ATOM 2444 C CA . HIS A 1 333 ? 18.094 -2.716 -16.153 1.00 80.38 333 HIS A CA 1
ATOM 2445 C C . HIS A 1 333 ? 17.680 -4.183 -16.333 1.00 80.38 333 HIS A C 1
ATOM 2447 O O . HIS A 1 333 ? 18.546 -5.051 -16.434 1.00 80.38 333 HIS A O 1
ATOM 2453 N N . ALA A 1 334 ? 16.380 -4.460 -16.479 1.00 80.81 334 ALA A N 1
ATOM 2454 C CA . ALA A 1 334 ? 15.867 -5.809 -16.730 1.00 80.81 334 ALA A CA 1
ATOM 2455 C C . ALA A 1 334 ? 16.374 -6.424 -18.049 1.00 80.81 334 ALA A C 1
ATOM 2457 O O . ALA A 1 334 ? 16.466 -7.644 -18.176 1.00 80.81 334 ALA A O 1
ATOM 2458 N N . LEU A 1 335 ? 16.728 -5.583 -19.024 1.00 75.06 335 LEU A N 1
ATOM 2459 C CA . LEU A 1 335 ? 17.272 -5.971 -20.330 1.00 75.06 335 LEU A CA 1
ATOM 2460 C C . LEU A 1 335 ? 18.816 -5.893 -20.389 1.00 75.06 335 LEU A C 1
ATOM 2462 O O . LEU A 1 335 ? 19.414 -5.999 -21.466 1.00 75.06 335 LEU A O 1
ATOM 2466 N N . GLY A 1 336 ? 19.480 -5.714 -19.240 1.00 68.44 336 GLY A N 1
ATOM 2467 C CA . GLY A 1 336 ? 20.939 -5.735 -19.098 1.00 68.44 336 GLY A CA 1
ATOM 2468 C C . GLY A 1 336 ? 21.655 -4.459 -19.554 1.00 68.44 336 GLY A C 1
ATOM 2469 O O . GLY A 1 336 ? 22.814 -4.520 -19.968 1.00 68.44 336 GLY A O 1
ATOM 2470 N N . GLY A 1 337 ? 20.976 -3.306 -19.594 1.00 66.12 337 GLY A N 1
ATOM 2471 C CA . GLY A 1 337 ? 21.542 -2.001 -19.969 1.00 66.12 337 GLY A CA 1
ATOM 2472 C C . GLY A 1 337 ? 20.661 -1.139 -20.891 1.00 66.12 337 GLY A C 1
ATOM 2473 O O . GLY A 1 337 ? 19.693 -1.615 -21.483 1.00 66.12 337 GLY A O 1
ATOM 2474 N N . ALA A 1 338 ? 21.058 0.122 -21.080 1.00 59.16 338 ALA A N 1
ATOM 2475 C CA . ALA A 1 338 ? 20.469 1.051 -22.053 1.00 59.16 338 ALA A CA 1
ATOM 2476 C C . ALA A 1 338 ? 21.442 1.328 -23.216 1.00 59.16 338 ALA A C 1
ATOM 2478 O O . ALA A 1 338 ? 22.656 1.264 -23.034 1.00 59.16 338 ALA A O 1
ATOM 2479 N N . GLU A 1 339 ? 20.923 1.614 -24.412 1.00 57.34 339 GLU A N 1
ATOM 2480 C CA . GLU A 1 339 ? 21.685 2.297 -25.471 1.00 57.34 339 GLU A CA 1
ATOM 2481 C C . GLU A 1 339 ? 21.335 3.790 -25.441 1.00 57.34 339 GLU A C 1
ATOM 2483 O O . GLU A 1 339 ? 20.186 4.145 -25.160 1.00 57.34 339 GLU A O 1
ATOM 2488 N N . GLU A 1 340 ? 22.301 4.661 -25.750 1.00 55.12 340 GLU A N 1
ATOM 2489 C CA . GLU A 1 340 ? 22.020 6.075 -26.011 1.00 55.12 340 GLU A CA 1
ATOM 2490 C C . GLU A 1 340 ? 21.132 6.164 -27.257 1.00 55.12 340 GLU A C 1
ATOM 2492 O O . GLU A 1 340 ? 21.554 5.923 -28.386 1.00 55.12 340 GLU A O 1
ATOM 2497 N N . SER A 1 341 ? 19.852 6.441 -27.038 1.00 58.25 341 SER A N 1
ATOM 2498 C CA . SER A 1 341 ? 18.840 6.551 -28.085 1.00 58.25 341 SER A CA 1
ATOM 2499 C C . SER A 1 341 ? 18.197 7.932 -28.024 1.00 58.25 341 SER A C 1
ATOM 2501 O O . SER A 1 341 ? 18.301 8.633 -27.019 1.00 58.25 341 SER A O 1
ATOM 2503 N N . LYS A 1 342 ? 17.514 8.344 -29.098 1.00 60.47 342 LYS A N 1
ATOM 2504 C CA . LYS A 1 342 ? 16.742 9.595 -29.097 1.00 60.47 342 LYS A CA 1
ATOM 2505 C C . LYS A 1 342 ? 15.631 9.501 -28.047 1.00 60.47 342 LYS A C 1
ATOM 2507 O O . LYS A 1 342 ? 14.863 8.549 -28.111 1.00 60.47 342 LYS A O 1
ATOM 2512 N N . GLY A 1 343 ? 15.513 10.458 -27.133 1.00 67.38 343 GLY A N 1
ATOM 2513 C CA . GLY A 1 343 ? 14.473 10.471 -26.099 1.00 67.38 343 GLY A CA 1
ATOM 2514 C C . GLY A 1 343 ? 15.045 10.701 -24.705 1.00 67.38 343 GLY A C 1
ATOM 2515 O O . GLY A 1 343 ? 16.155 11.208 -24.563 1.00 67.38 343 GLY A O 1
ATOM 2516 N N . TYR A 1 344 ? 14.282 10.343 -23.676 1.00 72.62 344 TYR A N 1
ATOM 2517 C CA . TYR A 1 344 ? 14.727 10.493 -22.299 1.00 72.62 344 TYR A CA 1
ATOM 2518 C C . TYR A 1 344 ? 15.871 9.540 -21.963 1.00 72.62 344 TYR A C 1
ATOM 2520 O O . TYR A 1 344 ? 15.772 8.325 -22.154 1.00 72.62 344 TYR A O 1
ATOM 2528 N N . ALA A 1 345 ? 16.926 10.095 -21.373 1.00 74.19 345 ALA A N 1
ATOM 2529 C CA . ALA A 1 345 ? 17.976 9.300 -20.763 1.00 74.19 345 ALA A CA 1
ATOM 2530 C C . ALA A 1 345 ? 17.452 8.601 -19.492 1.00 74.19 345 ALA A C 1
ATOM 2532 O O . ALA A 1 345 ? 16.644 9.199 -18.760 1.00 74.19 345 ALA A O 1
ATOM 2533 N N . PRO A 1 346 ? 17.942 7.382 -19.182 1.00 73.81 346 PRO A N 1
ATOM 2534 C CA . PRO A 1 346 ? 17.722 6.752 -17.885 1.00 73.81 346 PRO A CA 1
ATOM 2535 C C . PRO A 1 346 ? 17.974 7.740 -16.740 1.00 73.81 346 PRO A C 1
ATOM 2537 O O . PRO A 1 346 ? 18.884 8.571 -16.804 1.00 73.81 346 PRO A O 1
ATOM 2540 N N . LEU A 1 347 ? 17.140 7.690 -15.703 1.00 78.06 347 LEU A N 1
ATOM 2541 C CA . LEU A 1 347 ? 17.284 8.566 -14.544 1.00 78.06 347 LEU A CA 1
ATOM 2542 C C . LEU A 1 347 ? 18.560 8.211 -13.767 1.00 78.06 347 LEU A C 1
ATOM 2544 O O . LEU A 1 347 ? 18.651 7.118 -13.204 1.00 78.06 347 LEU A O 1
ATOM 2548 N N . SER A 1 348 ? 19.517 9.140 -13.711 1.00 77.06 348 SER A N 1
ATOM 2549 C CA . SER A 1 348 ? 20.687 9.030 -12.836 1.00 77.06 348 SER A CA 1
ATOM 2550 C C . SER A 1 348 ? 20.372 9.502 -11.410 1.00 77.06 348 SER A C 1
ATOM 2552 O O . SER A 1 348 ? 19.391 10.210 -11.166 1.00 77.06 348 SER A O 1
ATOM 2554 N N . GLU A 1 349 ? 21.227 9.157 -10.442 1.00 76.88 349 GLU A N 1
ATOM 2555 C CA . GLU A 1 349 ? 21.091 9.668 -9.071 1.00 76.88 349 GLU A CA 1
ATOM 2556 C C . GLU A 1 349 ? 21.192 11.202 -9.014 1.00 76.88 349 GLU A C 1
ATOM 2558 O O . GLU A 1 349 ? 20.431 11.847 -8.289 1.00 76.88 349 GLU A O 1
ATOM 2563 N N . ALA A 1 350 ? 22.088 11.798 -9.807 1.00 78.69 350 ALA A N 1
ATOM 2564 C CA . ALA A 1 350 ? 22.249 13.247 -9.887 1.00 78.69 350 ALA A CA 1
ATOM 2565 C C . ALA A 1 350 ? 20.985 13.926 -10.437 1.00 78.69 350 ALA A C 1
ATOM 2567 O O . ALA A 1 350 ? 20.515 14.904 -9.848 1.00 78.69 350 ALA A O 1
ATOM 2568 N N . ASP A 1 351 ? 20.391 13.360 -11.492 1.00 79.25 351 ASP A N 1
ATOM 2569 C CA . ASP A 1 351 ? 19.140 13.851 -12.080 1.00 79.25 351 ASP A CA 1
ATOM 2570 C C . ASP A 1 351 ? 17.981 13.750 -11.094 1.00 79.25 351 ASP A C 1
ATOM 2572 O O . ASP A 1 351 ? 17.228 14.704 -10.914 1.00 79.25 351 ASP A O 1
ATOM 2576 N N . ARG A 1 352 ? 17.867 12.620 -10.390 1.00 83.31 352 ARG A N 1
ATOM 2577 C CA . ARG A 1 352 ? 16.873 12.415 -9.332 1.00 83.31 352 ARG A CA 1
ATOM 2578 C C . ARG A 1 352 ? 17.048 13.430 -8.203 1.00 83.31 352 ARG A C 1
ATOM 2580 O O . ARG A 1 352 ? 16.076 14.032 -7.760 1.00 83.31 352 ARG A O 1
ATOM 2587 N N . ASN A 1 353 ? 18.282 13.645 -7.741 1.00 82.81 353 ASN A N 1
ATOM 2588 C CA . ASN A 1 353 ? 18.600 14.635 -6.709 1.00 82.81 353 ASN A CA 1
ATOM 2589 C C . ASN A 1 353 ? 18.214 16.052 -7.163 1.00 82.81 353 ASN A C 1
ATOM 2591 O O . ASN A 1 353 ? 17.646 16.815 -6.381 1.00 82.81 353 ASN A O 1
ATOM 2595 N N . ALA A 1 354 ? 18.495 16.400 -8.420 1.00 85.12 354 ALA A N 1
ATOM 2596 C CA . ALA A 1 354 ? 18.124 17.684 -9.005 1.00 85.12 354 ALA A CA 1
ATOM 2597 C C . ALA A 1 354 ? 16.600 17.839 -9.135 1.00 85.12 354 ALA A C 1
ATOM 2599 O O . ALA A 1 354 ? 16.056 18.847 -8.682 1.00 85.12 354 ALA A O 1
ATOM 2600 N N . ALA A 1 355 ? 15.905 16.828 -9.663 1.00 86.00 355 ALA A N 1
ATOM 2601 C CA . ALA A 1 355 ? 14.449 16.790 -9.756 1.00 86.00 355 ALA A CA 1
ATOM 2602 C C . ALA A 1 355 ? 13.800 16.894 -8.370 1.00 86.00 355 ALA A C 1
ATOM 2604 O O . ALA A 1 355 ? 12.897 17.697 -8.176 1.00 86.00 355 ALA A O 1
ATOM 2605 N N . GLY A 1 356 ? 14.319 16.178 -7.371 1.00 86.75 356 GLY A N 1
ATOM 2606 C CA . GLY A 1 356 ? 13.841 16.246 -5.992 1.00 86.75 356 GLY A CA 1
ATOM 2607 C C . GLY A 1 356 ? 14.037 17.616 -5.336 1.00 86.75 356 GLY A C 1
ATOM 2608 O O . GLY A 1 356 ? 13.203 18.022 -4.527 1.00 86.75 356 GLY A O 1
ATOM 2609 N N . ARG A 1 357 ? 15.108 18.353 -5.667 1.00 85.75 357 ARG A N 1
ATOM 2610 C CA . ARG A 1 357 ? 15.285 19.747 -5.217 1.00 85.75 357 ARG A CA 1
ATOM 2611 C C . ARG A 1 357 ? 14.289 20.683 -5.899 1.00 85.75 357 ARG A C 1
ATOM 2613 O O . ARG A 1 357 ? 13.622 21.444 -5.208 1.00 85.75 357 ARG A O 1
ATOM 2620 N N . ARG A 1 358 ? 14.150 20.585 -7.227 1.00 87.69 358 ARG A N 1
ATOM 2621 C CA . ARG A 1 358 ? 13.187 21.383 -8.010 1.00 87.69 358 ARG A CA 1
ATOM 2622 C C . ARG A 1 358 ? 11.748 21.135 -7.557 1.00 87.69 358 ARG A C 1
ATOM 2624 O O . ARG A 1 358 ? 11.001 22.083 -7.365 1.00 87.69 358 ARG A O 1
ATOM 2631 N N . LEU A 1 359 ? 11.386 19.874 -7.325 1.00 88.44 359 LEU A N 1
ATOM 2632 C CA . LEU A 1 359 ? 10.058 19.469 -6.874 1.00 88.44 359 LEU A CA 1
ATOM 2633 C C . LEU A 1 359 ? 9.716 20.095 -5.520 1.00 88.44 359 LEU A C 1
ATOM 2635 O O . LEU A 1 359 ? 8.666 20.709 -5.377 1.00 88.44 359 LEU A O 1
ATOM 2639 N N . ARG A 1 360 ? 10.621 19.998 -4.537 1.00 87.62 360 ARG A N 1
ATOM 2640 C CA . ARG A 1 360 ? 10.421 20.632 -3.224 1.00 87.62 360 ARG A CA 1
ATOM 2641 C C . ARG A 1 360 ? 10.345 22.153 -3.321 1.00 87.62 360 ARG A C 1
ATOM 2643 O O . ARG A 1 360 ? 9.525 22.747 -2.635 1.00 87.62 360 ARG A O 1
ATOM 2650 N N . ALA A 1 361 ? 11.160 22.771 -4.178 1.00 86.56 361 ALA A N 1
ATOM 2651 C CA . ALA A 1 361 ? 11.098 24.211 -4.413 1.00 86.56 361 ALA A CA 1
ATOM 2652 C C . ALA A 1 361 ? 9.747 24.636 -5.020 1.00 86.56 361 ALA A C 1
ATOM 2654 O O . ALA A 1 361 ? 9.174 25.625 -4.580 1.00 86.56 361 ALA A O 1
ATOM 2655 N N . SER A 1 362 ? 9.210 23.860 -5.970 1.00 86.81 362 SER A N 1
ATOM 2656 C CA . SER A 1 362 ? 7.909 24.122 -6.602 1.00 86.81 362 SER A CA 1
ATOM 2657 C C . SER A 1 362 ? 6.725 23.926 -5.649 1.00 86.81 362 SER A C 1
ATOM 2659 O O . SER A 1 362 ? 5.758 24.676 -5.721 1.00 86.81 362 SER A O 1
ATOM 2661 N N . LEU A 1 363 ? 6.799 22.942 -4.749 1.00 86.00 363 LEU A N 1
ATOM 2662 C CA . LEU A 1 363 ? 5.745 22.653 -3.770 1.00 86.00 363 LEU A CA 1
ATOM 2663 C C . LEU A 1 363 ? 5.781 23.567 -2.529 1.00 86.00 363 LEU A C 1
ATOM 2665 O O . LEU A 1 363 ? 4.826 23.590 -1.754 1.00 86.00 363 LEU A O 1
ATOM 2669 N N . GLY A 1 364 ? 6.872 24.306 -2.313 1.00 78.62 364 GLY A N 1
ATOM 2670 C CA . GLY A 1 364 ? 7.016 25.230 -1.190 1.00 78.62 364 GLY A CA 1
ATOM 2671 C C . GLY A 1 364 ? 6.918 24.556 0.188 1.00 78.62 364 GLY A C 1
ATOM 2672 O O . GLY A 1 364 ? 7.365 23.423 0.388 1.00 78.62 364 GLY A O 1
ATOM 2673 N N . ALA A 1 365 ? 6.330 25.269 1.158 1.00 63.31 365 ALA A N 1
ATOM 2674 C CA . ALA A 1 365 ? 6.290 24.864 2.567 1.00 63.31 365 ALA A CA 1
ATOM 2675 C C . ALA A 1 365 ? 5.610 23.497 2.804 1.00 63.31 365 ALA A C 1
ATOM 2677 O O . ALA A 1 365 ? 6.051 22.738 3.673 1.00 63.31 365 ALA A O 1
ATOM 2678 N N . ALA A 1 366 ? 4.599 23.153 1.995 1.00 58.12 366 ALA A N 1
ATOM 2679 C CA . ALA A 1 366 ? 3.818 21.918 2.110 1.00 58.12 366 ALA A CA 1
ATOM 2680 C C . ALA A 1 366 ? 4.667 20.645 1.918 1.00 58.12 366 ALA A C 1
ATOM 2682 O O . ALA A 1 366 ? 4.493 19.661 2.636 1.00 58.12 366 ALA A O 1
ATOM 2683 N N . ALA A 1 367 ? 5.666 20.671 1.028 1.00 57.72 367 ALA A N 1
ATOM 2684 C CA . ALA A 1 367 ? 6.581 19.540 0.828 1.00 57.72 367 ALA A CA 1
ATOM 2685 C C . ALA A 1 367 ? 7.665 19.422 1.913 1.00 57.72 367 ALA A C 1
ATOM 2687 O O . ALA A 1 367 ? 8.277 18.361 2.080 1.00 57.72 367 ALA A O 1
ATOM 2688 N N . SER A 1 368 ? 7.923 20.509 2.642 1.00 58.69 368 SER A N 1
ATOM 2689 C CA . SER A 1 368 ? 9.022 20.618 3.605 1.00 58.69 368 SER A CA 1
ATOM 2690 C C . SER A 1 368 ? 8.630 20.371 5.059 1.00 58.69 368 SER A C 1
ATOM 2692 O O . SER A 1 368 ? 9.513 20.430 5.909 1.00 58.69 368 SER A O 1
ATOM 2694 N N . VAL A 1 369 ? 7.361 20.060 5.362 1.00 66.50 369 VAL A N 1
ATOM 2695 C CA . VAL A 1 369 ? 6.949 19.721 6.734 1.00 66.50 369 VAL A CA 1
ATOM 2696 C C . VAL A 1 369 ? 7.713 18.467 7.179 1.00 66.50 369 VAL A C 1
ATOM 2698 O O . VAL A 1 369 ? 7.511 17.391 6.596 1.00 66.50 369 VAL A O 1
ATOM 2701 N N . PRO A 1 370 ? 8.633 18.581 8.154 1.00 70.31 370 PRO A N 1
ATOM 2702 C CA . PRO A 1 370 ? 9.397 17.439 8.620 1.00 70.31 370 PRO A CA 1
ATOM 2703 C C . PRO A 1 370 ? 8.477 16.497 9.394 1.00 70.31 370 PRO A C 1
ATOM 2705 O O . PRO A 1 370 ? 7.550 16.938 10.076 1.00 70.31 370 PRO A O 1
ATOM 2708 N N . THR A 1 371 ? 8.761 15.196 9.310 1.00 77.25 371 THR A N 1
ATOM 2709 C CA . THR A 1 371 ? 8.068 14.215 10.150 1.00 77.25 371 THR A CA 1
ATOM 2710 C C . THR A 1 371 ? 8.291 14.587 11.624 1.00 77.25 371 THR A C 1
ATOM 2712 O O . THR A 1 371 ? 9.446 14.775 12.019 1.00 77.25 371 THR A O 1
ATOM 2715 N N . PRO A 1 372 ? 7.239 14.685 12.460 1.00 84.00 372 PRO A N 1
ATOM 2716 C CA . PRO A 1 372 ? 7.392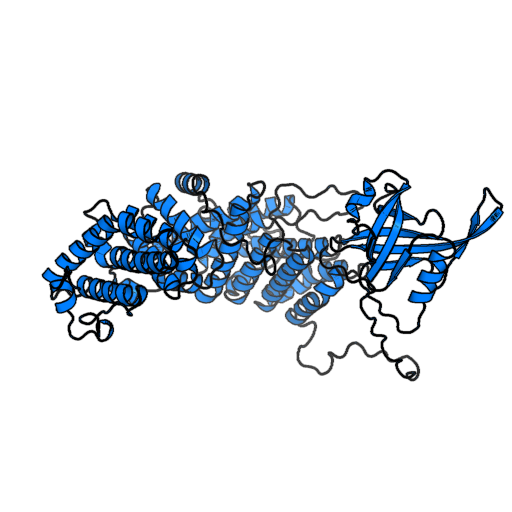 14.961 13.879 1.00 84.00 372 PRO A CA 1
ATOM 2717 C C . PRO A 1 372 ? 8.315 13.943 14.551 1.00 84.00 372 PRO A C 1
ATOM 2719 O O . PRO A 1 372 ? 8.134 12.734 14.399 1.00 84.00 372 PRO A O 1
ATOM 2722 N N . ARG A 1 373 ? 9.262 14.423 15.363 1.00 84.75 373 ARG A N 1
ATOM 2723 C CA . ARG A 1 373 ? 10.197 13.563 16.107 1.00 84.75 373 ARG A CA 1
ATOM 2724 C C . ARG A 1 373 ? 9.477 12.508 16.955 1.00 84.75 373 ARG A C 1
ATOM 2726 O O . ARG A 1 373 ? 9.910 11.363 16.996 1.00 84.75 373 ARG A O 1
ATOM 2733 N N . ALA A 1 374 ? 8.352 12.866 17.574 1.00 86.50 374 ALA A N 1
ATOM 2734 C CA . ALA A 1 374 ? 7.547 11.932 18.362 1.00 86.50 374 ALA A CA 1
ATOM 2735 C C . ALA A 1 374 ? 6.992 10.768 17.515 1.00 86.50 374 ALA A C 1
ATOM 2737 O O . ALA A 1 374 ? 6.955 9.630 17.975 1.00 86.50 374 ALA A O 1
ATOM 2738 N N . LEU A 1 375 ? 6.614 11.026 16.256 1.00 88.44 375 LEU A N 1
ATOM 2739 C CA . LEU A 1 375 ? 6.172 9.978 15.333 1.00 88.44 375 LEU A CA 1
ATOM 2740 C C . LEU A 1 375 ? 7.347 9.093 14.896 1.00 88.44 375 LEU A C 1
ATOM 2742 O O . LEU A 1 375 ? 7.205 7.878 14.778 1.00 88.44 375 LEU A O 1
ATOM 2746 N N . GLU A 1 376 ? 8.523 9.684 14.682 1.00 84.38 376 GLU A N 1
ATOM 2747 C CA . GLU A 1 376 ? 9.744 8.926 14.406 1.00 84.38 376 GLU A CA 1
ATOM 2748 C C . GLU A 1 376 ? 10.118 7.995 15.567 1.00 84.38 376 GLU A C 1
ATOM 2750 O O . GLU A 1 376 ? 10.426 6.824 15.339 1.00 84.38 376 GLU A O 1
ATOM 2755 N N . GLU A 1 377 ? 10.042 8.487 16.802 1.00 85.44 377 GLU A N 1
ATOM 2756 C CA . GLU A 1 377 ? 10.273 7.695 18.009 1.00 85.44 377 GLU A CA 1
ATOM 2757 C C . GLU A 1 377 ? 9.227 6.578 18.155 1.00 85.44 377 GLU A C 1
ATOM 2759 O O . GLU A 1 377 ? 9.604 5.443 18.445 1.00 85.44 377 GLU A O 1
ATOM 2764 N N . ALA A 1 378 ? 7.953 6.843 17.843 1.00 86.56 378 ALA A N 1
ATOM 2765 C CA . ALA A 1 378 ? 6.900 5.824 17.822 1.00 86.56 378 ALA A CA 1
ATOM 2766 C C . ALA A 1 378 ? 7.194 4.701 16.806 1.00 86.56 378 ALA A C 1
ATOM 2768 O O . ALA A 1 378 ? 7.156 3.523 17.157 1.00 86.56 378 ALA A O 1
ATOM 2769 N N . TYR A 1 379 ? 7.567 5.038 15.566 1.00 84.56 379 TYR A N 1
ATOM 2770 C CA . TYR A 1 379 ? 7.950 4.044 14.553 1.00 84.56 379 TYR A CA 1
ATOM 2771 C C . TYR A 1 379 ? 9.239 3.285 14.888 1.00 84.56 379 TYR A C 1
ATOM 2773 O O . TYR A 1 379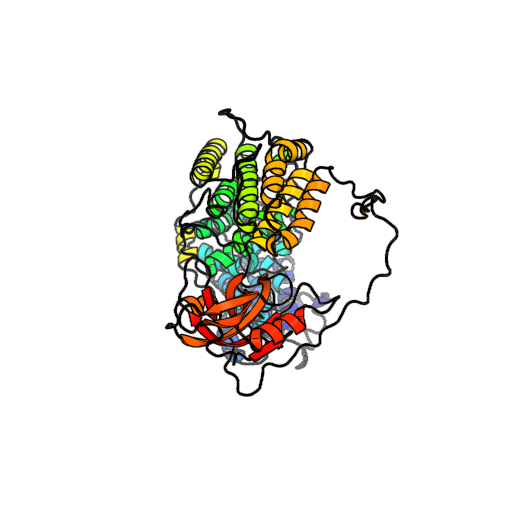 ? 9.402 2.143 14.457 1.00 84.56 379 TYR A O 1
ATOM 2781 N N . ARG A 1 380 ? 10.177 3.916 15.604 1.00 80.94 380 ARG A N 1
ATOM 2782 C CA . ARG A 1 380 ? 11.434 3.287 16.033 1.00 80.94 380 ARG A CA 1
ATOM 2783 C C . ARG A 1 380 ? 11.229 2.353 17.225 1.00 80.94 380 ARG A C 1
ATOM 2785 O O . ARG A 1 380 ? 11.895 1.326 17.295 1.00 80.94 380 ARG A O 1
ATOM 2792 N N . GLY A 1 381 ? 10.343 2.720 18.149 1.00 78.94 381 GLY A N 1
ATOM 2793 C CA . GLY A 1 381 ? 9.996 1.927 19.328 1.00 78.94 381 GLY A CA 1
ATOM 2794 C C . GLY A 1 381 ? 8.994 0.807 19.047 1.00 78.94 381 GLY A C 1
ATOM 2795 O O . GLY A 1 381 ? 8.891 -0.129 19.837 1.00 78.94 381 GLY A O 1
ATOM 2796 N N . PHE A 1 382 ? 8.263 0.875 17.931 1.00 80.69 382 PHE A N 1
ATOM 2797 C CA . PHE A 1 382 ? 7.321 -0.166 17.545 1.00 80.69 382 PHE A CA 1
ATOM 2798 C C . PHE A 1 382 ? 8.043 -1.446 17.107 1.00 80.69 382 PHE A C 1
ATOM 2800 O O . PHE A 1 382 ? 8.813 -1.458 16.145 1.00 80.69 382 PHE A O 1
ATOM 2807 N N . ILE A 1 383 ? 7.742 -2.544 17.798 1.00 73.88 383 ILE A N 1
ATOM 2808 C CA . ILE A 1 383 ? 8.192 -3.891 17.451 1.00 73.88 383 ILE A CA 1
ATOM 2809 C C . ILE A 1 383 ? 6.967 -4.659 16.965 1.00 73.88 383 ILE A C 1
ATOM 2811 O O . ILE A 1 383 ? 6.045 -4.923 17.740 1.00 73.88 383 ILE A O 1
ATOM 2815 N N . ALA A 1 384 ? 6.953 -5.004 15.678 1.00 68.00 384 ALA A N 1
ATOM 2816 C CA . ALA A 1 384 ? 5.880 -5.802 15.105 1.00 68.00 384 ALA A CA 1
ATOM 2817 C C . ALA A 1 384 ? 5.812 -7.179 15.803 1.00 68.00 384 ALA A C 1
ATOM 2819 O O . ALA A 1 384 ? 6.857 -7.804 16.007 1.00 68.00 384 ALA A O 1
ATOM 2820 N N . PRO A 1 385 ? 4.613 -7.681 16.158 1.00 63.78 385 PRO A N 1
ATOM 2821 C CA . PRO A 1 385 ? 4.464 -9.036 16.682 1.00 63.78 385 PRO A CA 1
ATOM 2822 C C . PRO A 1 385 ? 5.024 -10.061 15.690 1.00 63.78 385 PRO A C 1
ATOM 2824 O O . PRO A 1 385 ? 4.745 -9.950 14.492 1.00 63.78 385 PRO A O 1
ATOM 2827 N N . ALA A 1 386 ? 5.780 -11.047 16.187 1.00 53.44 386 ALA A N 1
ATOM 2828 C CA . ALA A 1 386 ? 6.367 -12.102 15.364 1.00 53.44 386 ALA A CA 1
ATOM 2829 C C . ALA A 1 386 ? 5.284 -12.822 14.545 1.00 53.44 386 ALA A C 1
ATOM 2831 O O . ALA A 1 386 ? 4.245 -13.220 15.078 1.00 53.44 386 ALA A O 1
ATOM 2832 N N . GLU A 1 387 ? 5.522 -12.965 13.243 1.00 52.56 387 GLU A N 1
ATOM 2833 C CA . GLU A 1 387 ? 4.617 -13.665 12.335 1.00 52.56 387 GLU A CA 1
ATOM 2834 C C . GLU A 1 387 ? 4.605 -15.159 12.696 1.00 52.56 387 GLU A C 1
ATOM 2836 O O . GLU A 1 387 ? 5.600 -15.863 12.541 1.00 52.56 387 GLU A O 1
ATOM 2841 N N . THR A 1 388 ? 3.490 -15.644 13.249 1.00 39.41 388 THR A N 1
ATOM 2842 C CA . THR A 1 388 ? 3.281 -17.076 13.528 1.00 39.41 388 THR A CA 1
ATOM 2843 C C . THR A 1 388 ? 2.805 -17.836 12.296 1.00 39.41 388 THR A C 1
ATOM 2845 O O . THR A 1 388 ? 3.000 -19.047 12.206 1.00 39.41 388 THR A O 1
ATOM 2848 N N . ASP A 1 389 ? 2.242 -17.127 11.319 1.00 39.44 389 ASP A N 1
ATOM 2849 C CA . ASP A 1 389 ? 2.135 -17.629 9.963 1.00 39.44 389 ASP A CA 1
ATOM 2850 C C . ASP A 1 389 ? 3.501 -17.420 9.310 1.00 39.44 389 ASP A C 1
ATOM 2852 O O . ASP A 1 389 ? 3.846 -16.317 8.889 1.00 39.44 389 ASP A O 1
ATOM 2856 N N . LYS A 1 390 ? 4.279 -18.501 9.174 1.00 31.47 390 LYS A N 1
ATOM 2857 C CA . LYS A 1 390 ? 5.120 -18.579 7.980 1.00 31.47 390 LYS A CA 1
ATOM 2858 C C . LYS A 1 390 ? 4.144 -18.338 6.828 1.00 31.47 390 LYS A C 1
ATOM 2860 O O . LYS A 1 390 ? 3.170 -19.096 6.752 1.00 31.47 390 LYS A O 1
ATOM 2865 N N . PRO A 1 391 ? 4.329 -17.310 5.983 1.00 32.56 391 PRO A N 1
ATOM 2866 C CA . PRO A 1 391 ? 3.521 -17.211 4.782 1.00 32.56 391 PRO A CA 1
ATOM 2867 C C . PRO A 1 391 ? 3.562 -18.587 4.115 1.00 32.56 391 PRO A C 1
ATOM 2869 O O . PRO A 1 391 ? 4.591 -19.264 4.169 1.00 32.56 391 PRO A O 1
ATOM 2872 N N . ASN A 1 392 ? 2.471 -19.047 3.507 1.00 29.27 392 ASN A N 1
ATOM 2873 C CA . ASN A 1 392 ? 2.656 -20.014 2.436 1.00 29.27 392 ASN A CA 1
ATOM 2874 C C . ASN A 1 392 ? 3.640 -19.325 1.480 1.00 29.27 392 ASN A C 1
ATOM 2876 O O . ASN A 1 392 ? 3.274 -18.357 0.815 1.00 29.27 392 ASN A O 1
ATOM 2880 N N . ILE A 1 393 ? 4.909 -19.754 1.486 1.00 34.41 393 ILE A N 1
ATOM 2881 C CA . ILE A 1 393 ? 6.032 -19.209 0.696 1.00 34.41 393 ILE A CA 1
ATOM 2882 C C . ILE A 1 393 ? 5.806 -19.517 -0.806 1.00 34.41 393 ILE A C 1
ATOM 2884 O O . ILE A 1 393 ? 6.731 -19.689 -1.583 1.00 34.41 393 ILE A O 1
ATOM 2888 N N . ALA A 1 394 ? 4.551 -19.611 -1.241 1.00 30.25 394 ALA A N 1
ATOM 2889 C CA . ALA A 1 394 ? 4.163 -20.004 -2.578 1.00 30.25 394 ALA A CA 1
ATOM 2890 C C . ALA A 1 394 ? 3.631 -18.849 -3.434 1.00 30.25 394 ALA A C 1
ATOM 2892 O O . ALA A 1 394 ? 3.454 -19.085 -4.623 1.00 30.25 394 ALA A O 1
ATOM 2893 N N . THR A 1 395 ? 3.410 -17.624 -2.924 1.00 35.12 395 THR A N 1
ATOM 2894 C CA . THR A 1 395 ? 2.826 -16.588 -3.808 1.00 35.12 395 THR A CA 1
ATOM 2895 C C . THR A 1 395 ? 3.279 -15.130 -3.711 1.00 35.12 395 THR A C 1
ATOM 2897 O O . THR A 1 395 ? 3.093 -14.464 -4.717 1.00 35.12 395 THR A O 1
ATOM 2900 N N . ASP A 1 396 ? 3.921 -14.602 -2.656 1.00 35.62 396 ASP A N 1
ATOM 2901 C CA . ASP A 1 396 ? 4.199 -13.136 -2.654 1.00 35.62 396 ASP A CA 1
ATOM 2902 C C . ASP A 1 396 ? 5.465 -12.629 -1.929 1.00 35.62 396 ASP A C 1
ATOM 2904 O O . ASP A 1 396 ? 5.733 -11.424 -1.880 1.00 35.62 396 ASP A O 1
ATOM 2908 N N . ALA A 1 397 ? 6.318 -13.507 -1.399 1.00 33.81 397 ALA A N 1
ATOM 2909 C CA . ALA A 1 397 ? 7.500 -13.076 -0.650 1.00 33.81 397 ALA A CA 1
ATOM 2910 C C . ALA A 1 397 ? 8.795 -13.114 -1.492 1.00 33.81 397 ALA A C 1
ATOM 2912 O O . ALA A 1 397 ? 9.404 -14.155 -1.697 1.00 33.81 397 ALA A O 1
ATOM 2913 N N . ASN A 1 398 ? 9.276 -11.926 -1.874 1.00 37.41 398 ASN A N 1
ATOM 2914 C CA . ASN A 1 398 ? 10.702 -11.572 -2.019 1.00 37.41 398 ASN A CA 1
ATOM 2915 C C . ASN A 1 398 ? 11.524 -11.947 -3.269 1.00 37.41 398 ASN A C 1
ATOM 2917 O O . ASN A 1 398 ? 12.687 -11.555 -3.314 1.00 37.41 398 ASN A O 1
ATOM 2921 N N . LEU A 1 399 ? 10.957 -12.513 -4.335 1.00 44.78 399 LEU A N 1
ATOM 2922 C CA . LEU A 1 399 ? 11.640 -12.584 -5.643 1.00 44.78 399 LEU A CA 1
ATOM 2923 C C . LEU A 1 399 ? 10.975 -11.656 -6.664 1.00 44.78 399 LEU A C 1
ATOM 2925 O O . LEU A 1 399 ? 10.509 -12.080 -7.718 1.00 44.78 399 LEU A O 1
ATOM 2929 N N . ALA A 1 400 ? 10.919 -10.357 -6.358 1.00 56.41 400 ALA A N 1
ATOM 2930 C CA . ALA A 1 400 ? 10.664 -9.381 -7.410 1.00 56.41 400 ALA A CA 1
ATOM 2931 C C . ALA A 1 400 ? 11.878 -9.381 -8.342 1.00 56.41 400 ALA A C 1
ATOM 2933 O O . ALA A 1 400 ? 12.911 -8.781 -8.039 1.00 56.41 400 ALA A O 1
ATOM 2934 N N . THR A 1 401 ? 11.768 -10.107 -9.449 1.00 70.00 401 THR A N 1
ATOM 2935 C CA . THR A 1 401 ? 12.806 -10.136 -10.471 1.00 70.00 401 THR A CA 1
ATOM 2936 C C . THR A 1 401 ? 12.948 -8.740 -11.091 1.00 70.00 401 THR A C 1
ATOM 2938 O O . THR A 1 401 ? 12.003 -7.936 -11.077 1.00 70.00 401 THR A O 1
ATOM 2941 N N . PRO A 1 402 ? 14.103 -8.415 -11.695 1.00 76.81 402 PRO A N 1
ATOM 2942 C CA . PRO A 1 402 ? 14.220 -7.217 -12.524 1.00 76.81 402 PRO A CA 1
ATOM 2943 C C . PRO A 1 402 ? 13.072 -7.107 -13.544 1.00 76.81 402 PRO A C 1
ATOM 2945 O O . PRO A 1 402 ? 12.518 -6.028 -13.748 1.00 76.81 402 PRO A O 1
ATOM 2948 N N . ALA A 1 403 ? 12.631 -8.246 -14.095 1.00 81.00 403 ALA A N 1
ATOM 2949 C CA . ALA A 1 403 ? 11.493 -8.319 -15.001 1.00 81.00 403 ALA A CA 1
ATOM 2950 C C . ALA A 1 403 ? 10.168 -7.894 -14.343 1.00 81.00 403 ALA A C 1
ATOM 2952 O O . ALA A 1 403 ? 9.453 -7.094 -14.935 1.00 81.00 403 ALA A O 1
ATOM 2953 N N . SER A 1 404 ? 9.830 -8.343 -13.127 1.00 83.75 404 SER A N 1
ATOM 2954 C CA . SER A 1 404 ? 8.558 -7.955 -12.485 1.00 83.75 404 SER A CA 1
ATOM 2955 C C . SER A 1 404 ? 8.478 -6.453 -12.196 1.00 83.75 404 SER A C 1
ATOM 2957 O O . SER A 1 404 ? 7.419 -5.843 -12.354 1.00 83.75 404 SER A O 1
ATOM 2959 N N . THR A 1 405 ? 9.604 -5.839 -11.822 1.00 87.25 405 THR A N 1
ATOM 2960 C CA . THR A 1 405 ? 9.689 -4.386 -11.597 1.00 87.25 405 THR A CA 1
ATOM 2961 C C . THR A 1 405 ? 9.529 -3.622 -12.913 1.00 87.25 405 THR A C 1
ATOM 2963 O O . THR A 1 405 ? 8.735 -2.685 -12.993 1.00 87.25 405 THR A O 1
ATOM 2966 N N . ALA A 1 406 ? 10.194 -4.079 -13.979 1.00 89.69 406 ALA A N 1
ATOM 2967 C CA . ALA A 1 406 ? 10.045 -3.519 -15.320 1.00 89.69 406 ALA A CA 1
ATOM 2968 C C . ALA A 1 406 ? 8.621 -3.685 -15.887 1.00 89.69 406 ALA A C 1
ATOM 2970 O O . ALA A 1 406 ? 8.122 -2.787 -16.561 1.00 89.69 406 ALA A O 1
ATOM 2971 N N . ILE A 1 407 ? 7.924 -4.785 -15.579 1.00 92.19 407 ILE A N 1
ATOM 2972 C CA . ILE A 1 407 ? 6.512 -4.977 -15.941 1.00 92.19 407 ILE A CA 1
ATOM 2973 C C . ILE A 1 407 ? 5.632 -3.918 -15.269 1.00 92.19 407 ILE A C 1
ATOM 2975 O O . ILE A 1 407 ? 4.791 -3.314 -15.935 1.00 92.19 407 ILE A O 1
ATOM 2979 N N . ALA A 1 408 ? 5.819 -3.667 -13.969 1.00 93.00 408 ALA A N 1
ATOM 2980 C CA . ALA A 1 408 ? 5.077 -2.626 -13.258 1.00 93.00 408 ALA A CA 1
ATOM 2981 C C . ALA A 1 408 ? 5.363 -1.230 -13.841 1.00 93.00 408 ALA A C 1
ATOM 2983 O O . ALA A 1 408 ? 4.431 -0.464 -14.084 1.00 93.00 408 ALA A O 1
ATOM 2984 N N . ALA A 1 409 ? 6.627 -0.940 -14.161 1.00 94.50 409 ALA A N 1
ATOM 2985 C CA . ALA A 1 409 ? 7.036 0.294 -14.826 1.00 94.50 409 ALA A CA 1
ATOM 2986 C C . ALA A 1 409 ? 6.379 0.467 -16.214 1.00 94.50 409 ALA A C 1
ATOM 2988 O O . ALA A 1 409 ? 5.866 1.541 -16.525 1.00 94.50 409 ALA A O 1
ATOM 2989 N N . LEU A 1 410 ? 6.318 -0.590 -17.035 1.00 95.31 410 LEU A N 1
ATOM 2990 C CA . LEU A 1 410 ? 5.628 -0.568 -18.333 1.00 95.31 410 LEU A CA 1
ATOM 2991 C C . LEU A 1 410 ? 4.114 -0.373 -18.187 1.00 95.31 410 LEU A C 1
ATOM 2993 O O . LEU A 1 410 ? 3.522 0.373 -18.965 1.00 95.31 410 LEU A O 1
ATOM 2997 N N . LYS A 1 411 ? 3.486 -1.002 -17.185 1.00 95.44 411 LYS A N 1
ATOM 2998 C CA . LYS A 1 411 ? 2.061 -0.797 -16.876 1.00 95.44 411 LYS A CA 1
ATOM 2999 C C . LYS A 1 411 ? 1.779 0.648 -16.465 1.00 95.44 411 LYS A C 1
ATOM 3001 O O . LYS A 1 411 ? 0.807 1.222 -16.948 1.00 95.44 411 LYS A O 1
ATOM 3006 N N . PHE A 1 412 ? 2.643 1.247 -15.644 1.00 96.38 412 PHE A N 1
ATOM 3007 C CA . PHE A 1 412 ? 2.574 2.672 -15.323 1.00 96.38 412 PHE A CA 1
ATOM 3008 C C . PHE A 1 412 ? 2.679 3.537 -16.584 1.00 96.38 412 PHE A C 1
ATOM 3010 O O . PHE A 1 412 ? 1.812 4.375 -16.808 1.00 96.38 412 PHE A O 1
ATOM 3017 N N . LEU A 1 413 ? 3.681 3.311 -17.440 1.00 95.94 413 LEU A N 1
ATOM 3018 C CA . LEU A 1 413 ? 3.851 4.085 -18.675 1.00 95.94 413 LEU A CA 1
ATOM 3019 C C . LEU A 1 413 ? 2.645 3.959 -19.615 1.00 95.94 413 LEU A C 1
ATOM 3021 O O . LEU A 1 413 ? 2.260 4.942 -20.243 1.00 95.94 413 LEU A O 1
ATOM 3025 N N . ALA A 1 414 ? 2.032 2.776 -19.701 1.00 95.31 414 ALA A N 1
ATOM 3026 C CA . ALA A 1 414 ? 0.828 2.558 -20.497 1.00 95.31 414 ALA A CA 1
ATOM 3027 C C . ALA A 1 414 ? -0.391 3.291 -19.909 1.00 95.31 414 ALA A C 1
ATOM 3029 O O . ALA A 1 414 ? -1.141 3.924 -20.654 1.00 95.31 414 ALA A O 1
ATOM 3030 N N . ALA A 1 415 ? -0.568 3.254 -18.584 1.00 94.44 415 ALA A N 1
ATOM 3031 C CA . ALA A 1 415 ? -1.617 4.005 -17.893 1.00 94.44 415 ALA A CA 1
ATOM 3032 C C . ALA A 1 415 ? -1.425 5.521 -18.059 1.00 94.44 415 ALA A C 1
ATOM 3034 O O . ALA A 1 415 ? -2.364 6.220 -18.427 1.00 94.44 415 ALA A O 1
ATOM 3035 N N . PHE A 1 416 ? -0.194 6.009 -17.883 1.00 94.38 416 PHE A N 1
ATOM 3036 C CA . PHE A 1 416 ? 0.183 7.405 -18.096 1.00 94.38 416 PHE A CA 1
ATOM 3037 C C . PHE A 1 416 ? -0.106 7.847 -19.534 1.00 94.38 416 PHE A C 1
ATOM 3039 O O . PHE A 1 416 ? -0.777 8.852 -19.742 1.00 94.38 416 PHE A O 1
ATOM 3046 N N . ALA A 1 417 ? 0.326 7.065 -20.530 1.00 92.62 417 ALA A N 1
ATOM 3047 C CA . ALA A 1 417 ? 0.077 7.360 -21.939 1.00 92.62 417 ALA A CA 1
ATOM 3048 C C . ALA A 1 417 ? -1.421 7.443 -22.262 1.00 92.62 417 ALA A C 1
ATOM 3050 O O . ALA A 1 417 ? -1.823 8.326 -23.012 1.00 92.62 417 ALA A O 1
ATOM 3051 N N . SER A 1 418 ? -2.226 6.541 -21.694 1.00 91.06 418 SER A N 1
ATOM 3052 C CA . SER A 1 418 ? -3.667 6.446 -21.970 1.00 91.06 418 SER A CA 1
ATOM 3053 C C . SER A 1 418 ? -4.497 7.511 -21.253 1.00 91.06 418 SER A C 1
ATOM 3055 O O . SER A 1 418 ? -5.651 7.721 -21.613 1.00 91.06 418 SER A O 1
ATOM 3057 N N . ALA A 1 419 ? -3.945 8.155 -20.223 1.00 89.06 419 ALA A N 1
ATOM 3058 C CA . ALA A 1 419 ? -4.703 9.057 -19.366 1.00 89.06 419 ALA A CA 1
ATOM 3059 C C . ALA A 1 419 ? -4.987 10.419 -20.025 1.00 89.06 419 ALA A C 1
ATOM 3061 O O . ALA A 1 419 ? -6.067 10.967 -19.816 1.00 89.06 419 ALA A O 1
ATOM 3062 N N . THR A 1 420 ? -4.077 10.961 -20.850 1.00 87.38 420 THR A N 1
ATOM 3063 C CA . THR A 1 420 ? -4.323 12.207 -21.606 1.00 87.38 420 THR A CA 1
ATOM 3064 C C . THR A 1 420 ? -3.626 12.220 -22.977 1.00 87.38 420 THR A C 1
ATOM 3066 O O . THR A 1 420 ? -2.577 11.591 -23.146 1.00 87.38 420 THR A O 1
ATOM 3069 N N . PRO A 1 421 ? -4.128 12.994 -23.965 1.00 85.75 421 PRO A N 1
ATOM 3070 C CA . PRO A 1 421 ? -3.452 13.154 -25.256 1.00 85.75 421 PRO A CA 1
ATOM 3071 C C . PRO A 1 421 ? -2.043 13.751 -25.138 1.00 85.75 421 PRO A C 1
ATOM 3073 O O . PRO A 1 421 ? -1.138 13.344 -25.867 1.00 85.75 421 PRO A O 1
ATOM 3076 N N . ALA A 1 422 ? -1.837 14.691 -24.209 1.00 83.50 422 ALA A N 1
ATOM 3077 C CA . ALA A 1 422 ? -0.524 15.280 -23.943 1.00 83.50 422 ALA A CA 1
ATOM 3078 C C . ALA A 1 422 ? 0.472 14.215 -23.457 1.00 83.50 422 ALA A C 1
ATOM 3080 O O . ALA A 1 422 ? 1.574 14.099 -23.998 1.00 83.50 422 ALA A O 1
ATOM 3081 N N . ALA A 1 423 ? 0.049 13.361 -22.519 1.00 87.31 423 ALA A N 1
ATOM 3082 C CA . ALA A 1 423 ? 0.853 12.246 -22.036 1.00 87.31 423 ALA A CA 1
ATOM 3083 C C . ALA A 1 423 ? 1.140 11.214 -23.140 1.00 87.31 423 ALA A C 1
ATOM 3085 O O . ALA A 1 423 ? 2.277 10.753 -23.266 1.00 87.31 423 ALA A O 1
ATOM 3086 N N . THR A 1 424 ? 0.160 10.907 -24.002 1.00 89.56 424 THR A N 1
ATOM 3087 C CA . THR A 1 424 ? 0.380 10.073 -25.197 1.00 89.56 424 THR A CA 1
ATOM 3088 C C . THR A 1 424 ? 1.504 10.636 -26.074 1.00 89.56 424 THR A C 1
ATOM 3090 O O . THR A 1 424 ? 2.404 9.892 -26.476 1.00 89.56 424 THR A O 1
ATOM 3093 N N . GLN A 1 425 ? 1.469 11.936 -26.388 1.00 86.06 425 GLN A N 1
ATOM 3094 C CA . GLN A 1 425 ? 2.477 12.570 -27.247 1.00 86.06 425 GLN A CA 1
ATOM 3095 C C . GLN A 1 425 ? 3.860 12.586 -26.598 1.00 86.06 425 GLN A C 1
ATOM 3097 O O . GLN A 1 425 ? 4.848 12.259 -27.256 1.00 86.06 425 GLN A O 1
ATOM 3102 N N . LEU A 1 426 ? 3.934 12.871 -25.299 1.00 86.81 426 LEU A N 1
ATOM 3103 C CA . LEU A 1 426 ? 5.181 12.841 -24.540 1.00 86.81 426 LEU A CA 1
ATOM 3104 C C . LEU A 1 426 ? 5.812 11.442 -24.560 1.00 86.81 426 LEU A C 1
ATOM 3106 O O . LEU A 1 426 ? 7.001 11.296 -24.853 1.00 86.81 426 LEU A O 1
ATOM 3110 N N . VAL A 1 427 ? 5.016 10.392 -24.334 1.00 89.75 427 VAL A N 1
ATOM 3111 C CA . VAL A 1 427 ? 5.498 9.004 -24.401 1.00 89.75 427 VAL A CA 1
ATOM 3112 C C . VAL A 1 427 ? 5.991 8.666 -25.810 1.00 89.75 427 VAL A C 1
ATOM 3114 O O . VAL A 1 427 ? 7.072 8.084 -25.952 1.00 89.75 427 VAL A O 1
ATOM 3117 N N . LYS A 1 428 ? 5.262 9.073 -26.860 1.00 87.75 428 LYS A N 1
ATOM 3118 C CA . LYS A 1 428 ? 5.690 8.892 -28.259 1.00 87.75 428 LYS A CA 1
ATOM 3119 C C . LYS A 1 428 ? 7.029 9.561 -28.550 1.00 87.75 428 LYS A C 1
ATOM 3121 O O . LYS A 1 428 ? 7.889 8.930 -29.165 1.00 87.75 428 LYS A O 1
ATOM 3126 N N . ALA A 1 429 ? 7.191 10.805 -28.110 1.00 84.50 429 ALA A N 1
ATOM 3127 C CA . ALA A 1 429 ? 8.364 11.618 -28.392 1.00 84.50 429 ALA A CA 1
ATOM 3128 C C . ALA A 1 429 ? 9.602 11.157 -27.611 1.00 84.50 429 ALA A C 1
ATOM 3130 O O . ALA A 1 429 ? 10.693 11.091 -28.177 1.00 84.50 429 ALA A O 1
ATOM 3131 N N . HIS A 1 430 ? 9.441 10.804 -26.331 1.00 85.19 430 HIS A N 1
ATOM 3132 C CA . HIS A 1 430 ? 10.581 10.671 -25.421 1.00 85.19 430 HIS A CA 1
ATOM 3133 C C . HIS A 1 430 ? 10.774 9.279 -24.812 1.00 85.19 430 HIS A C 1
ATOM 3135 O O . HIS A 1 430 ? 11.894 8.946 -24.436 1.00 85.19 430 HIS A O 1
ATOM 3141 N N . VAL A 1 431 ? 9.734 8.444 -24.724 1.00 87.44 431 VAL A N 1
ATOM 3142 C CA . VAL A 1 431 ? 9.791 7.165 -23.984 1.00 87.44 431 VAL A CA 1
ATOM 3143 C C . VAL A 1 431 ? 9.913 5.956 -24.913 1.00 87.44 431 VAL A C 1
ATOM 3145 O O . VAL A 1 431 ? 10.655 5.014 -24.628 1.00 87.44 431 VAL A O 1
ATOM 3148 N N . LEU A 1 432 ? 9.219 5.963 -26.055 1.00 86.06 432 LEU A N 1
ATOM 3149 C CA . LEU A 1 432 ? 9.174 4.794 -26.939 1.00 86.06 432 LEU A CA 1
ATOM 3150 C C . LEU A 1 432 ? 10.524 4.427 -27.548 1.00 86.06 432 LEU A C 1
ATOM 3152 O O . LEU A 1 432 ? 10.812 3.245 -27.714 1.00 86.06 432 LEU A O 1
ATOM 3156 N N . SER A 1 433 ? 11.319 5.418 -27.944 1.00 83.62 433 SER A N 1
ATOM 3157 C CA . SER A 1 433 ? 12.605 5.178 -28.602 1.00 83.62 433 SER A CA 1
ATOM 3158 C C . SER A 1 433 ? 13.620 4.508 -27.656 1.00 83.62 433 SER A C 1
ATOM 3160 O O . SER A 1 433 ? 14.142 3.459 -28.044 1.00 83.62 433 SER A O 1
ATOM 3162 N N . PRO A 1 434 ? 13.787 4.959 -26.394 1.00 81.25 434 PRO A N 1
ATOM 3163 C CA . PRO A 1 434 ? 14.564 4.234 -25.384 1.00 81.25 434 PRO A CA 1
ATOM 3164 C C . PRO A 1 434 ? 14.105 2.797 -25.142 1.00 81.25 434 PRO A C 1
ATOM 3166 O O . PRO A 1 434 ? 14.930 1.883 -25.129 1.00 81.25 434 PRO A O 1
ATOM 3169 N N . ILE A 1 435 ? 12.794 2.560 -25.030 1.00 84.88 435 ILE A N 1
ATOM 3170 C CA . ILE A 1 435 ? 12.263 1.201 -24.841 1.00 84.88 435 ILE A CA 1
ATOM 3171 C C . ILE A 1 435 ? 12.529 0.336 -26.078 1.00 84.88 435 ILE A C 1
ATOM 3173 O O . ILE A 1 435 ? 12.985 -0.798 -25.952 1.00 84.88 435 ILE A O 1
ATOM 3177 N N . LYS A 1 436 ? 12.312 0.866 -27.289 1.00 82.00 436 LYS A N 1
ATOM 3178 C CA . LYS A 1 436 ? 12.624 0.164 -28.544 1.00 82.00 436 LYS A CA 1
ATOM 3179 C C . LYS A 1 436 ? 14.105 -0.196 -28.631 1.00 82.00 436 LYS A C 1
ATOM 3181 O O . LYS A 1 436 ? 14.417 -1.310 -29.038 1.00 82.00 436 LYS A O 1
ATOM 3186 N N . ALA A 1 437 ? 15.000 0.716 -28.254 1.00 76.19 437 ALA A N 1
ATOM 3187 C CA . ALA A 1 437 ? 16.438 0.469 -28.242 1.00 76.19 437 ALA A CA 1
ATOM 3188 C C . ALA A 1 437 ? 16.811 -0.636 -27.241 1.00 76.19 437 ALA A C 1
ATOM 3190 O O . ALA A 1 437 ? 17.493 -1.591 -27.609 1.00 76.19 437 ALA A O 1
ATOM 3191 N N . ALA A 1 438 ? 16.272 -0.591 -26.019 1.00 75.31 438 ALA A N 1
ATOM 3192 C CA . ALA A 1 438 ? 16.479 -1.651 -25.031 1.00 75.31 438 ALA A CA 1
ATOM 3193 C C . ALA A 1 438 ? 15.974 -3.021 -25.535 1.00 75.31 438 ALA A C 1
ATOM 3195 O O . ALA A 1 438 ? 16.633 -4.044 -25.347 1.00 75.31 438 ALA A O 1
ATOM 3196 N N . MET A 1 439 ? 14.853 -3.040 -26.265 1.00 78.50 439 MET A N 1
ATOM 3197 C CA . MET A 1 439 ? 14.259 -4.251 -26.844 1.00 78.50 439 MET A CA 1
ATOM 3198 C C . MET A 1 439 ? 14.990 -4.804 -28.081 1.00 78.50 439 MET A C 1
ATOM 3200 O O . MET A 1 439 ? 14.661 -5.913 -28.500 1.00 78.50 439 MET A O 1
ATOM 3204 N N . LYS A 1 440 ? 15.962 -4.091 -28.674 1.00 74.06 440 LYS A N 1
ATOM 3205 C CA . LYS A 1 440 ? 16.778 -4.586 -29.810 1.00 74.06 440 LYS A CA 1
ATOM 3206 C C . LYS A 1 440 ? 17.886 -5.560 -29.397 1.00 74.06 440 LYS A C 1
ATOM 3208 O O . LYS A 1 440 ? 18.550 -6.144 -30.253 1.00 74.06 440 LYS A O 1
ATOM 3213 N N . ARG A 1 441 ? 18.109 -5.730 -28.096 1.00 66.56 441 ARG A N 1
ATOM 3214 C CA . ARG A 1 441 ? 19.133 -6.624 -27.549 1.00 66.56 441 ARG A CA 1
ATOM 3215 C C . ARG A 1 441 ? 18.776 -8.093 -27.789 1.00 66.56 441 ARG A C 1
ATOM 3217 O O . ARG A 1 441 ? 17.640 -8.424 -28.126 1.00 66.56 441 ARG A O 1
ATOM 3224 N N . LYS A 1 442 ? 19.773 -8.977 -27.635 1.00 62.59 442 LYS A N 1
ATOM 3225 C CA . LYS A 1 442 ? 19.619 -10.428 -27.849 1.00 62.59 442 LYS A CA 1
ATOM 3226 C C . LYS A 1 442 ? 18.396 -10.972 -27.099 1.00 62.59 442 LYS A C 1
ATOM 3228 O O . LYS A 1 442 ? 18.069 -10.497 -26.017 1.00 62.59 442 LYS A O 1
ATOM 3233 N N . GLU A 1 443 ? 17.732 -11.965 -27.689 1.00 63.19 443 GLU A N 1
ATOM 3234 C CA . GLU A 1 443 ? 16.597 -12.660 -27.073 1.00 63.19 443 GLU A CA 1
ATOM 3235 C C . GLU A 1 443 ? 17.009 -13.258 -25.718 1.00 63.19 443 GLU A C 1
ATOM 3237 O O . GLU A 1 443 ? 17.939 -14.059 -25.646 1.00 63.19 443 GLU A O 1
ATOM 3242 N N . THR A 1 444 ? 16.327 -12.846 -24.649 1.00 69.69 444 THR A N 1
ATOM 3243 C CA . THR A 1 444 ? 16.513 -13.339 -23.276 1.00 69.69 444 THR A CA 1
ATOM 3244 C C . THR A 1 444 ? 15.156 -13.699 -22.676 1.00 69.69 444 THR A C 1
ATOM 3246 O O . THR A 1 444 ? 14.112 -13.270 -23.170 1.00 69.69 444 THR A O 1
ATOM 3249 N N . HIS A 1 445 ? 15.139 -14.472 -21.586 1.00 71.81 445 HIS A N 1
ATOM 3250 C CA . HIS A 1 445 ? 13.901 -14.759 -20.851 1.00 71.81 445 HIS A CA 1
ATOM 3251 C C . HIS A 1 445 ? 13.194 -13.468 -20.387 1.00 71.81 445 HIS A C 1
ATOM 3253 O O . HIS A 1 445 ? 11.995 -13.308 -20.608 1.00 71.81 445 HIS A O 1
ATOM 3259 N N . ALA A 1 446 ? 13.949 -12.495 -19.860 1.00 70.69 446 ALA A N 1
ATOM 3260 C CA . ALA A 1 446 ? 13.418 -11.189 -19.466 1.00 70.69 446 ALA A CA 1
ATOM 3261 C C . ALA A 1 446 ? 12.766 -10.439 -20.640 1.00 70.69 446 ALA A C 1
ATOM 3263 O O . ALA A 1 446 ? 11.679 -9.886 -20.488 1.00 70.69 446 ALA A O 1
ATOM 3264 N N . ARG A 1 447 ? 13.375 -10.466 -21.835 1.00 78.00 447 ARG A N 1
ATOM 3265 C CA . ARG A 1 447 ? 12.791 -9.848 -23.033 1.00 78.00 447 ARG A CA 1
ATOM 3266 C C . ARG A 1 447 ? 11.449 -10.484 -23.394 1.00 78.00 447 ARG A C 1
ATOM 3268 O O . ARG A 1 447 ? 10.484 -9.749 -23.583 1.00 78.00 447 ARG A O 1
ATOM 3275 N N . ARG A 1 448 ? 11.356 -11.819 -23.406 1.00 79.69 448 ARG A N 1
ATOM 3276 C CA . ARG A 1 448 ? 10.103 -12.550 -23.685 1.00 79.69 448 ARG A CA 1
ATOM 3277 C C . ARG A 1 448 ? 8.983 -12.182 -22.712 1.00 79.69 448 ARG A C 1
ATOM 3279 O O . ARG A 1 448 ? 7.858 -11.957 -23.145 1.00 79.69 448 ARG A O 1
ATOM 3286 N N . MET A 1 449 ? 9.309 -12.033 -21.429 1.00 82.56 449 MET A N 1
ATOM 3287 C CA . MET A 1 449 ? 8.361 -11.593 -20.398 1.00 82.56 449 MET A CA 1
ATOM 3288 C C . MET A 1 449 ? 7.885 -10.145 -20.590 1.00 82.56 449 MET A C 1
ATOM 3290 O O . MET A 1 449 ? 6.749 -9.823 -20.256 1.00 82.56 449 MET A O 1
ATOM 3294 N N . LEU A 1 450 ? 8.729 -9.260 -21.132 1.00 85.12 450 LEU A N 1
ATOM 3295 C CA . LEU A 1 450 ? 8.406 -7.841 -21.311 1.00 85.12 450 LEU A CA 1
ATOM 3296 C C . LEU A 1 450 ? 7.653 -7.539 -22.615 1.00 85.12 450 LEU A C 1
ATOM 3298 O O . LEU A 1 450 ? 6.906 -6.560 -22.654 1.00 85.12 450 LEU A O 1
ATOM 3302 N N . VAL A 1 451 ? 7.794 -8.365 -23.662 1.00 86.19 451 VAL A N 1
ATOM 3303 C CA . VAL A 1 451 ? 7.147 -8.160 -24.978 1.00 86.19 451 VAL A CA 1
ATOM 3304 C C . VAL A 1 451 ? 5.642 -7.854 -24.872 1.00 86.19 451 VAL A C 1
ATOM 3306 O O . VAL A 1 451 ? 5.229 -6.832 -25.427 1.00 86.19 451 VAL A O 1
ATOM 3309 N N . PRO A 1 452 ? 4.814 -8.631 -24.139 1.00 88.25 452 PRO A N 1
ATOM 3310 C CA . PRO A 1 452 ? 3.379 -8.351 -24.037 1.00 88.25 452 PRO A CA 1
ATOM 3311 C C . PRO A 1 452 ? 3.077 -6.972 -23.436 1.00 88.25 452 PRO A C 1
ATOM 3313 O O . PRO A 1 452 ? 2.136 -6.295 -23.844 1.00 88.25 452 PRO A O 1
ATOM 3316 N N . HIS A 1 453 ? 3.899 -6.522 -22.489 1.00 91.75 453 HIS A N 1
ATOM 3317 C CA . HIS A 1 453 ? 3.723 -5.238 -21.814 1.00 91.75 453 HIS A CA 1
ATOM 3318 C C . HIS A 1 453 ? 4.222 -4.061 -22.658 1.00 91.75 453 HIS A C 1
ATOM 3320 O O . HIS A 1 453 ? 3.614 -2.993 -22.635 1.00 91.75 453 HIS A O 1
ATOM 3326 N N . VAL A 1 454 ? 5.267 -4.263 -23.465 1.00 88.94 454 VAL A N 1
ATOM 3327 C CA . VAL A 1 454 ? 5.693 -3.292 -24.486 1.00 88.94 454 VAL A CA 1
ATOM 3328 C C . VAL A 1 454 ? 4.627 -3.153 -25.576 1.00 88.94 454 VAL A C 1
ATOM 3330 O O . VAL A 1 454 ? 4.331 -2.036 -25.995 1.00 88.94 454 VAL A O 1
ATOM 3333 N N . HIS A 1 455 ? 3.994 -4.254 -25.992 1.00 86.94 455 HIS A N 1
ATOM 3334 C CA . HIS A 1 455 ? 2.851 -4.208 -26.909 1.00 86.94 455 HIS A CA 1
ATOM 3335 C C . HIS A 1 455 ? 1.666 -3.461 -26.291 1.00 86.94 455 HIS A C 1
ATOM 3337 O O . HIS A 1 455 ? 1.060 -2.633 -26.966 1.00 86.94 455 HIS A O 1
ATOM 3343 N N . GLY A 1 456 ? 1.381 -3.686 -25.004 1.00 88.38 456 GLY A N 1
ATOM 3344 C CA . GLY A 1 456 ? 0.387 -2.910 -24.260 1.00 88.38 456 GLY A CA 1
ATOM 3345 C C . GLY A 1 456 ? 0.686 -1.407 -24.270 1.00 88.38 456 GLY A C 1
ATOM 3346 O O . GLY A 1 456 ? -0.209 -0.607 -24.526 1.00 88.38 456 GLY A O 1
ATOM 3347 N N . LEU A 1 457 ? 1.951 -1.013 -24.087 1.00 91.62 457 LEU A N 1
ATOM 3348 C CA . LEU A 1 457 ? 2.375 0.384 -24.213 1.00 91.62 457 LEU A CA 1
ATOM 3349 C C . LEU A 1 457 ? 2.192 0.922 -25.641 1.00 91.62 457 LEU A C 1
ATOM 3351 O O . LEU A 1 457 ? 1.713 2.039 -25.806 1.00 91.62 457 LEU A O 1
ATOM 3355 N N . TRP A 1 458 ? 2.544 0.153 -26.679 1.00 89.56 458 TRP A N 1
ATOM 3356 C CA . TRP A 1 458 ? 2.323 0.550 -28.077 1.00 89.56 458 TRP A CA 1
ATOM 3357 C C . TRP A 1 458 ? 0.845 0.711 -28.422 1.00 89.56 458 TRP A C 1
ATOM 3359 O O . TRP A 1 458 ? 0.490 1.643 -29.143 1.00 89.56 458 TRP A O 1
ATOM 3369 N N . ALA A 1 459 ? -0.016 -0.150 -27.891 1.00 87.25 459 ALA A N 1
ATOM 3370 C CA . ALA A 1 459 ? -1.451 -0.011 -28.061 1.00 87.25 459 ALA A CA 1
ATOM 3371 C C . ALA A 1 459 ? -1.995 1.221 -27.321 1.00 87.25 459 ALA A C 1
ATOM 3373 O O . ALA A 1 459 ? -2.759 1.986 -27.904 1.00 87.25 459 ALA A O 1
ATOM 3374 N N . ALA A 1 460 ? -1.521 1.486 -26.098 1.00 87.88 460 ALA A N 1
ATOM 3375 C CA . ALA A 1 460 ? -1.882 2.675 -25.319 1.00 87.88 460 ALA A CA 1
ATOM 3376 C C . ALA A 1 460 ? -1.567 3.994 -26.047 1.00 87.88 460 ALA A C 1
ATOM 3378 O O . ALA A 1 460 ? -2.311 4.962 -25.932 1.00 87.88 460 ALA A O 1
ATOM 3379 N N . VAL A 1 461 ? -0.494 4.038 -26.844 1.00 88.50 461 VAL A N 1
ATOM 3380 C CA . VAL A 1 461 ? -0.166 5.208 -27.678 1.00 88.50 461 VAL A CA 1
ATOM 3381 C C . VAL A 1 461 ? -0.799 5.166 -29.080 1.00 88.50 461 VAL A C 1
ATOM 3383 O O . VAL A 1 461 ? -0.522 6.035 -29.909 1.00 88.50 461 VAL A O 1
ATOM 3386 N N . GLY A 1 462 ? -1.625 4.166 -29.390 1.00 82.69 462 GLY A N 1
ATOM 3387 C CA . GLY A 1 462 ? -2.298 4.029 -30.685 1.00 82.69 462 GLY A CA 1
ATOM 3388 C C . GLY A 1 462 ? -1.373 3.658 -31.849 1.00 82.69 462 GLY A C 1
ATOM 3389 O O . GLY A 1 462 ? -1.647 4.026 -32.986 1.00 82.69 462 GLY A O 1
ATOM 3390 N N . LEU A 1 463 ? -0.259 2.968 -31.580 1.00 80.81 463 LEU A N 1
ATOM 3391 C CA . LEU A 1 463 ? 0.603 2.382 -32.620 1.00 80.81 463 LEU A CA 1
ATOM 3392 C C . LEU A 1 463 ? 0.147 0.979 -33.046 1.00 80.81 463 LEU A C 1
ATOM 3394 O O . LEU A 1 463 ? 0.612 0.478 -34.065 1.00 80.81 463 LEU A O 1
ATOM 3398 N N . ILE A 1 464 ? -0.742 0.353 -32.269 1.00 74.81 464 ILE A N 1
ATOM 3399 C CA . ILE A 1 464 ? -1.391 -0.928 -32.566 1.00 74.81 464 ILE A CA 1
ATOM 3400 C C . ILE A 1 464 ? -2.884 -0.746 -32.271 1.00 74.81 464 ILE A C 1
ATOM 3402 O O . ILE A 1 464 ? -3.235 -0.277 -31.189 1.00 74.81 464 ILE A O 1
ATOM 3406 N N . GLN A 1 465 ? -3.767 -1.089 -33.211 1.00 53.47 465 GLN A N 1
ATOM 3407 C CA . GLN A 1 465 ? -5.217 -1.052 -32.988 1.00 53.47 465 GLN A CA 1
ATOM 3408 C C . GLN A 1 465 ? -5.691 -2.377 -32.369 1.00 53.47 465 GLN A C 1
ATOM 3410 O O . GLN A 1 465 ? -5.370 -3.454 -32.865 1.00 53.47 465 GLN A O 1
ATOM 3415 N N . HIS A 1 466 ? -6.481 -2.317 -31.291 1.00 48.69 466 HIS A N 1
ATOM 3416 C CA . HIS A 1 466 ? -7.064 -3.508 -30.650 1.00 48.69 466 HIS A CA 1
ATOM 3417 C C . HIS A 1 466 ? -8.270 -4.099 -31.405 1.00 48.69 466 HIS A C 1
ATOM 3419 O O . HIS A 1 466 ? -8.794 -5.135 -31.005 1.00 48.69 466 HIS A O 1
ATOM 3425 N N . SER A 1 467 ? -8.693 -3.481 -32.510 1.00 42.50 467 SER A N 1
ATOM 3426 C CA . SER A 1 467 ? -9.818 -3.929 -33.331 1.00 42.50 467 SER A CA 1
ATOM 3427 C C . SER A 1 467 ? -9.497 -3.830 -34.823 1.00 42.50 467 SER A C 1
ATOM 3429 O O . SER A 1 467 ? -10.106 -3.063 -35.563 1.00 42.50 467 SER A O 1
ATOM 3431 N N . SER A 1 468 ? -8.546 -4.616 -35.295 1.00 33.44 468 SER A N 1
ATOM 3432 C CA . SER A 1 468 ? -8.562 -5.064 -36.683 1.00 33.44 468 SER A CA 1
ATOM 3433 C C . SER A 1 468 ? -8.101 -6.514 -36.695 1.00 33.44 468 SER A C 1
ATOM 3435 O O . SER A 1 468 ? -7.364 -6.965 -35.815 1.00 33.44 468 SER A O 1
ATOM 3437 N N . LYS A 1 469 ? -8.551 -7.277 -37.686 1.00 36.25 469 LYS A N 1
ATOM 3438 C CA . LYS A 1 469 ? -8.107 -8.649 -37.956 1.00 36.25 469 LYS A CA 1
ATOM 3439 C C . LYS A 1 469 ? -6.606 -8.739 -38.326 1.00 36.25 469 LYS A C 1
ATOM 3441 O O . LYS A 1 469 ? -6.203 -9.719 -38.933 1.00 36.25 469 LYS A O 1
ATOM 3446 N N . GLU A 1 470 ? -5.776 -7.760 -37.958 1.00 30.20 470 GLU A N 1
ATOM 3447 C CA . GLU A 1 470 ? -4.342 -7.675 -38.274 1.00 30.20 470 GLU A CA 1
ATOM 3448 C C . GLU A 1 470 ? -3.422 -7.969 -37.078 1.00 30.20 470 GLU A C 1
ATOM 3450 O O . GLU A 1 470 ? -2.223 -7.730 -37.152 1.00 30.20 470 GLU A O 1
ATOM 3455 N N . ASN A 1 471 ? -3.940 -8.551 -35.991 1.00 33.59 471 ASN A N 1
ATOM 3456 C CA . ASN A 1 471 ? -3.102 -9.179 -34.956 1.00 33.59 471 ASN A CA 1
ATOM 3457 C C . ASN A 1 471 ? -2.908 -10.689 -35.179 1.00 33.59 471 ASN A C 1
ATOM 3459 O O . ASN A 1 471 ? -2.726 -11.457 -34.236 1.00 33.59 471 ASN A O 1
ATOM 3463 N N . THR A 1 472 ? -2.891 -11.131 -36.434 1.00 29.06 472 THR A N 1
ATOM 3464 C CA . THR A 1 472 ? -2.031 -12.255 -36.810 1.00 29.06 472 THR A CA 1
ATOM 3465 C C . THR A 1 472 ? -0.621 -11.712 -36.988 1.00 29.06 472 THR A C 1
ATOM 3467 O O . THR A 1 472 ? -0.428 -10.717 -37.684 1.00 29.06 472 THR A O 1
ATOM 3470 N N . ALA A 1 473 ? 0.359 -12.360 -36.351 1.00 29.39 473 ALA A N 1
ATOM 3471 C CA . ALA A 1 473 ? 1.781 -12.120 -36.588 1.00 29.39 473 ALA A CA 1
ATOM 3472 C C . ALA A 1 473 ? 2.052 -11.948 -38.096 1.00 29.39 473 ALA A C 1
ATOM 3474 O O . ALA A 1 473 ? 1.365 -12.612 -38.882 1.00 29.39 473 ALA A O 1
ATOM 3475 N N . PRO A 1 474 ? 3.013 -11.096 -38.513 1.00 28.36 474 PRO A N 1
ATOM 3476 C CA . PRO A 1 474 ? 3.282 -10.865 -39.926 1.00 28.36 474 PRO A CA 1
ATOM 3477 C C . PRO A 1 474 ? 3.467 -12.215 -40.605 1.00 28.36 474 PRO A C 1
ATOM 3479 O O . PRO A 1 474 ? 4.399 -12.967 -40.312 1.00 28.36 474 PRO A O 1
ATOM 3482 N N . THR A 1 475 ? 2.496 -12.555 -41.446 1.00 29.45 475 THR A N 1
ATOM 3483 C CA . THR A 1 475 ? 2.535 -13.767 -42.238 1.00 29.45 475 THR A CA 1
ATOM 3484 C C . THR A 1 475 ? 3.643 -13.533 -43.245 1.00 29.45 475 THR A C 1
ATOM 3486 O O . THR A 1 475 ? 3.570 -12.620 -44.063 1.00 29.45 475 THR A O 1
ATOM 3489 N N . MET A 1 476 ? 4.711 -14.309 -43.116 1.00 34.91 476 MET A N 1
ATOM 3490 C CA . MET A 1 476 ? 5.749 -14.426 -44.127 1.00 34.91 476 MET A CA 1
ATOM 3491 C C . MET A 1 476 ? 5.083 -14.826 -45.456 1.00 34.91 476 MET A C 1
ATOM 3493 O O . MET A 1 476 ? 4.694 -15.975 -45.635 1.00 34.91 476 MET A O 1
ATOM 3497 N N . MET A 1 477 ? 4.936 -13.879 -46.372 1.00 31.53 477 MET A N 1
ATOM 3498 C CA . MET A 1 477 ? 4.941 -14.092 -47.820 1.00 31.53 477 MET A CA 1
ATOM 3499 C C . MET A 1 477 ? 6.037 -13.132 -48.295 1.00 31.53 477 MET A C 1
ATOM 3501 O O . MET A 1 477 ? 5.901 -11.933 -48.106 1.00 31.53 477 MET A O 1
ATOM 3505 N N . ASP A 1 478 ? 7.232 -13.559 -48.685 1.00 31.58 478 ASP A N 1
ATOM 3506 C CA . ASP A 1 478 ? 7.519 -14.614 -49.647 1.00 31.58 478 ASP A CA 1
ATOM 3507 C C . ASP A 1 478 ? 8.314 -15.776 -49.056 1.00 31.58 478 ASP A C 1
ATOM 3509 O O . ASP A 1 478 ? 9.470 -15.632 -48.663 1.00 31.58 478 ASP A O 1
ATOM 3513 N N . SER A 1 479 ? 7.730 -16.968 -49.050 1.00 34.41 479 SER A N 1
ATOM 3514 C CA . SER A 1 479 ? 8.473 -18.228 -49.047 1.00 34.41 479 SER A CA 1
ATOM 3515 C C . SER A 1 479 ? 7.554 -19.327 -49.565 1.00 34.41 479 SER A C 1
ATOM 3517 O O . SER A 1 479 ? 6.376 -19.372 -49.230 1.00 34.41 479 SER A O 1
ATOM 3519 N N . ALA A 1 480 ? 8.122 -20.160 -50.429 1.00 34.81 480 ALA A N 1
ATOM 3520 C CA . ALA A 1 480 ? 7.548 -21.291 -51.152 1.00 34.81 480 ALA A CA 1
ATOM 3521 C C . ALA A 1 480 ? 6.613 -22.217 -50.314 1.00 34.81 480 ALA A C 1
ATOM 3523 O O . ALA A 1 480 ? 6.654 -22.175 -49.084 1.00 34.81 480 ALA A O 1
ATOM 3524 N N . PRO A 1 481 ? 5.774 -23.066 -50.957 1.00 29.14 481 PRO A N 1
ATOM 3525 C CA . PRO A 1 481 ? 4.661 -23.758 -50.297 1.00 29.14 481 PRO A CA 1
ATOM 3526 C C . PRO A 1 481 ? 5.075 -24.563 -49.050 1.00 29.14 481 PRO A C 1
ATOM 3528 O O . PRO A 1 481 ? 6.168 -25.138 -49.021 1.00 29.14 481 PRO A O 1
ATOM 3531 N N . PRO A 1 482 ? 4.207 -24.639 -48.019 1.00 34.56 482 PRO A N 1
ATOM 3532 C CA . PRO A 1 482 ? 4.566 -25.205 -46.731 1.00 34.56 482 PRO A CA 1
ATOM 3533 C C . PRO A 1 482 ? 4.735 -26.719 -46.833 1.00 34.56 482 PRO A C 1
ATOM 3535 O O . PRO A 1 482 ? 3.848 -27.453 -47.267 1.00 34.56 482 PRO A O 1
ATOM 3538 N N . THR A 1 483 ? 5.890 -27.184 -46.373 1.00 34.44 483 THR A N 1
ATOM 3539 C CA . THR A 1 483 ? 6.107 -28.598 -46.060 1.00 34.44 483 THR A CA 1
ATOM 3540 C C . THR A 1 483 ? 5.310 -28.912 -44.783 1.00 34.44 483 THR A C 1
ATOM 3542 O O . THR A 1 483 ? 5.340 -28.092 -43.862 1.00 34.44 483 THR A O 1
ATOM 3545 N N . PRO A 1 484 ? 4.578 -30.038 -44.688 1.00 35.81 484 PRO A N 1
ATOM 3546 C CA . PRO A 1 484 ? 3.726 -30.335 -43.535 1.00 35.81 484 PRO A CA 1
ATOM 3547 C C . PRO A 1 484 ? 4.507 -30.313 -42.210 1.00 35.81 484 PRO A C 1
ATOM 3549 O O . PRO A 1 484 ? 5.601 -30.872 -42.107 1.00 35.81 484 PRO A O 1
ATOM 3552 N N . ALA A 1 485 ? 3.935 -29.650 -41.198 1.00 42.09 485 ALA A N 1
ATOM 3553 C CA . ALA A 1 485 ? 4.528 -29.503 -39.872 1.00 42.09 485 ALA A CA 1
ATOM 3554 C C . ALA A 1 485 ? 4.698 -30.872 -39.193 1.00 42.09 485 ALA A C 1
ATOM 3556 O O . ALA A 1 485 ? 3.734 -31.621 -39.026 1.00 42.09 485 ALA A O 1
ATOM 3557 N N . LYS A 1 486 ? 5.937 -31.195 -38.802 1.00 46.59 486 LYS A N 1
ATOM 3558 C CA . LYS A 1 486 ? 6.255 -32.398 -38.023 1.00 46.59 486 LYS A CA 1
ATOM 3559 C C . LYS A 1 486 ? 5.628 -32.295 -36.616 1.00 46.59 486 LYS A C 1
ATOM 3561 O O . LYS A 1 486 ? 5.640 -31.206 -36.041 1.00 46.59 486 LYS A O 1
ATOM 3566 N N . PRO A 1 487 ? 5.107 -33.396 -36.046 1.00 49.09 487 PRO A N 1
ATOM 3567 C CA . PRO A 1 487 ? 4.536 -33.410 -34.698 1.00 49.09 487 PRO A CA 1
ATOM 3568 C C . PRO A 1 487 ? 5.575 -33.006 -33.636 1.00 49.09 487 PRO A C 1
ATOM 3570 O O . PRO A 1 487 ? 6.721 -33.450 -33.685 1.00 49.09 487 PRO A O 1
ATOM 3573 N N . ALA A 1 488 ? 5.172 -32.154 -32.688 1.00 55.72 488 ALA A N 1
ATOM 3574 C CA . ALA A 1 488 ? 6.020 -31.692 -31.589 1.00 55.72 488 ALA A CA 1
ATOM 3575 C C . ALA A 1 488 ? 6.314 -32.835 -30.602 1.00 55.72 488 ALA A C 1
ATOM 3577 O O . ALA A 1 488 ? 5.396 -33.521 -30.149 1.00 55.72 488 ALA A O 1
ATOM 3578 N N . ILE A 1 489 ? 7.589 -33.033 -30.260 1.00 67.31 489 ILE A N 1
ATOM 3579 C CA . ILE A 1 489 ? 8.028 -34.082 -29.334 1.00 67.31 489 ILE A CA 1
ATOM 3580 C C . ILE A 1 489 ? 7.746 -33.632 -27.895 1.00 67.31 489 ILE A C 1
ATOM 3582 O O . ILE A 1 489 ? 8.303 -32.638 -27.430 1.00 67.31 489 ILE A O 1
ATOM 3586 N N . VAL A 1 490 ? 6.907 -34.379 -27.173 1.00 72.75 490 VAL A N 1
ATOM 3587 C CA . VAL A 1 490 ? 6.714 -34.215 -25.724 1.00 72.75 490 VAL A CA 1
ATOM 3588 C C . VAL A 1 490 ? 7.714 -35.114 -25.001 1.00 72.75 490 VAL A C 1
ATOM 3590 O O . VAL A 1 490 ? 7.660 -36.334 -25.141 1.00 72.75 490 VAL A O 1
ATOM 3593 N N . LEU A 1 491 ? 8.633 -34.519 -24.238 1.00 76.06 491 LEU A N 1
ATOM 3594 C CA . LEU A 1 491 ? 9.623 -35.267 -23.463 1.00 76.06 491 LEU A CA 1
ATOM 3595 C C . LEU A 1 491 ? 9.082 -35.585 -22.061 1.00 76.06 491 LEU A C 1
ATOM 3597 O O . LEU A 1 491 ? 8.692 -34.653 -21.350 1.00 76.06 491 LEU A O 1
ATOM 3601 N N . PRO A 1 492 ? 9.084 -36.858 -21.622 1.00 78.38 492 PRO A N 1
ATOM 3602 C CA . PRO A 1 492 ? 8.792 -37.194 -20.233 1.00 78.38 492 PRO A CA 1
ATOM 3603 C C . PRO A 1 492 ? 9.860 -36.585 -19.319 1.00 78.38 492 PRO A C 1
ATOM 3605 O O . PRO A 1 492 ? 11.005 -36.387 -19.741 1.00 78.38 492 PRO A O 1
ATOM 3608 N N . ARG A 1 493 ? 9.491 -36.251 -18.079 1.00 80.44 493 ARG A N 1
ATOM 3609 C CA . ARG A 1 493 ? 10.485 -35.853 -17.081 1.00 80.44 493 ARG A CA 1
ATOM 3610 C C . ARG A 1 493 ? 11.153 -37.101 -16.499 1.00 80.44 493 ARG A C 1
ATOM 3612 O O . ARG A 1 493 ? 10.507 -38.131 -16.336 1.00 80.44 493 ARG A O 1
ATOM 3619 N N . MET A 1 494 ? 12.451 -37.007 -16.238 1.00 81.69 494 MET A N 1
ATOM 3620 C CA . MET A 1 494 ? 13.294 -38.124 -15.812 1.00 81.69 494 MET A CA 1
ATOM 3621 C C . MET A 1 494 ? 13.725 -37.942 -14.352 1.00 81.69 494 MET A C 1
ATOM 3623 O O . MET A 1 494 ? 14.404 -36.960 -14.072 1.00 81.69 494 MET A O 1
ATOM 3627 N N . PRO A 1 495 ? 13.406 -38.842 -13.408 1.00 81.25 495 PRO A N 1
ATOM 3628 C CA . PRO A 1 495 ? 13.836 -38.688 -12.019 1.00 81.25 495 PRO A CA 1
ATOM 3629 C C . PRO A 1 495 ? 15.361 -38.596 -11.901 1.00 81.25 495 PRO A C 1
ATOM 3631 O O . PRO A 1 495 ? 16.093 -39.259 -12.640 1.00 81.25 495 PRO A O 1
ATOM 3634 N N . TRP A 1 496 ? 15.842 -37.778 -10.963 1.00 85.50 496 TRP A N 1
ATOM 3635 C CA . TRP A 1 496 ? 17.270 -37.722 -10.651 1.00 85.50 496 TRP A CA 1
ATOM 3636 C C . TRP A 1 496 ? 17.766 -39.095 -10.146 1.00 85.50 496 TRP A C 1
ATOM 3638 O O . TRP A 1 496 ? 17.094 -39.688 -9.294 1.00 85.50 496 TRP A O 1
ATOM 3648 N N . PRO A 1 497 ? 18.900 -39.630 -10.645 1.00 85.00 497 PRO A N 1
ATOM 3649 C CA . PRO A 1 497 ? 19.375 -40.969 -10.299 1.00 85.00 497 PRO A CA 1
ATOM 3650 C C . PRO A 1 497 ? 19.529 -41.200 -8.792 1.00 85.00 497 PRO A C 1
ATOM 3652 O O . PRO A 1 497 ? 20.155 -40.412 -8.081 1.00 85.00 497 PRO A O 1
ATOM 3655 N N . GLN A 1 498 ? 18.985 -42.320 -8.301 1.00 75.44 498 GLN A N 1
ATOM 3656 C CA . GLN A 1 498 ? 19.140 -42.726 -6.903 1.00 75.44 498 GLN A CA 1
ATOM 3657 C C . GLN A 1 498 ? 20.615 -43.016 -6.594 1.00 75.44 498 GLN A C 1
ATOM 3659 O O . GLN A 1 498 ? 21.237 -43.855 -7.240 1.00 75.44 498 GLN A O 1
ATOM 3664 N N . GLY A 1 499 ? 21.157 -42.330 -5.586 1.00 76.19 499 GLY A N 1
ATOM 3665 C CA . GLY A 1 499 ? 22.556 -42.459 -5.164 1.00 76.19 499 GLY A CA 1
ATOM 3666 C C . GLY A 1 499 ? 23.506 -41.408 -5.746 1.00 76.19 499 GLY A C 1
ATOM 3667 O O . GLY A 1 499 ? 24.658 -41.364 -5.325 1.00 76.19 499 GLY A O 1
ATOM 3668 N N . ALA A 1 500 ? 23.046 -40.544 -6.657 1.00 80.69 500 ALA A N 1
ATOM 3669 C CA . ALA A 1 500 ? 23.805 -39.371 -7.082 1.00 80.69 500 ALA A CA 1
ATOM 3670 C C . ALA A 1 500 ? 23.611 -38.206 -6.098 1.00 80.69 500 ALA A C 1
ATOM 3672 O O . ALA A 1 500 ? 22.484 -37.917 -5.689 1.00 80.69 500 ALA A O 1
ATOM 3673 N N . ASP A 1 501 ? 24.697 -37.503 -5.757 1.00 83.81 501 ASP A N 1
ATOM 3674 C CA . ASP A 1 501 ? 24.624 -36.293 -4.930 1.00 83.81 501 ASP A CA 1
ATOM 3675 C C . ASP A 1 501 ? 23.718 -35.227 -5.568 1.00 83.81 501 ASP A C 1
ATOM 3677 O O . ASP A 1 501 ? 23.561 -35.160 -6.795 1.00 83.81 501 ASP A O 1
ATOM 3681 N N . ALA A 1 502 ? 23.136 -34.366 -4.731 1.00 82.88 502 ALA A N 1
ATOM 3682 C CA . ALA A 1 502 ? 22.264 -33.293 -5.191 1.00 82.88 502 ALA A CA 1
ATOM 3683 C C . ALA A 1 502 ? 23.005 -32.314 -6.131 1.00 82.88 502 ALA A C 1
ATOM 3685 O O . ALA A 1 502 ? 24.189 -32.030 -5.917 1.00 82.88 502 ALA A O 1
ATOM 3686 N N . PRO A 1 503 ? 22.324 -31.761 -7.153 1.00 86.62 503 PRO A N 1
ATOM 3687 C CA . PRO A 1 503 ? 22.874 -30.695 -7.978 1.00 86.62 503 PRO A CA 1
ATOM 3688 C C . PRO A 1 503 ? 23.252 -29.468 -7.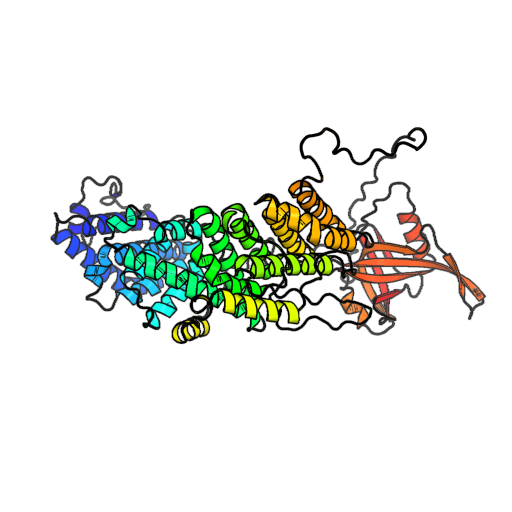140 1.00 86.62 503 PRO A C 1
ATOM 3690 O O . PRO A 1 503 ? 22.515 -29.072 -6.238 1.00 86.62 503 PRO A O 1
ATOM 3693 N N . CYS A 1 504 ? 24.377 -28.831 -7.456 1.00 85.25 504 CYS A N 1
ATOM 3694 C CA . CYS A 1 504 ? 24.801 -27.587 -6.824 1.00 85.25 504 CYS A CA 1
ATOM 3695 C C . CYS A 1 504 ? 24.439 -26.359 -7.677 1.00 85.25 504 CYS A C 1
ATOM 3697 O O . CYS A 1 504 ? 24.353 -26.426 -8.905 1.00 85.25 504 CYS A O 1
ATOM 3699 N N . ALA A 1 505 ? 24.243 -25.216 -7.012 1.00 84.44 505 ALA A N 1
ATOM 3700 C CA . ALA A 1 505 ? 23.974 -23.934 -7.667 1.00 84.44 505 ALA A CA 1
ATOM 3701 C C . ALA A 1 505 ? 25.195 -23.440 -8.456 1.00 84.44 505 ALA A C 1
ATOM 3703 O O . ALA A 1 505 ? 26.335 -23.625 -8.012 1.00 84.44 505 ALA A O 1
ATOM 3704 N N . PHE A 1 506 ? 24.990 -22.759 -9.587 1.00 87.12 506 PHE A N 1
ATOM 3705 C CA . PHE A 1 506 ? 26.097 -22.444 -10.497 1.00 87.12 506 PHE A CA 1
ATOM 3706 C C . PHE A 1 506 ? 27.074 -21.433 -9.888 1.00 87.12 506 PHE A C 1
ATOM 3708 O O . PHE A 1 506 ? 28.288 -21.577 -10.058 1.00 87.12 506 PHE A O 1
ATOM 3715 N N . ALA A 1 507 ? 26.577 -20.493 -9.076 1.00 81.06 507 ALA A N 1
ATOM 3716 C CA . ALA A 1 507 ? 27.403 -19.568 -8.299 1.00 81.06 507 ALA A CA 1
ATOM 3717 C C . ALA A 1 507 ? 28.414 -20.276 -7.376 1.00 81.06 507 ALA A C 1
ATOM 3719 O O . ALA A 1 507 ? 29.528 -19.787 -7.174 1.00 81.06 507 ALA A O 1
ATOM 3720 N N . SER A 1 508 ? 28.065 -21.449 -6.834 1.00 81.00 508 SER A N 1
ATOM 3721 C CA . SER A 1 508 ? 28.950 -22.197 -5.929 1.00 81.00 508 SER A CA 1
ATOM 3722 C C . SER A 1 508 ? 30.156 -22.803 -6.656 1.00 81.00 508 SER A C 1
ATOM 3724 O O . SER A 1 508 ? 31.236 -22.910 -6.078 1.00 81.00 508 SER A O 1
ATOM 3726 N N . ILE A 1 509 ? 30.016 -23.103 -7.954 1.00 81.00 509 ILE A N 1
ATOM 3727 C CA . ILE A 1 509 ? 31.047 -23.739 -8.789 1.00 81.00 509 ILE A CA 1
ATOM 3728 C C . ILE A 1 509 ? 32.206 -22.776 -9.076 1.00 81.00 509 ILE A C 1
ATOM 3730 O O . ILE A 1 509 ? 33.345 -23.202 -9.252 1.00 81.00 509 ILE A O 1
ATOM 3734 N N . ALA A 1 510 ? 31.964 -21.463 -9.064 1.00 69.94 510 ALA A N 1
ATOM 3735 C CA . ALA A 1 510 ? 33.034 -20.478 -9.232 1.00 69.94 510 ALA A CA 1
ATOM 3736 C C . ALA A 1 510 ? 34.109 -20.572 -8.126 1.00 69.94 510 ALA A C 1
ATOM 3738 O O . ALA A 1 510 ? 35.276 -20.246 -8.373 1.00 69.94 510 ALA A O 1
ATOM 3739 N N . ASN A 1 511 ? 33.714 -21.058 -6.942 1.00 71.88 511 ASN A N 1
ATOM 3740 C CA . ASN A 1 511 ? 34.519 -21.103 -5.725 1.00 71.88 511 ASN A CA 1
ATOM 3741 C C . ASN A 1 511 ? 34.995 -22.519 -5.351 1.00 71.88 511 ASN A C 1
ATOM 3743 O O . ASN A 1 511 ? 35.678 -22.670 -4.338 1.00 71.88 511 ASN A O 1
ATOM 3747 N N . VAL A 1 512 ? 34.668 -23.558 -6.136 1.00 72.12 512 VAL A N 1
ATOM 3748 C CA . VAL A 1 512 ? 35.173 -24.913 -5.855 1.00 72.12 512 VAL A CA 1
ATOM 3749 C C . VAL A 1 512 ? 36.624 -25.079 -6.325 1.00 72.12 512 VAL A C 1
ATOM 3751 O O . VAL A 1 512 ? 37.014 -24.516 -7.358 1.00 72.12 512 VAL A O 1
ATOM 3754 N N . PRO A 1 513 ? 37.445 -25.873 -5.610 1.00 76.25 513 PRO A N 1
ATOM 3755 C CA . PRO A 1 513 ? 38.764 -26.257 -6.088 1.00 76.25 513 PRO A CA 1
ATOM 3756 C C . PRO A 1 513 ? 38.699 -26.861 -7.496 1.00 76.25 513 PRO A C 1
ATOM 3758 O O . PRO A 1 513 ? 37.779 -27.596 -7.857 1.00 76.25 513 PRO A O 1
ATOM 3761 N N . LYS A 1 514 ? 39.701 -26.554 -8.324 1.00 78.00 514 LYS A N 1
ATOM 3762 C CA . LYS A 1 514 ? 39.768 -27.099 -9.682 1.00 78.00 514 LYS A CA 1
ATOM 3763 C C . LYS A 1 514 ? 39.825 -28.628 -9.624 1.00 78.00 514 LYS A C 1
ATOM 3765 O O . LYS A 1 514 ? 40.741 -29.181 -9.024 1.00 78.00 514 LYS A O 1
ATOM 3770 N N . GLY A 1 515 ? 38.908 -29.288 -10.327 1.00 76.62 515 GLY A N 1
ATOM 3771 C CA . GLY A 1 515 ? 38.827 -30.749 -10.361 1.00 76.62 515 GLY A CA 1
ATOM 3772 C C . GLY A 1 515 ? 37.860 -31.355 -9.344 1.00 76.62 515 GLY A C 1
ATOM 3773 O O . GLY A 1 515 ? 37.703 -32.571 -9.347 1.00 76.62 515 GLY A O 1
ATOM 3774 N N . THR A 1 516 ? 37.196 -30.546 -8.510 1.00 84.75 516 THR A N 1
ATOM 3775 C CA . THR A 1 516 ? 36.109 -31.018 -7.640 1.00 84.75 516 THR A CA 1
ATOM 3776 C C . THR A 1 516 ? 34.952 -31.554 -8.480 1.00 84.75 516 THR A C 1
ATOM 3778 O O . THR A 1 516 ? 34.522 -30.889 -9.421 1.00 84.75 516 THR A O 1
ATOM 3781 N N . SER A 1 517 ? 34.453 -32.744 -8.135 1.00 88.00 517 SER A N 1
ATOM 3782 C CA . SER A 1 517 ? 33.267 -33.329 -8.767 1.00 88.00 517 SER A CA 1
ATOM 3783 C C . SER A 1 517 ? 32.026 -32.503 -8.425 1.00 88.00 517 SER A C 1
ATOM 3785 O O . SER A 1 517 ? 31.790 -32.211 -7.253 1.00 88.00 517 SER A O 1
ATOM 3787 N N . VAL A 1 518 ? 31.253 -32.108 -9.432 1.00 90.06 518 VAL A N 1
ATOM 3788 C CA . VAL A 1 518 ? 30.030 -31.314 -9.305 1.00 90.06 518 VAL A CA 1
ATOM 3789 C C . VAL A 1 518 ? 28.909 -31.917 -10.142 1.00 90.06 518 VAL A C 1
ATOM 3791 O O . VAL A 1 518 ? 29.123 -32.402 -11.257 1.00 90.06 518 VAL A O 1
ATOM 3794 N N . ASN A 1 519 ? 27.700 -31.824 -9.600 1.00 91.81 519 ASN A N 1
ATOM 3795 C CA . ASN A 1 519 ? 26.463 -32.225 -10.252 1.00 91.81 519 ASN A CA 1
ATOM 3796 C C . ASN A 1 519 ? 25.637 -30.973 -10.522 1.00 91.81 519 ASN A C 1
ATOM 3798 O O . ASN A 1 519 ? 25.583 -30.088 -9.672 1.00 91.81 519 ASN A O 1
ATOM 3802 N N . VAL A 1 520 ? 25.016 -30.860 -11.692 1.00 91.06 520 VAL A N 1
ATOM 3803 C CA . VAL A 1 520 ? 24.358 -29.617 -12.117 1.00 91.06 520 VAL A CA 1
ATOM 3804 C C . VAL A 1 520 ? 23.081 -29.898 -12.887 1.00 91.06 520 VAL A C 1
ATOM 3806 O O . VAL A 1 520 ? 23.008 -30.865 -13.642 1.00 91.06 520 VAL A O 1
ATOM 3809 N N . ILE A 1 521 ? 22.094 -29.019 -12.730 1.00 91.56 521 ILE A N 1
ATOM 3810 C CA . ILE A 1 521 ? 20.884 -28.980 -13.551 1.00 91.56 521 ILE A CA 1
ATOM 3811 C C . ILE A 1 521 ? 20.686 -27.550 -14.031 1.00 91.56 521 ILE A C 1
ATOM 3813 O O . ILE A 1 521 ? 20.761 -26.616 -13.238 1.00 91.56 521 ILE A O 1
ATOM 3817 N N . GLY A 1 522 ? 20.399 -27.375 -15.317 1.00 88.75 522 GLY A N 1
ATOM 3818 C CA . GLY A 1 522 ? 20.003 -26.076 -15.843 1.00 88.75 522 GLY A CA 1
ATOM 3819 C C . GLY A 1 522 ? 19.333 -26.157 -17.202 1.00 88.75 522 GLY A C 1
ATOM 3820 O O . GLY A 1 522 ? 19.387 -27.177 -17.892 1.00 88.75 522 GLY A O 1
ATOM 3821 N N . GLN A 1 523 ? 18.694 -25.061 -17.586 1.00 89.31 523 GLN A N 1
ATOM 3822 C CA . GLN A 1 523 ? 18.085 -24.899 -18.896 1.00 89.31 523 GLN A CA 1
ATOM 3823 C C . GLN A 1 523 ? 19.170 -24.661 -19.949 1.00 89.31 523 GLN A C 1
ATOM 3825 O O . GLN A 1 523 ? 20.047 -23.818 -19.760 1.00 89.31 523 GLN A O 1
ATOM 3830 N N . LEU A 1 524 ? 19.110 -25.368 -21.077 1.00 89.88 524 LEU A N 1
ATOM 3831 C CA . LEU A 1 524 ? 20.021 -25.160 -22.199 1.00 89.88 524 LEU A CA 1
ATOM 3832 C C . LEU A 1 524 ? 19.810 -23.774 -22.829 1.00 89.88 524 LEU A C 1
ATOM 3834 O O . LEU A 1 524 ? 18.766 -23.501 -23.411 1.00 89.88 524 LEU A O 1
ATOM 3838 N N . VAL A 1 525 ? 20.836 -22.921 -22.770 1.00 85.25 525 VAL A N 1
ATOM 3839 C CA . VAL A 1 525 ? 20.830 -21.566 -23.356 1.00 85.25 525 VAL A CA 1
ATOM 3840 C C . VAL A 1 525 ? 21.466 -21.558 -24.744 1.00 85.25 525 VAL A C 1
ATOM 3842 O O . VAL A 1 525 ? 20.940 -20.974 -25.691 1.00 85.25 525 VAL A O 1
ATOM 3845 N N . ARG A 1 526 ? 22.635 -22.194 -24.883 1.00 87.69 526 ARG A N 1
ATOM 3846 C CA . ARG A 1 526 ? 23.350 -22.314 -26.165 1.00 87.69 526 ARG A CA 1
ATOM 3847 C C . ARG A 1 526 ? 24.234 -23.552 -26.185 1.00 87.69 526 ARG A C 1
ATOM 3849 O O . ARG A 1 526 ? 24.691 -24.008 -25.139 1.00 87.69 526 ARG A O 1
ATOM 3856 N N . ARG A 1 527 ? 24.560 -24.029 -27.386 1.00 89.31 527 ARG A N 1
ATOM 3857 C CA . ARG A 1 527 ? 25.563 -25.079 -27.604 1.00 89.31 527 ARG A CA 1
ATOM 3858 C C . ARG A 1 527 ? 26.514 -24.749 -28.749 1.00 89.31 527 ARG A C 1
ATOM 3860 O O . ARG A 1 527 ? 26.142 -24.045 -29.689 1.00 89.31 527 ARG A O 1
ATOM 3867 N N . GLU A 1 528 ? 27.729 -25.275 -28.669 1.00 88.56 528 GLU A N 1
ATOM 3868 C CA . GLU A 1 528 ? 28.789 -25.112 -29.666 1.00 88.56 528 GLU A CA 1
ATOM 3869 C C . GLU A 1 528 ? 29.484 -26.471 -29.891 1.00 88.56 528 GLU A C 1
ATOM 3871 O O . GLU A 1 528 ? 30.085 -26.994 -28.950 1.00 88.56 528 GLU A O 1
ATOM 3876 N N . PRO A 1 529 ? 29.454 -27.055 -31.105 1.00 87.31 529 PRO A N 1
ATOM 3877 C CA . PRO A 1 529 ? 28.806 -26.569 -32.329 1.00 87.31 529 PRO A CA 1
ATOM 3878 C C . PRO A 1 529 ? 27.267 -26.632 -32.272 1.00 87.31 529 PRO A C 1
ATOM 3880 O O . PRO A 1 529 ? 26.679 -27.251 -31.391 1.00 87.31 529 PRO A O 1
ATOM 3883 N N . LYS A 1 530 ? 26.597 -25.976 -33.233 1.00 84.38 530 LYS A N 1
ATOM 3884 C CA . LYS A 1 530 ? 25.122 -25.928 -33.300 1.00 84.38 530 LYS A CA 1
ATOM 3885 C C . LYS A 1 530 ? 24.461 -27.283 -33.564 1.00 84.38 530 LYS A C 1
ATOM 3887 O O . LYS A 1 530 ? 23.265 -27.380 -33.314 1.00 84.38 530 LYS A O 1
ATOM 3892 N N . ARG A 1 531 ? 25.189 -28.266 -34.101 1.00 85.06 531 ARG A N 1
ATOM 3893 C CA . ARG A 1 531 ? 24.767 -29.653 -34.360 1.00 85.06 531 ARG A CA 1
ATOM 3894 C C . ARG A 1 531 ? 26.006 -30.547 -34.274 1.00 85.06 531 ARG A C 1
ATOM 3896 O O . ARG A 1 531 ? 27.080 -30.106 -34.688 1.00 85.06 531 ARG A O 1
ATOM 3903 N N . GLY A 1 532 ? 25.863 -31.763 -33.759 1.00 89.75 532 GLY A N 1
ATOM 3904 C CA . GLY A 1 532 ? 26.957 -32.714 -33.600 1.00 89.75 532 GLY A CA 1
ATOM 3905 C C . GLY A 1 532 ? 28.032 -32.266 -32.605 1.00 89.75 532 GLY A C 1
ATOM 3906 O O . GLY A 1 532 ? 27.770 -31.574 -31.623 1.00 89.75 532 GLY A O 1
ATOM 3907 N N . VAL A 1 533 ? 29.265 -32.684 -32.874 1.00 92.25 533 VAL A N 1
ATOM 3908 C CA . VAL A 1 533 ? 30.462 -32.431 -32.061 1.00 92.25 533 VAL A CA 1
ATOM 3909 C C . VAL A 1 533 ? 31.583 -31.900 -32.953 1.00 92.25 533 VAL A C 1
ATOM 3911 O O . VAL A 1 533 ? 31.562 -32.101 -34.166 1.00 92.25 533 VAL A O 1
ATOM 3914 N N . VAL A 1 534 ? 32.568 -31.215 -32.370 1.00 91.81 534 VAL A N 1
ATOM 3915 C CA . VAL A 1 534 ? 33.777 -30.775 -33.080 1.00 91.81 534 VAL A CA 1
ATOM 3916 C C . VAL A 1 534 ? 34.960 -31.671 -32.718 1.00 91.81 534 VAL A C 1
ATOM 3918 O O . VAL A 1 534 ? 35.249 -31.871 -31.539 1.00 91.81 534 VAL A O 1
ATOM 3921 N N . ALA A 1 535 ? 35.671 -32.186 -33.722 1.00 88.94 535 ALA A N 1
ATOM 3922 C CA . ALA A 1 535 ? 36.902 -32.941 -33.512 1.00 88.94 535 ALA A CA 1
ATOM 3923 C C . ALA A 1 535 ? 38.073 -31.987 -33.220 1.00 88.94 535 ALA A C 1
ATOM 3925 O O . ALA A 1 535 ? 38.323 -31.040 -33.968 1.00 88.94 535 ALA A O 1
ATOM 3926 N N . LYS A 1 536 ? 38.815 -32.234 -32.139 1.00 85.06 536 LYS A N 1
ATOM 3927 C CA . LYS A 1 536 ? 40.075 -3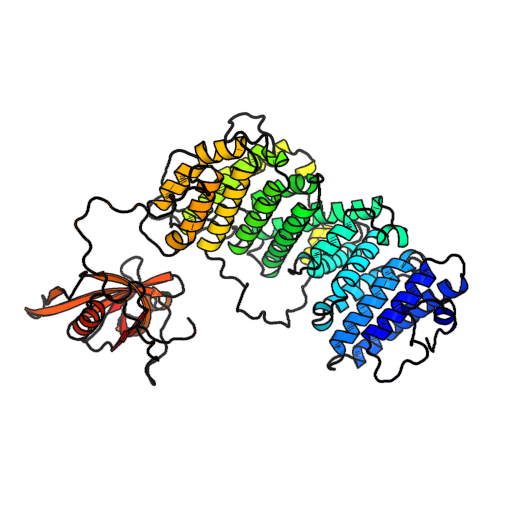1.548 -31.818 1.00 85.06 536 LYS A CA 1
ATOM 3928 C C . LYS A 1 536 ? 41.205 -32.553 -31.661 1.00 85.06 536 LYS A C 1
ATOM 3930 O O . LYS A 1 536 ? 40.993 -33.666 -31.199 1.00 85.06 536 LYS A O 1
ATOM 3935 N N . VAL A 1 537 ? 42.423 -32.151 -32.008 1.00 84.12 537 VAL A N 1
ATOM 3936 C CA . VAL A 1 537 ? 43.631 -32.960 -31.795 1.00 84.12 537 VAL A CA 1
ATOM 3937 C C . VAL A 1 537 ? 44.305 -32.503 -30.509 1.00 84.12 537 VAL A C 1
ATOM 3939 O O . VAL A 1 537 ? 44.523 -31.308 -30.313 1.00 84.12 537 VAL A O 1
ATOM 3942 N N . ASN A 1 538 ? 44.620 -33.437 -29.611 1.00 75.38 538 ASN A N 1
ATOM 3943 C CA . ASN A 1 538 ? 45.372 -33.122 -28.404 1.00 75.38 538 ASN A CA 1
ATOM 3944 C C . ASN A 1 538 ? 46.836 -32.835 -28.784 1.00 75.38 538 ASN A C 1
ATOM 3946 O O . ASN A 1 538 ? 47.530 -33.754 -29.222 1.00 75.38 538 ASN A O 1
ATOM 3950 N N . PRO A 1 539 ? 47.345 -31.608 -28.573 1.00 74.31 539 PRO A N 1
ATOM 3951 C CA . PRO A 1 539 ? 48.700 -31.241 -28.982 1.00 74.31 539 PRO A CA 1
ATOM 3952 C C . PRO A 1 539 ? 49.795 -32.004 -28.221 1.00 74.31 539 PRO A C 1
ATOM 3954 O O . PRO A 1 539 ? 50.925 -32.058 -28.687 1.00 74.31 539 PRO A O 1
ATOM 3957 N N . LYS A 1 540 ? 49.482 -32.608 -27.065 1.00 76.75 540 LYS A N 1
ATOM 3958 C CA . LYS A 1 540 ? 50.442 -33.380 -26.258 1.00 76.75 540 LYS A CA 1
ATOM 3959 C C . LYS A 1 540 ? 50.511 -34.860 -26.628 1.00 76.75 540 LYS A C 1
ATOM 3961 O O . LYS A 1 540 ? 51.526 -35.491 -26.370 1.00 76.75 540 LYS A O 1
ATOM 3966 N N . THR A 1 541 ? 49.435 -35.431 -27.168 1.00 78.94 541 THR A N 1
ATOM 3967 C CA . THR A 1 541 ? 49.344 -36.881 -27.433 1.00 78.94 541 THR A CA 1
ATOM 3968 C C . THR A 1 541 ? 49.096 -37.221 -28.900 1.00 78.94 541 THR A C 1
ATOM 3970 O O . THR A 1 541 ? 49.090 -38.398 -29.246 1.00 78.94 541 THR A O 1
ATOM 3973 N N . GLY A 1 542 ? 48.838 -36.226 -29.756 1.00 78.75 542 GLY A N 1
ATOM 3974 C CA . GLY A 1 542 ? 48.525 -36.403 -31.178 1.00 78.75 542 GLY A CA 1
ATOM 3975 C C . GLY A 1 542 ? 47.171 -37.068 -31.460 1.00 78.75 542 GLY A C 1
ATOM 3976 O O . GLY A 1 542 ? 46.792 -37.212 -32.617 1.00 78.75 542 GLY A O 1
ATOM 3977 N N . LYS A 1 543 ? 46.416 -37.467 -30.428 1.00 81.56 543 LYS A N 1
ATOM 3978 C CA . LYS A 1 543 ? 45.132 -38.167 -30.574 1.00 81.56 543 LYS A CA 1
ATOM 3979 C C . LYS A 1 543 ? 43.984 -37.182 -30.806 1.00 81.56 543 LYS A C 1
ATOM 3981 O O . LYS A 1 543 ? 43.872 -36.179 -30.096 1.00 81.56 543 LYS A O 1
ATOM 3986 N N . SER A 1 544 ? 43.113 -37.489 -31.765 1.00 83.69 544 SER A N 1
ATOM 3987 C CA . SER A 1 544 ? 41.864 -36.760 -32.009 1.00 83.69 544 SER A CA 1
ATOM 3988 C C . SER A 1 544 ? 40.779 -37.153 -31.006 1.00 83.69 544 SER A C 1
ATOM 3990 O O . SER A 1 544 ? 40.632 -38.330 -30.679 1.00 83.69 544 SER A O 1
ATOM 3992 N N . PHE A 1 545 ? 39.992 -36.183 -30.552 1.00 85.75 545 PHE A N 1
ATOM 3993 C CA . PHE A 1 545 ? 38.850 -36.387 -29.670 1.00 85.75 545 PHE A CA 1
ATOM 3994 C C . PHE A 1 545 ? 37.710 -35.431 -30.022 1.00 85.75 545 PHE A C 1
ATOM 3996 O O . PHE A 1 545 ? 37.933 -34.302 -30.457 1.00 85.75 545 PHE A O 1
ATOM 4003 N N . ASP A 1 546 ? 36.483 -35.890 -29.816 1.00 90.69 546 ASP A N 1
ATOM 4004 C CA . ASP A 1 546 ? 35.280 -35.103 -30.065 1.00 90.69 546 ASP A CA 1
ATOM 4005 C C . ASP A 1 546 ? 34.936 -34.222 -28.865 1.00 90.69 546 ASP A C 1
ATOM 4007 O O . ASP A 1 546 ? 35.196 -34.595 -27.722 1.00 90.69 546 ASP A O 1
ATOM 4011 N N . MET A 1 547 ? 34.361 -33.050 -29.117 1.00 90.44 547 MET A N 1
ATOM 4012 C CA . MET A 1 547 ? 34.087 -32.038 -28.100 1.00 90.44 547 MET A CA 1
ATOM 4013 C C . MET A 1 547 ? 32.781 -31.298 -28.387 1.00 90.44 547 MET A C 1
ATOM 4015 O O . MET A 1 547 ? 32.460 -31.016 -29.541 1.00 90.44 547 MET A O 1
ATOM 4019 N N . ALA A 1 548 ? 32.064 -30.922 -27.330 1.00 92.56 548 ALA A N 1
ATOM 4020 C CA . ALA A 1 548 ? 30.946 -29.987 -27.400 1.00 92.56 548 ALA A CA 1
ATOM 4021 C C . ALA A 1 548 ? 30.897 -29.110 -26.143 1.00 92.56 548 ALA A C 1
ATOM 4023 O O . ALA A 1 548 ? 31.265 -29.547 -25.052 1.00 92.56 548 ALA A O 1
ATOM 4024 N N . PHE A 1 549 ? 30.435 -27.873 -26.302 1.00 91.62 549 PHE A N 1
ATOM 4025 C CA . PHE A 1 549 ? 30.168 -26.955 -25.202 1.00 91.62 549 PHE A CA 1
ATOM 4026 C C . PHE A 1 549 ? 28.673 -26.698 -25.084 1.00 91.62 549 PHE A C 1
ATOM 4028 O O . PHE A 1 549 ? 28.008 -26.444 -26.086 1.00 91.62 549 PHE A O 1
ATOM 4035 N N . PHE A 1 550 ? 28.178 -26.668 -23.855 1.00 92.38 550 PHE A N 1
ATOM 4036 C CA . PHE A 1 550 ? 26.803 -26.329 -23.515 1.00 92.38 550 PHE A CA 1
ATOM 4037 C C . PHE A 1 550 ? 26.838 -25.197 -22.499 1.00 92.38 550 PHE A C 1
ATOM 4039 O O . PHE A 1 550 ? 27.632 -25.228 -21.567 1.00 92.38 550 PHE A O 1
ATOM 4046 N N . THR A 1 551 ? 26.032 -24.161 -22.689 1.00 91.12 551 THR A N 1
ATOM 4047 C CA . THR A 1 551 ? 25.794 -23.169 -21.635 1.00 91.12 551 THR A CA 1
ATOM 4048 C C . THR A 1 551 ? 24.428 -23.430 -21.061 1.00 91.12 551 THR A C 1
ATOM 4050 O O . THR A 1 551 ? 23.449 -23.462 -21.809 1.00 91.12 551 THR A O 1
ATOM 4053 N N . LEU A 1 552 ? 24.397 -23.628 -19.754 1.00 91.25 552 LEU A N 1
ATOM 4054 C CA . LEU A 1 552 ? 23.186 -23.827 -18.987 1.00 91.25 552 LEU A CA 1
ATOM 4055 C C . LEU A 1 552 ? 22.907 -22.576 -18.163 1.00 91.25 552 LEU A C 1
ATOM 4057 O O . LEU A 1 552 ? 23.852 -21.886 -17.779 1.00 91.25 552 LEU A O 1
ATOM 4061 N N . SER A 1 553 ? 21.637 -22.337 -17.853 1.00 86.38 553 SER A N 1
ATOM 4062 C CA . SER A 1 553 ? 21.210 -21.370 -16.842 1.00 86.38 553 SER A CA 1
ATOM 4063 C C . SER A 1 553 ? 20.462 -22.084 -15.720 1.00 86.38 553 SER A C 1
ATOM 4065 O O . SER A 1 553 ? 19.635 -22.955 -16.002 1.00 86.38 553 SER A O 1
ATOM 4067 N N . ASP A 1 554 ? 20.784 -21.771 -14.466 1.00 84.12 554 ASP A N 1
ATOM 4068 C CA . ASP A 1 554 ? 20.026 -22.265 -13.315 1.00 84.12 554 ASP A CA 1
ATOM 4069 C C . ASP A 1 554 ? 18.806 -21.369 -13.017 1.00 84.12 554 ASP A C 1
ATOM 4071 O O . ASP A 1 554 ? 18.545 -20.378 -13.701 1.00 84.12 554 ASP A O 1
ATOM 4075 N N . HIS A 1 555 ? 18.027 -21.728 -11.998 1.00 74.25 555 HIS A N 1
ATOM 4076 C CA . HIS A 1 555 ? 16.852 -20.975 -11.542 1.00 74.25 555 HIS A CA 1
ATOM 4077 C C . HIS A 1 555 ? 17.169 -19.540 -11.087 1.00 74.25 555 HIS A C 1
ATOM 4079 O O . HIS A 1 555 ? 16.296 -18.672 -11.144 1.00 74.25 555 HIS A O 1
ATOM 4085 N N . ALA A 1 556 ? 18.404 -19.283 -10.642 1.00 70.38 556 ALA A N 1
ATOM 4086 C CA . ALA A 1 556 ? 18.868 -17.968 -10.216 1.00 70.38 556 ALA A CA 1
ATOM 4087 C C . ALA A 1 556 ? 19.295 -17.091 -11.409 1.00 70.38 556 ALA A C 1
ATOM 4089 O O . ALA A 1 556 ? 19.497 -15.886 -11.250 1.00 70.38 556 ALA A O 1
ATOM 4090 N N . GLY A 1 557 ? 19.375 -17.671 -12.612 1.00 73.06 557 GLY A N 1
ATOM 4091 C CA . GLY A 1 557 ? 19.815 -16.995 -13.828 1.00 73.06 557 GLY A CA 1
ATOM 4092 C C . GLY A 1 557 ? 21.334 -16.973 -13.998 1.00 73.06 557 GLY A C 1
ATOM 4093 O O . GLY A 1 557 ? 21.820 -16.331 -14.931 1.00 73.06 557 GLY A O 1
ATOM 4094 N N . ASP A 1 558 ? 22.082 -17.674 -13.143 1.00 81.38 558 ASP A N 1
ATOM 4095 C CA . ASP A 1 558 ? 23.524 -17.819 -13.295 1.00 81.38 558 ASP A CA 1
ATOM 4096 C C . ASP A 1 558 ? 23.823 -18.746 -14.477 1.00 81.38 558 ASP A C 1
ATOM 4098 O O . ASP A 1 558 ? 23.084 -19.694 -14.751 1.00 81.38 558 ASP A O 1
ATOM 4102 N N . GLU A 1 559 ? 24.909 -18.472 -15.207 1.00 88.69 559 GLU A N 1
ATOM 4103 C CA . GLU A 1 559 ? 25.321 -19.273 -16.361 1.00 88.69 559 GLU A CA 1
ATOM 4104 C C . GLU A 1 559 ? 26.520 -20.173 -16.039 1.00 88.69 559 GLU A C 1
ATOM 4106 O O . GLU A 1 559 ? 27.549 -19.730 -15.516 1.00 88.69 559 GLU A O 1
ATOM 4111 N N . LEU A 1 560 ? 26.427 -21.431 -16.469 1.00 89.62 560 LEU A N 1
ATOM 4112 C CA . LEU A 1 560 ? 27.508 -22.408 -16.409 1.00 89.62 560 LEU A CA 1
ATOM 4113 C C . LEU A 1 560 ? 27.868 -22.882 -17.813 1.00 89.62 560 LEU A C 1
ATOM 4115 O O . LEU A 1 560 ? 27.024 -23.399 -18.547 1.00 89.62 560 LEU A O 1
ATOM 4119 N N . ARG A 1 561 ? 29.149 -22.776 -18.181 1.00 91.75 561 ARG A N 1
ATOM 4120 C CA . ARG A 1 561 ? 29.675 -23.390 -19.404 1.00 91.75 561 ARG A CA 1
ATOM 4121 C C . ARG A 1 561 ? 30.183 -24.800 -19.109 1.00 91.75 561 ARG A C 1
ATOM 4123 O O . ARG A 1 561 ? 31.220 -24.969 -18.474 1.00 91.75 561 ARG A O 1
ATOM 4130 N N . VAL A 1 562 ? 29.486 -25.798 -19.634 1.00 92.50 562 VAL A N 1
ATOM 4131 C CA . VAL A 1 562 ? 29.846 -27.215 -19.572 1.00 92.50 562 VAL A CA 1
ATOM 4132 C C . VAL A 1 562 ? 30.625 -27.607 -20.826 1.00 92.50 562 VAL A C 1
ATOM 4134 O O . VAL A 1 562 ? 30.154 -27.406 -21.945 1.00 92.50 562 VAL A O 1
ATOM 4137 N N . GLN A 1 563 ? 31.817 -28.172 -20.657 1.00 92.25 563 GLN A N 1
ATOM 4138 C CA . GLN A 1 563 ? 32.613 -28.756 -21.736 1.00 92.25 563 GLN A CA 1
ATOM 4139 C C . GLN A 1 563 ? 32.562 -30.285 -21.654 1.00 92.25 563 GLN A C 1
ATOM 4141 O O . GLN A 1 563 ? 33.102 -30.871 -20.721 1.00 92.25 563 GLN A O 1
ATOM 4146 N N . LEU A 1 564 ? 31.988 -30.939 -22.662 1.00 92.06 564 LEU A N 1
ATOM 4147 C CA . LEU A 1 564 ? 31.997 -32.397 -22.785 1.00 92.06 564 LEU A CA 1
ATOM 4148 C C . LEU A 1 564 ? 33.011 -32.844 -23.834 1.00 92.06 564 LEU A C 1
ATOM 4150 O O . LEU A 1 564 ? 33.265 -32.139 -24.818 1.00 92.06 564 LEU A O 1
ATOM 4154 N N . ILE A 1 565 ? 33.549 -34.047 -23.648 1.00 89.94 565 ILE A N 1
ATOM 4155 C CA . ILE A 1 565 ? 34.456 -34.693 -24.597 1.00 89.94 565 ILE A CA 1
ATOM 4156 C C . ILE A 1 565 ? 34.020 -36.135 -24.886 1.00 89.94 565 ILE A C 1
ATOM 4158 O O . ILE A 1 565 ? 33.270 -36.738 -24.122 1.00 89.94 565 ILE A O 1
ATOM 4162 N N . GLY A 1 566 ? 34.471 -36.679 -26.015 1.00 88.50 566 GLY A N 1
ATOM 4163 C CA . GLY A 1 566 ? 34.350 -38.095 -26.350 1.00 88.50 566 GLY A CA 1
ATOM 4164 C C . GLY A 1 566 ? 32.909 -38.615 -26.353 1.00 88.50 566 GLY A C 1
ATOM 4165 O O . GLY A 1 566 ? 32.047 -38.101 -27.071 1.00 88.50 566 GLY A O 1
ATOM 4166 N N . LYS A 1 567 ? 32.663 -39.679 -25.578 1.00 86.94 567 LYS A N 1
ATOM 4167 C CA . LYS A 1 567 ? 31.386 -40.410 -25.551 1.00 86.94 567 LYS A CA 1
ATOM 4168 C C . LYS A 1 567 ? 30.233 -39.540 -25.041 1.00 86.94 567 LYS A C 1
ATOM 4170 O O . LYS A 1 567 ? 29.185 -39.508 -25.683 1.00 86.94 567 LYS A O 1
ATOM 4175 N N . SER A 1 568 ? 30.440 -38.793 -23.958 1.00 88.06 568 SER A N 1
ATOM 4176 C CA . SER A 1 568 ? 29.423 -37.925 -23.346 1.00 88.06 568 SER A CA 1
ATOM 4177 C C . SER A 1 568 ? 29.013 -36.786 -24.281 1.00 88.06 568 SER A C 1
ATOM 4179 O O . SER A 1 568 ? 27.828 -36.492 -24.430 1.00 88.06 568 SER A O 1
ATOM 4181 N N . ALA A 1 569 ? 29.981 -36.191 -24.993 1.00 90.00 569 ALA A N 1
ATOM 4182 C CA . ALA A 1 569 ? 29.706 -35.157 -25.993 1.00 90.00 569 ALA A CA 1
ATOM 4183 C C . ALA A 1 569 ? 28.828 -35.684 -27.138 1.00 90.00 569 ALA A C 1
ATOM 4185 O O . ALA A 1 569 ? 27.863 -35.026 -27.525 1.00 90.00 569 ALA A O 1
ATOM 4186 N N . LYS A 1 570 ? 29.130 -36.886 -27.650 1.00 89.56 570 LYS A N 1
ATOM 4187 C CA . LYS A 1 570 ? 28.340 -37.532 -28.710 1.00 89.56 570 LYS A CA 1
ATOM 4188 C C . LYS A 1 570 ? 26.939 -37.907 -28.248 1.00 89.56 570 LYS A C 1
ATOM 4190 O O . LYS A 1 570 ? 25.991 -37.654 -28.981 1.00 89.56 570 LYS A O 1
ATOM 4195 N N . ALA A 1 571 ? 26.810 -38.488 -27.056 1.00 87.50 571 ALA A N 1
ATOM 4196 C CA . ALA A 1 571 ? 25.521 -38.889 -26.497 1.00 87.50 571 ALA A CA 1
ATOM 4197 C C . ALA A 1 571 ? 24.595 -37.679 -26.305 1.00 87.50 571 ALA A C 1
ATOM 4199 O O . ALA A 1 571 ? 23.445 -37.697 -26.738 1.00 87.50 571 ALA A O 1
ATOM 4200 N N . CYS A 1 572 ? 25.131 -36.596 -25.740 1.00 89.12 572 CYS A N 1
ATOM 4201 C CA . CYS A 1 572 ? 24.404 -35.348 -25.550 1.00 89.12 572 CYS A CA 1
ATOM 4202 C C . CYS A 1 572 ? 24.013 -34.694 -26.889 1.00 89.12 572 CYS A C 1
ATOM 4204 O O . CYS A 1 572 ? 22.861 -34.311 -27.086 1.00 89.12 572 CYS A O 1
ATOM 4206 N N . ALA A 1 573 ? 24.938 -34.620 -27.854 1.00 89.38 573 ALA A N 1
ATOM 4207 C CA . ALA A 1 573 ? 24.637 -34.088 -29.183 1.00 89.38 573 ALA A CA 1
ATOM 4208 C C . ALA A 1 573 ? 23.558 -34.913 -29.904 1.00 89.38 573 ALA A C 1
ATOM 4210 O O . ALA A 1 573 ? 22.616 -34.331 -30.432 1.00 89.38 573 ALA A O 1
ATOM 4211 N N . ALA A 1 574 ? 23.643 -36.247 -29.865 1.00 88.12 574 ALA A N 1
ATOM 4212 C CA . ALA A 1 574 ? 22.666 -37.139 -30.486 1.00 88.12 574 ALA A CA 1
ATOM 4213 C C . ALA A 1 574 ? 21.256 -36.974 -29.897 1.00 88.12 574 ALA A C 1
ATOM 4215 O O . ALA A 1 574 ? 20.285 -36.962 -30.648 1.00 88.12 574 ALA A O 1
ATOM 4216 N N . ALA A 1 575 ? 21.143 -36.789 -28.577 1.00 87.00 575 ALA A N 1
ATOM 4217 C CA . ALA A 1 575 ? 19.861 -36.544 -27.916 1.00 87.00 575 ALA A CA 1
ATOM 4218 C C . ALA A 1 575 ? 19.230 -35.198 -28.316 1.00 87.00 575 ALA A C 1
ATOM 4220 O O . ALA A 1 575 ? 18.010 -35.083 -28.391 1.00 87.00 575 ALA A O 1
ATOM 4221 N N . LEU A 1 576 ? 20.054 -34.183 -28.588 1.00 87.75 576 LEU A N 1
ATOM 4222 C CA . LEU A 1 576 ? 19.605 -32.839 -28.963 1.00 87.75 576 LEU A CA 1
ATOM 4223 C C . LEU A 1 576 ? 19.421 -32.649 -30.479 1.00 87.75 576 LEU A C 1
ATOM 4225 O O . LEU A 1 576 ? 18.746 -31.715 -30.900 1.00 87.75 576 LEU A O 1
ATOM 4229 N N . ASP A 1 577 ? 20.026 -33.501 -31.308 1.00 88.31 577 ASP A N 1
ATOM 4230 C CA . ASP A 1 577 ? 19.999 -33.406 -32.777 1.00 88.31 577 ASP A CA 1
ATOM 4231 C C . ASP A 1 577 ? 18.763 -34.052 -33.423 1.00 88.31 577 ASP A C 1
ATOM 4233 O O . ASP A 1 577 ? 18.704 -34.176 -34.653 1.00 88.31 577 ASP A O 1
ATOM 4237 N N . VAL A 1 578 ? 17.784 -34.440 -32.601 1.00 84.50 578 VAL A N 1
ATOM 4238 C CA . VAL A 1 578 ? 16.491 -34.977 -33.025 1.00 84.50 578 VAL A CA 1
ATOM 4239 C C . VAL A 1 578 ? 15.629 -33.849 -33.598 1.00 84.50 578 VAL A C 1
ATOM 4241 O O . VAL 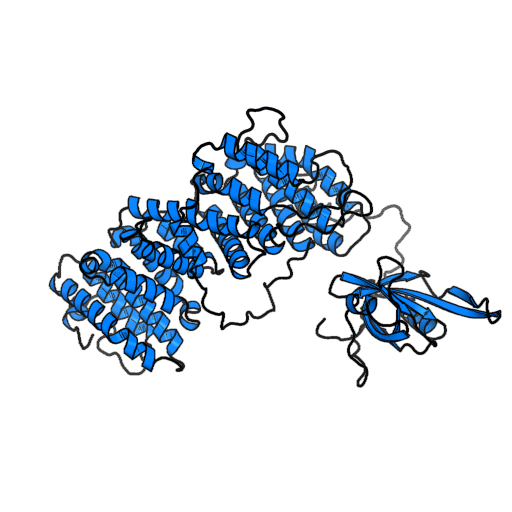A 1 578 ? 15.382 -32.830 -32.953 1.00 84.50 578 VAL A O 1
ATOM 4244 N N . ASP A 1 579 ? 15.152 -34.026 -34.826 1.00 72.56 579 ASP A N 1
ATOM 4245 C CA . ASP A 1 579 ? 14.244 -33.068 -35.457 1.00 72.56 579 ASP A CA 1
ATOM 4246 C C . ASP A 1 579 ? 12.947 -32.934 -34.640 1.00 72.56 579 ASP A C 1
ATOM 4248 O O . ASP A 1 579 ? 12.273 -33.927 -34.375 1.00 72.56 579 ASP A O 1
ATOM 4252 N N . GLY A 1 580 ? 12.565 -31.702 -34.293 1.00 69.62 580 GLY A N 1
ATOM 4253 C CA . GLY A 1 580 ? 11.365 -31.428 -33.490 1.00 69.62 580 GLY A CA 1
ATOM 4254 C C . GLY A 1 580 ? 11.601 -31.406 -31.978 1.00 69.62 580 GLY A C 1
ATOM 4255 O O . GLY A 1 580 ? 10.632 -31.325 -31.222 1.00 69.62 580 GLY A O 1
ATOM 4256 N N . MET A 1 581 ? 12.862 -31.457 -31.532 1.00 76.56 581 MET A N 1
ATOM 4257 C CA . MET A 1 581 ? 13.192 -31.344 -30.114 1.00 76.56 581 MET A CA 1
ATOM 4258 C C . MET A 1 581 ? 12.879 -29.934 -29.572 1.00 76.56 581 MET A C 1
ATOM 4260 O O . MET A 1 581 ? 13.176 -28.948 -30.257 1.00 76.56 581 MET A O 1
ATOM 4264 N N . PRO A 1 582 ? 12.274 -29.808 -28.372 1.00 70.75 582 PRO A N 1
ATOM 4265 C CA . PRO A 1 582 ? 11.931 -28.512 -27.788 1.00 70.75 582 PRO A CA 1
ATOM 4266 C C . PRO A 1 582 ? 13.134 -27.571 -27.661 1.00 70.75 582 PRO A C 1
ATOM 4268 O O . PRO A 1 582 ? 14.260 -28.005 -27.443 1.00 70.75 582 PRO A O 1
ATOM 4271 N N . SER A 1 583 ? 12.897 -26.262 -27.750 1.00 66.31 583 SER A N 1
ATOM 4272 C CA . SER A 1 583 ? 13.934 -25.250 -27.508 1.00 66.31 583 SER A CA 1
ATOM 4273 C C . SER A 1 583 ? 14.216 -25.027 -26.017 1.00 66.31 583 SER A C 1
ATOM 4275 O O . SER A 1 583 ? 15.292 -24.552 -25.665 1.00 66.31 583 SER A O 1
ATOM 4277 N N . GLU A 1 584 ? 13.273 -25.379 -25.140 1.00 67.12 584 GLU A N 1
ATOM 4278 C CA . GLU A 1 584 ? 13.368 -25.217 -23.686 1.00 67.12 584 GLU A CA 1
ATOM 4279 C C . GLU A 1 584 ? 13.648 -26.563 -23.014 1.00 67.12 584 GLU A C 1
ATOM 4281 O O . GLU A 1 584 ? 12.752 -27.218 -22.488 1.00 67.12 584 GLU A O 1
ATOM 4286 N N . LEU A 1 585 ? 14.907 -26.995 -23.067 1.00 82.25 585 LEU A N 1
ATOM 4287 C CA . LEU A 1 585 ? 15.328 -28.283 -22.520 1.00 82.25 585 LEU A CA 1
ATOM 4288 C C . LEU A 1 585 ? 16.084 -28.094 -21.215 1.00 82.25 585 LEU A C 1
ATOM 4290 O O . LEU A 1 585 ? 17.090 -27.386 -21.170 1.00 82.25 585 LEU A O 1
ATOM 4294 N N . MET A 1 586 ? 15.627 -28.780 -20.173 1.00 86.75 586 MET A N 1
ATOM 4295 C CA . MET A 1 586 ? 16.405 -28.954 -18.953 1.00 86.75 586 MET A CA 1
ATOM 4296 C C . MET A 1 586 ? 17.443 -30.051 -19.172 1.00 86.75 586 MET A C 1
ATOM 4298 O O . MET A 1 586 ? 17.145 -31.102 -19.742 1.00 86.75 586 MET A O 1
ATOM 4302 N N . MET A 1 587 ? 18.665 -29.808 -18.717 1.00 90.75 587 MET A N 1
ATOM 4303 C CA . MET A 1 587 ? 19.777 -30.743 -18.819 1.00 90.75 587 MET A CA 1
ATOM 4304 C C . MET A 1 587 ? 20.398 -30.942 -17.444 1.00 90.75 587 MET A C 1
ATOM 4306 O O . MET A 1 587 ? 20.692 -29.972 -16.747 1.00 90.75 587 MET A O 1
ATOM 4310 N N . GLY A 1 588 ? 20.597 -32.204 -17.079 1.00 91.44 588 GLY A N 1
ATOM 4311 C CA . GLY A 1 588 ? 21.302 -32.627 -15.881 1.00 91.44 588 GLY A CA 1
ATOM 4312 C C . GLY A 1 588 ? 22.642 -33.261 -16.231 1.00 91.44 588 GLY A C 1
ATOM 4313 O O . GLY A 1 588 ? 22.732 -34.016 -17.200 1.00 91.44 588 GLY A O 1
ATOM 4314 N N . PHE A 1 589 ? 23.666 -32.967 -15.436 1.00 92.94 589 PHE A N 1
ATOM 4315 C CA . PHE A 1 589 ? 24.971 -33.610 -15.531 1.00 92.94 589 PHE A CA 1
ATOM 4316 C C . PHE A 1 589 ? 25.459 -34.056 -14.157 1.00 92.94 589 PHE A C 1
ATOM 4318 O O . PHE A 1 589 ? 25.391 -33.284 -13.200 1.00 92.94 589 PHE A O 1
ATOM 4325 N N . ILE A 1 590 ? 25.988 -35.276 -14.080 1.00 90.69 590 ILE A N 1
ATOM 4326 C CA . ILE A 1 590 ? 26.578 -35.851 -12.865 1.00 90.69 590 ILE A CA 1
ATOM 4327 C C . ILE A 1 590 ? 28.070 -36.081 -13.105 1.00 90.69 590 ILE A C 1
ATOM 4329 O O . ILE A 1 590 ? 28.464 -36.580 -14.162 1.00 90.69 590 ILE A O 1
ATOM 4333 N N . GLY A 1 591 ? 28.899 -35.725 -12.122 1.00 87.62 591 GLY A N 1
ATOM 4334 C CA . GLY A 1 591 ? 30.330 -36.034 -12.133 1.00 87.62 591 GLY A CA 1
ATOM 4335 C C . GLY A 1 591 ? 31.186 -35.119 -13.013 1.00 87.62 591 GLY A C 1
ATOM 4336 O O . GLY A 1 591 ? 32.240 -35.537 -13.497 1.00 87.62 591 GLY A O 1
ATOM 4337 N N . LEU A 1 592 ? 30.763 -33.873 -13.250 1.00 91.69 592 LEU A N 1
ATOM 4338 C CA . LEU A 1 592 ? 31.609 -32.898 -13.940 1.00 91.69 592 LEU A CA 1
ATOM 4339 C C . LEU A 1 592 ? 32.742 -32.433 -13.022 1.00 91.69 592 LEU A C 1
ATOM 4341 O O . LEU A 1 592 ? 32.567 -32.295 -11.821 1.00 91.69 592 LEU A O 1
ATOM 4345 N N . ALA A 1 593 ? 33.898 -32.100 -13.579 1.00 89.19 593 ALA A N 1
ATOM 4346 C CA . ALA A 1 593 ? 34.960 -31.424 -12.851 1.00 89.19 593 ALA A CA 1
ATOM 4347 C C . ALA A 1 593 ? 34.736 -29.904 -12.890 1.00 89.19 593 ALA A C 1
ATOM 4349 O O . ALA A 1 593 ? 34.822 -29.274 -13.948 1.00 89.19 593 ALA A O 1
ATOM 4350 N N . GLY A 1 594 ? 34.482 -29.301 -11.730 1.00 84.44 594 GLY A N 1
ATOM 4351 C CA . GLY A 1 594 ? 34.381 -27.855 -11.563 1.00 84.44 594 GLY A CA 1
ATOM 4352 C C . GLY A 1 594 ? 35.713 -27.152 -11.832 1.00 84.44 594 GLY A C 1
ATOM 4353 O O . GLY A 1 594 ? 36.800 -27.665 -11.535 1.00 84.44 594 GLY A O 1
ATOM 4354 N N . GLN A 1 595 ? 35.644 -25.960 -12.417 1.00 77.25 595 GLN A N 1
ATOM 4355 C CA . GLN A 1 595 ? 36.797 -25.106 -12.653 1.00 77.25 595 GLN A CA 1
ATOM 4356 C C . GLN A 1 595 ? 36.457 -23.649 -12.321 1.00 77.25 595 GLN A C 1
ATOM 4358 O O . GLN A 1 595 ? 35.533 -23.066 -12.888 1.00 77.25 595 GLN A O 1
ATOM 4363 N N . SER A 1 596 ? 37.281 -23.041 -11.460 1.00 61.66 596 SER A N 1
ATOM 4364 C CA . SER A 1 596 ? 37.210 -21.608 -11.164 1.00 61.66 596 SER A CA 1
ATOM 4365 C C . SER A 1 596 ? 37.314 -20.765 -12.446 1.00 61.66 596 SER A C 1
ATOM 4367 O O . SER A 1 596 ? 38.058 -21.097 -13.380 1.00 61.66 596 SER A O 1
ATOM 4369 N N . ALA A 1 597 ? 36.506 -19.708 -12.504 1.00 60.06 597 ALA A N 1
ATOM 4370 C CA . ALA A 1 597 ? 36.165 -18.980 -13.718 1.00 60.06 597 ALA A CA 1
ATOM 4371 C C . ALA A 1 597 ? 37.392 -18.461 -14.497 1.00 60.06 597 ALA A C 1
ATOM 4373 O O . ALA A 1 597 ? 38.316 -17.866 -13.945 1.00 60.06 597 ALA A O 1
ATOM 4374 N N . LYS A 1 598 ? 37.369 -18.613 -15.827 1.00 49.91 598 LYS A N 1
ATOM 4375 C CA . LYS A 1 598 ? 38.159 -17.772 -16.743 1.00 49.91 598 LYS A CA 1
ATOM 4376 C C . LYS A 1 598 ? 37.228 -16.702 -17.317 1.00 49.91 598 LYS A C 1
ATOM 4378 O O . LYS A 1 598 ? 36.649 -16.903 -18.381 1.00 49.91 598 LYS A O 1
ATOM 4383 N N . GLY A 1 599 ? 37.064 -15.589 -16.600 1.00 57.84 599 GLY A N 1
ATOM 4384 C CA . GLY A 1 599 ? 36.130 -14.509 -16.950 1.00 57.84 599 GLY A CA 1
ATOM 4385 C C . GLY A 1 599 ? 34.866 -14.513 -16.083 1.00 57.84 599 GLY A C 1
ATOM 4386 O O . GLY A 1 599 ? 34.938 -14.850 -14.909 1.00 57.84 599 GLY A O 1
ATOM 4387 N N . THR A 1 600 ? 33.719 -14.123 -16.648 1.00 54.56 600 THR A N 1
ATOM 4388 C CA . THR A 1 600 ? 32.449 -13.900 -15.921 1.00 54.56 600 THR A CA 1
ATOM 4389 C C . THR A 1 600 ? 31.514 -15.114 -15.848 1.00 54.56 600 THR A C 1
ATOM 4391 O O . THR A 1 600 ? 30.444 -15.002 -15.267 1.00 54.56 600 THR A O 1
ATOM 4394 N N . THR A 1 601 ? 31.867 -16.255 -16.447 1.00 66.12 601 THR A N 1
ATOM 4395 C CA . THR A 1 601 ? 31.009 -17.456 -16.499 1.00 66.12 601 THR A CA 1
ATOM 4396 C C . THR A 1 601 ? 31.715 -18.620 -15.809 1.00 66.12 601 THR A C 1
ATOM 4398 O O . THR A 1 601 ? 32.876 -18.907 -16.127 1.00 66.12 601 THR A O 1
ATOM 4401 N N . ALA A 1 602 ? 31.028 -19.298 -14.885 1.00 78.88 602 ALA A N 1
ATOM 4402 C CA . ALA A 1 602 ? 31.539 -20.514 -14.257 1.00 78.88 602 ALA A CA 1
ATOM 4403 C C . ALA A 1 602 ? 31.752 -21.609 -15.316 1.00 78.88 602 ALA A C 1
ATOM 4405 O O . ALA A 1 602 ? 31.075 -21.636 -16.350 1.00 78.88 602 ALA A O 1
ATOM 4406 N N . MET A 1 603 ? 32.703 -22.516 -15.084 1.00 86.62 603 MET A N 1
ATOM 4407 C CA . MET A 1 603 ? 33.015 -23.589 -16.025 1.00 86.62 603 MET A CA 1
ATOM 4408 C C . MET A 1 603 ? 33.049 -24.941 -15.319 1.00 86.62 603 MET A C 1
ATOM 4410 O O . MET A 1 603 ? 33.619 -25.081 -14.241 1.00 86.62 603 MET A O 1
ATOM 4414 N N . ALA A 1 604 ? 32.484 -25.949 -15.971 1.00 89.38 604 ALA A N 1
ATOM 4415 C CA . ALA A 1 604 ? 32.614 -27.345 -15.587 1.00 89.38 604 ALA A CA 1
ATOM 4416 C C . ALA A 1 604 ? 32.983 -28.165 -16.827 1.00 89.38 604 ALA A C 1
ATOM 4418 O O . ALA A 1 604 ? 32.607 -27.816 -17.947 1.00 89.38 604 ALA A O 1
ATOM 4419 N N . TRP A 1 605 ? 33.757 -29.230 -16.666 1.00 90.06 605 TRP A N 1
ATOM 4420 C CA . TRP A 1 605 ? 34.205 -30.042 -17.795 1.00 90.06 605 TRP A CA 1
ATOM 4421 C C . TRP A 1 605 ? 34.184 -31.525 -17.451 1.00 90.06 605 TRP A C 1
ATOM 4423 O O . TRP A 1 605 ? 34.350 -31.894 -16.298 1.00 90.06 605 TRP A O 1
ATOM 4433 N N . ASP A 1 606 ? 33.977 -32.377 -18.445 1.00 87.75 606 ASP A N 1
ATOM 4434 C CA . ASP A 1 606 ? 34.013 -33.828 -18.273 1.00 87.75 606 ASP A CA 1
ATOM 4435 C C . ASP A 1 606 ? 35.471 -34.322 -18.205 1.00 87.75 606 ASP A C 1
ATOM 4437 O O . ASP A 1 606 ? 36.180 -34.241 -19.220 1.00 87.75 606 ASP A O 1
ATOM 4441 N N . PRO A 1 607 ? 35.946 -34.831 -17.047 1.00 75.94 607 PRO A N 1
ATOM 4442 C CA . PRO A 1 607 ? 37.346 -35.171 -16.877 1.00 75.94 607 PRO A CA 1
ATOM 4443 C C . PRO A 1 607 ? 37.814 -36.394 -17.665 1.00 75.94 607 PRO A C 1
ATOM 4445 O O . PRO A 1 607 ? 39.023 -36.527 -17.886 1.00 75.94 607 PRO A O 1
ATOM 4448 N N . LYS A 1 608 ? 36.899 -37.282 -18.087 1.00 76.00 608 LYS A N 1
ATOM 4449 C CA . LYS A 1 608 ? 37.249 -38.608 -18.635 1.00 76.00 608 LYS A CA 1
ATOM 4450 C C . LYS A 1 608 ? 36.253 -39.203 -19.639 1.00 76.00 608 LYS A C 1
ATOM 4452 O O . LYS A 1 608 ? 36.411 -40.357 -20.016 1.00 76.00 608 LYS A O 1
ATOM 4457 N N . SER A 1 609 ? 35.295 -38.437 -20.160 1.00 74.00 609 SER A N 1
ATOM 4458 C CA . SER A 1 609 ? 34.141 -38.985 -20.908 1.00 74.00 609 SER A CA 1
ATOM 4459 C C . SER A 1 609 ? 33.233 -39.868 -20.036 1.00 74.00 609 SER A C 1
ATOM 4461 O O . SER A 1 609 ? 32.654 -40.835 -20.533 1.00 74.00 609 SER A O 1
ATOM 4463 N N . GLU A 1 610 ? 33.168 -39.564 -18.738 1.00 74.69 610 GLU A N 1
ATOM 4464 C CA . GLU A 1 610 ? 32.441 -40.339 -17.719 1.00 74.69 610 GLU A CA 1
ATOM 4465 C C . GLU A 1 610 ? 31.220 -39.587 -17.175 1.00 74.69 610 GLU A C 1
ATOM 4467 O O . GLU A 1 610 ? 30.432 -40.175 -16.440 1.00 74.69 610 GLU A O 1
ATOM 4472 N N . ALA A 1 611 ? 31.043 -38.310 -17.539 1.00 84.44 611 ALA A N 1
ATOM 4473 C CA . ALA A 1 611 ? 29.911 -37.523 -17.069 1.00 84.44 611 ALA A CA 1
ATOM 4474 C C . ALA A 1 611 ? 28.585 -38.124 -17.552 1.00 84.44 611 ALA A C 1
ATOM 4476 O O . ALA A 1 611 ? 28.371 -38.320 -18.754 1.00 84.44 611 ALA A O 1
ATOM 4477 N N . GLU A 1 612 ? 27.679 -38.381 -16.613 1.00 87.75 612 GLU A N 1
ATOM 4478 C CA . GLU A 1 612 ? 26.342 -38.868 -16.930 1.00 87.75 612 GLU A CA 1
ATOM 4479 C C . GLU A 1 612 ? 25.460 -37.691 -17.346 1.00 87.75 612 GLU A C 1
ATOM 4481 O O . GLU A 1 612 ? 25.475 -36.632 -16.716 1.00 87.75 612 GLU A O 1
ATOM 4486 N N . PHE A 1 613 ? 24.713 -37.870 -18.434 1.00 89.00 613 PHE A N 1
ATOM 4487 C CA . PHE A 1 613 ? 23.824 -36.864 -19.000 1.00 89.00 613 PHE A CA 1
ATOM 4488 C C . PHE A 1 613 ? 22.371 -37.303 -18.847 1.00 89.00 613 PHE A C 1
ATOM 4490 O O . PHE A 1 613 ? 22.002 -38.399 -19.267 1.00 89.00 613 PHE A O 1
ATOM 4497 N N . ILE A 1 614 ? 21.544 -36.405 -18.315 1.00 88.75 614 ILE A N 1
ATOM 4498 C CA . ILE A 1 614 ? 20.110 -36.610 -18.136 1.00 88.75 614 ILE A CA 1
ATOM 4499 C C . ILE A 1 614 ? 19.370 -35.519 -18.904 1.00 88.75 614 ILE A C 1
ATOM 4501 O O . ILE A 1 614 ? 19.561 -34.324 -18.660 1.00 88.75 614 ILE A O 1
ATOM 4505 N N . LEU A 1 615 ? 18.503 -35.928 -19.827 1.00 87.69 615 LEU A N 1
ATOM 4506 C CA . LEU A 1 615 ? 17.613 -35.017 -20.535 1.00 87.69 615 LEU A CA 1
ATOM 4507 C C . LEU A 1 615 ? 16.308 -34.867 -19.748 1.00 87.69 615 LEU A C 1
ATOM 4509 O O . LEU A 1 615 ? 15.683 -35.862 -19.391 1.00 87.69 615 LEU A O 1
ATOM 4513 N N . ASN A 1 616 ? 15.890 -33.623 -19.526 1.00 86.75 616 ASN A N 1
ATOM 4514 C CA . ASN A 1 616 ? 14.650 -33.257 -18.843 1.00 86.75 616 ASN A CA 1
ATOM 4515 C C . ASN A 1 616 ? 14.499 -33.829 -17.410 1.00 86.75 616 ASN A C 1
ATOM 4517 O O . ASN A 1 616 ? 13.506 -34.504 -17.130 1.00 86.75 616 ASN A O 1
ATOM 4521 N N . PRO A 1 617 ? 15.462 -33.597 -16.494 1.00 83.50 617 PRO A N 1
ATOM 4522 C CA . PRO A 1 617 ? 15.404 -34.150 -15.143 1.00 83.50 617 PRO A CA 1
ATOM 4523 C C . PRO A 1 617 ? 14.236 -33.600 -14.295 1.00 83.50 617 PRO A C 1
ATOM 4525 O O . PRO A 1 617 ? 13.923 -32.410 -14.346 1.00 83.50 617 PRO A O 1
ATOM 4528 N N . GLU A 1 618 ? 13.628 -34.449 -13.462 1.00 73.69 618 GLU A N 1
ATOM 4529 C CA . GLU A 1 618 ? 12.772 -34.073 -12.338 1.00 73.69 618 GLU A CA 1
ATOM 4530 C C . GLU A 1 618 ? 13.668 -33.684 -11.171 1.00 73.69 618 GLU A C 1
ATOM 4532 O O . GLU A 1 618 ? 14.293 -34.532 -10.531 1.00 73.69 618 GLU A O 1
ATOM 4537 N N . PHE A 1 619 ? 13.724 -32.393 -10.877 1.00 60.06 619 PHE A N 1
ATOM 4538 C CA . PHE A 1 619 ? 14.291 -31.933 -9.623 1.00 60.06 619 PHE A CA 1
ATOM 4539 C C . PHE A 1 619 ? 13.367 -30.879 -9.025 1.00 60.06 619 PHE A C 1
ATOM 4541 O O . PHE A 1 619 ? 13.145 -29.816 -9.603 1.00 60.06 619 PHE A O 1
ATOM 4548 N N . GLY A 1 620 ? 12.744 -31.240 -7.904 1.00 49.25 620 GLY A N 1
ATOM 4549 C CA . GLY A 1 620 ? 11.879 -30.362 -7.133 1.00 49.25 620 GLY A CA 1
ATOM 4550 C C . GLY A 1 620 ? 12.724 -29.520 -6.192 1.00 49.25 620 GLY A C 1
ATOM 4551 O O . GLY A 1 620 ? 13.221 -30.033 -5.197 1.00 49.25 620 GLY A O 1
ATOM 4552 N N . GLY A 1 621 ? 12.856 -28.234 -6.502 1.00 46.44 621 GLY A N 1
ATOM 4553 C CA . GLY A 1 621 ? 13.528 -27.275 -5.635 1.00 46.44 621 GLY A CA 1
ATOM 4554 C C . GLY A 1 621 ? 14.993 -27.089 -5.988 1.00 46.44 621 GLY A C 1
ATOM 4555 O O . GLY A 1 621 ? 15.864 -27.737 -5.423 1.00 46.44 621 GLY A O 1
ATOM 4556 N N . LEU A 1 622 ? 15.233 -26.157 -6.897 1.00 36.53 622 LEU A N 1
ATOM 4557 C CA . LEU A 1 622 ? 16.258 -25.130 -6.776 1.00 36.53 622 LEU A CA 1
ATOM 4558 C C . LEU A 1 622 ? 15.639 -23.896 -7.429 1.00 36.53 622 LEU A C 1
ATOM 4560 O O . LEU A 1 622 ? 15.244 -24.030 -8.612 1.00 36.53 622 LEU A O 1
#

Secondary structure (DSSP, 8-state):
-TT-HHHHHT-TT-GGGTTGGG--TTS-HHHHHHHHHHHHHHHHH-TT-HHHHHHHHHHHHHHHHHHHHHHHHHTTSTTHHHHHHHHHHHHHHHHHHSHHHHTTSTTHHHHHHHHHHHHTSHHHHT-TTHHHHHHHHHHHHHHH--TT-HHHHHHHHHHHIIIIIS--TTHHHHHHHHHS--HHHHHTT--HHHHHHHHHHIIIIIIHHHHHHHHHSS--HHHHHHHHHHHHHHHHHHHH-TT--HHHHHHHHHHHHHT-PPPP--STTPPPPPTTPPPHHHHHHHHHHHHHHHHH-GGGGTT---S--STT--HHHHHHHHHHHHHHHHHHHHTT-----SS-----HHHHHHHHHHHHHHHGGGGG-PPPHHHHHHHHH--PPP-SS---TTSSSS---HHHHHHHHHHHHHHHHHH-HHHHHHIIIIIHHHHHHHTTSPP-HHHHHHHHHHHHHHHHTTSS-SSSTT-S-----SS-PPPPPPPPPPPPPEEPPTTSPPPPPHHHHTTSPTT-EEEEEEEEEEEESSSS-EEEE-TTT--EEEEEEEEEE-TT--EEEEEEEHHHHHHHHHHH-STT--SS-EEEEEEEEEE--SSSSEEEE-SSS--EEEESEE----

Radius of gyration: 31.57 Å; chains: 1; bounding box: 88×70×86 Å